Protein AF-A0AAI9Y2L9-F1 (afdb_monomer_lite)

Structure (mmCIF, N/CA/C/O backbone):
data_AF-A0AAI9Y2L9-F1
#
_entry.id   AF-A0AAI9Y2L9-F1
#
loop_
_atom_site.group_PDB
_atom_site.id
_atom_site.type_symbol
_atom_site.label_atom_id
_atom_site.label_alt_id
_atom_site.label_comp_id
_atom_site.label_asym_id
_atom_site.label_entity_id
_atom_site.label_seq_id
_atom_site.pdbx_PDB_ins_code
_atom_site.Cartn_x
_atom_site.Cartn_y
_atom_site.Cartn_z
_atom_site.occupancy
_atom_site.B_iso_or_equiv
_atom_site.auth_seq_id
_atom_site.auth_comp_id
_atom_site.auth_asym_id
_atom_site.auth_atom_id
_atom_site.pdbx_PDB_model_num
ATOM 1 N N . MET A 1 1 ? -13.895 37.282 -14.665 1.00 36.34 1 MET A N 1
ATOM 2 C CA . MET A 1 1 ? -14.659 37.184 -13.403 1.00 36.34 1 MET A CA 1
ATOM 3 C C . MET A 1 1 ? -15.962 36.456 -13.692 1.00 36.34 1 MET A C 1
ATOM 5 O O . MET A 1 1 ? -16.817 37.017 -14.358 1.00 36.34 1 MET A O 1
ATOM 9 N N . ALA A 1 2 ? -16.074 35.206 -13.248 1.00 26.47 2 ALA A N 1
ATOM 10 C CA . ALA A 1 2 ? -17.313 34.430 -13.206 1.00 26.47 2 ALA A CA 1
ATOM 11 C C . ALA A 1 2 ? -17.537 34.008 -11.738 1.00 26.47 2 ALA A C 1
ATOM 13 O O . ALA A 1 2 ? -16.546 33.818 -11.023 1.00 26.47 2 ALA A O 1
ATOM 14 N N . PRO A 1 3 ? -18.784 33.963 -11.238 1.00 30.03 3 PRO A N 1
ATOM 15 C CA . PRO A 1 3 ? -19.047 34.078 -9.811 1.00 30.03 3 PRO A CA 1
ATOM 16 C C . PRO A 1 3 ? -18.847 32.759 -9.054 1.00 30.03 3 PRO A C 1
ATOM 18 O O . PRO A 1 3 ? -19.192 31.675 -9.517 1.00 30.03 3 PRO A O 1
ATOM 21 N N . ARG A 1 4 ? -18.306 32.901 -7.838 1.00 31.73 4 ARG A N 1
ATOM 22 C CA . ARG A 1 4 ? -17.963 31.890 -6.817 1.00 31.73 4 ARG A CA 1
ATOM 23 C C . ARG A 1 4 ? -19.154 31.082 -6.252 1.00 31.73 4 ARG A C 1
ATOM 25 O O . ARG A 1 4 ? -19.100 30.626 -5.115 1.00 31.73 4 ARG A O 1
ATOM 32 N N . THR A 1 5 ? -20.245 30.902 -6.991 1.00 34.44 5 THR A N 1
ATOM 33 C CA . THR A 1 5 ? -21.514 30.390 -6.438 1.00 34.44 5 THR A CA 1
ATOM 34 C C . THR A 1 5 ? -21.896 28.968 -6.852 1.00 34.44 5 THR A C 1
ATOM 36 O O . THR A 1 5 ? -22.882 28.453 -6.329 1.00 34.44 5 THR A O 1
ATOM 39 N N . LEU A 1 6 ? -21.101 28.273 -7.679 1.00 31.50 6 LEU A N 1
ATOM 40 C CA . LEU A 1 6 ? -21.312 26.838 -7.946 1.00 31.50 6 LEU A CA 1
ATOM 41 C C . LEU A 1 6 ? -20.538 25.908 -6.993 1.00 31.50 6 LEU A C 1
ATOM 43 O O . LEU A 1 6 ? -21.013 24.823 -6.668 1.00 31.50 6 LEU A O 1
ATOM 47 N N . THR A 1 7 ? -19.388 26.340 -6.472 1.00 35.91 7 THR A N 1
ATOM 48 C CA . THR A 1 7 ? -18.540 25.527 -5.582 1.00 35.91 7 THR A CA 1
ATOM 49 C C . THR A 1 7 ? -19.059 25.443 -4.144 1.00 35.91 7 THR A C 1
ATOM 51 O O . THR A 1 7 ? -18.780 24.469 -3.458 1.00 35.91 7 THR A O 1
ATOM 54 N N . ALA A 1 8 ? -19.872 26.400 -3.684 1.00 31.55 8 ALA A N 1
ATOM 55 C CA . ALA A 1 8 ? -20.392 26.403 -2.311 1.00 31.55 8 ALA A CA 1
ATOM 56 C C . ALA A 1 8 ? -21.637 25.513 -2.103 1.00 31.55 8 ALA A C 1
ATOM 58 O O . ALA A 1 8 ? -21.888 25.069 -0.984 1.00 31.55 8 ALA A O 1
ATOM 59 N N . LYS A 1 9 ? -22.415 25.222 -3.160 1.00 28.61 9 LYS A N 1
ATOM 60 C CA . LYS A 1 9 ? -23.608 24.355 -3.063 1.00 28.61 9 LYS A CA 1
ATOM 61 C C . LYS A 1 9 ? -23.270 22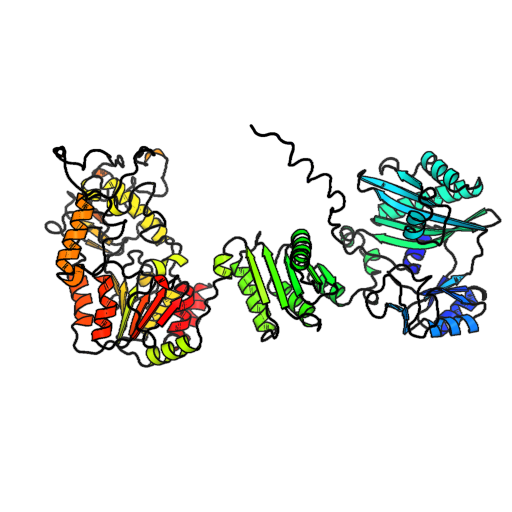.861 -3.082 1.00 28.61 9 LYS A C 1
ATOM 63 O O . LYS A 1 9 ? -23.932 22.097 -2.390 1.00 28.61 9 LYS A O 1
ATOM 68 N N . LEU A 1 10 ? -22.206 22.459 -3.781 1.00 31.84 10 LEU A N 1
ATOM 69 C CA . LEU A 1 10 ? -21.728 21.068 -3.795 1.00 31.84 10 LEU A CA 1
ATOM 70 C C . LEU A 1 10 ? -21.108 20.626 -2.457 1.00 31.84 10 LEU A C 1
ATOM 72 O O . LEU A 1 10 ? -21.164 19.451 -2.120 1.00 31.84 10 LEU A O 1
ATOM 76 N N . TRP A 1 11 ? -20.603 21.564 -1.652 1.00 31.95 11 TRP A N 1
ATOM 77 C CA . TRP A 1 11 ? -20.010 21.265 -0.342 1.00 31.95 11 TRP A CA 1
ATOM 78 C C . TRP A 1 11 ? -21.011 21.220 0.823 1.00 31.95 11 TRP A C 1
ATOM 80 O O . TRP A 1 11 ? -20.655 20.763 1.904 1.00 31.95 11 TRP A O 1
ATOM 90 N N . ARG A 1 12 ? -22.267 21.654 0.632 1.00 29.55 12 ARG A N 1
ATOM 91 C CA . ARG A 1 12 ? -23.300 21.621 1.691 1.00 29.55 12 ARG A CA 1
ATOM 92 C C . ARG A 1 12 ? -24.257 20.430 1.618 1.00 29.55 12 ARG A C 1
ATOM 94 O O . ARG A 1 12 ? -25.006 20.226 2.564 1.00 29.55 12 ARG A O 1
ATOM 101 N N . LEU A 1 13 ? -24.215 19.631 0.550 1.00 30.22 13 LEU A N 1
ATOM 102 C CA . LEU A 1 13 ? -25.032 18.414 0.418 1.00 30.22 13 LEU A CA 1
ATOM 103 C C . LEU A 1 13 ? -24.316 17.126 0.863 1.00 30.22 13 LEU A C 1
ATOM 105 O O . LEU A 1 13 ? -24.954 16.086 0.927 1.00 30.22 13 LEU A O 1
ATOM 109 N N . ASN A 1 14 ? -23.036 17.197 1.249 1.00 33.25 14 ASN A N 1
ATOM 110 C CA . ASN A 1 14 ? -22.231 16.038 1.661 1.00 33.25 14 ASN A CA 1
ATOM 111 C C . ASN A 1 14 ? -21.653 16.179 3.081 1.00 33.25 14 ASN A C 1
ATOM 113 O O . ASN A 1 14 ? -20.512 15.809 3.341 1.00 33.25 14 ASN A O 1
ATOM 117 N N . ALA A 1 15 ? -22.452 16.674 4.031 1.00 30.73 15 ALA A N 1
ATOM 118 C CA . ALA A 1 15 ? -22.074 16.679 5.451 1.00 30.73 15 ALA A CA 1
ATOM 119 C C . ALA A 1 15 ? -22.018 15.266 6.084 1.00 30.73 15 ALA A C 1
ATOM 121 O O . ALA A 1 15 ? -21.580 15.128 7.220 1.00 30.73 15 ALA A O 1
ATOM 122 N N . ASN A 1 16 ? -22.387 14.212 5.342 1.00 36.72 16 ASN A N 1
ATOM 123 C CA . ASN A 1 16 ? -22.319 12.813 5.785 1.00 36.72 16 ASN A CA 1
ATOM 124 C C . ASN A 1 16 ? -21.086 12.038 5.283 1.00 36.72 16 ASN A C 1
ATOM 126 O O . ASN A 1 16 ? -21.003 10.832 5.493 1.00 36.72 16 ASN A O 1
ATOM 130 N N . LEU A 1 17 ? -20.110 12.698 4.652 1.00 33.25 17 LEU A N 1
ATOM 131 C CA . LEU A 1 17 ? -18.897 12.049 4.133 1.00 33.25 17 LEU A CA 1
ATOM 132 C C . LEU A 1 17 ? -17.634 12.543 4.848 1.00 33.25 17 LEU A C 1
ATOM 134 O O . LEU A 1 17 ? -16.641 12.907 4.227 1.00 33.25 17 LEU A O 1
ATOM 138 N N . VAL A 1 18 ? -17.649 12.535 6.182 1.00 31.05 18 VAL A N 1
ATOM 139 C CA . VAL A 1 18 ? -16.396 12.409 6.936 1.00 31.05 18 VAL A CA 1
ATOM 140 C C . VAL A 1 18 ? -16.154 10.919 7.087 1.00 31.05 18 VAL A C 1
ATOM 142 O O . VAL A 1 18 ? -16.756 10.266 7.939 1.00 31.05 18 VAL A O 1
ATOM 145 N N . SER A 1 19 ? -15.294 10.372 6.228 1.00 37.28 19 SER A N 1
ATOM 146 C CA . SER A 1 19 ? -14.872 8.984 6.330 1.00 37.28 19 SER A CA 1
ATOM 147 C C . SER A 1 19 ? -14.194 8.790 7.690 1.00 37.28 19 SER A C 1
ATOM 149 O O . SER A 1 19 ? -13.077 9.262 7.929 1.00 37.28 19 SER A O 1
ATOM 151 N N . LYS A 1 20 ? -14.908 8.169 8.631 1.00 34.66 20 LYS A N 1
ATOM 152 C CA . LYS A 1 20 ? -14.358 7.792 9.929 1.00 34.66 20 LYS A CA 1
ATOM 153 C C . LYS A 1 20 ? -13.272 6.761 9.649 1.00 34.66 20 LYS A C 1
ATOM 155 O O . LYS A 1 20 ? -13.582 5.628 9.313 1.00 34.66 20 LYS A O 1
ATOM 160 N N . GLN A 1 21 ? -12.011 7.164 9.783 1.00 32.03 21 GLN A N 1
ATOM 161 C CA . GLN A 1 21 ? -10.894 6.233 9.872 1.00 32.03 21 GLN A CA 1
ATOM 162 C C . GLN A 1 21 ? -11.242 5.236 10.986 1.00 32.03 21 GLN A C 1
ATOM 164 O O . GLN A 1 21 ? -11.356 5.621 12.155 1.00 32.03 21 GLN A O 1
ATOM 169 N N . GLN A 1 22 ? -11.541 3.992 10.614 1.00 35.19 22 GLN A N 1
ATOM 170 C CA . GLN A 1 22 ? -11.865 2.945 11.570 1.00 35.19 22 GLN A CA 1
ATOM 171 C C . GLN A 1 22 ? -10.544 2.490 12.191 1.00 35.19 22 GLN A C 1
ATOM 173 O O . GLN A 1 22 ? -9.855 1.621 11.673 1.00 35.19 22 GLN A O 1
ATOM 178 N N . LEU A 1 23 ? -10.144 3.182 13.258 1.00 43.84 23 LEU A N 1
ATOM 179 C CA . LEU A 1 23 ? -9.033 2.782 14.118 1.00 43.84 23 LEU A CA 1
ATOM 180 C C . LEU A 1 23 ? -9.499 1.619 14.998 1.00 43.84 23 LEU A C 1
ATOM 182 O O . LEU A 1 23 ? -10.633 1.629 15.492 1.00 43.84 23 LEU A O 1
ATOM 186 N N . ARG A 1 24 ? -8.642 0.612 15.158 1.00 54.25 24 ARG A N 1
ATOM 187 C CA . ARG A 1 24 ? -8.940 -0.626 15.881 1.00 54.25 24 ARG A CA 1
ATOM 188 C C . ARG A 1 24 ? -8.689 -0.485 17.375 1.00 54.25 24 ARG A C 1
ATOM 190 O O . ARG A 1 24 ? -7.714 -1.001 17.893 1.00 54.25 24 ARG A O 1
ATOM 197 N N . ARG A 1 25 ? -9.632 0.169 18.042 1.00 71.44 25 ARG A N 1
ATOM 198 C CA . ARG A 1 25 ? -9.548 0.543 19.455 1.00 71.44 25 ARG A CA 1
ATOM 199 C C . ARG A 1 25 ? -9.573 -0.686 20.353 1.00 71.44 25 ARG A C 1
ATOM 201 O O . ARG A 1 25 ? -10.516 -1.479 20.251 1.00 71.44 25 ARG A O 1
ATOM 208 N N . LEU A 1 26 ? -8.627 -0.797 21.286 1.00 86.81 26 LEU A N 1
ATOM 209 C CA . LEU A 1 26 ? -8.723 -1.782 22.364 1.00 86.81 26 LEU A CA 1
ATOM 210 C C . LEU A 1 26 ? -10.080 -1.640 23.062 1.00 86.81 26 LEU A C 1
ATOM 212 O O . LEU A 1 26 ? -10.408 -0.593 23.623 1.00 86.81 26 LEU A O 1
ATOM 216 N N . THR A 1 27 ? -10.861 -2.713 23.028 1.00 89.94 27 THR A N 1
ATOM 217 C CA . THR A 1 27 ? -12.131 -2.825 23.740 1.00 89.94 27 THR A CA 1
ATOM 218 C C . THR A 1 27 ? -12.000 -3.952 24.742 1.00 89.94 27 THR A C 1
ATOM 220 O O . THR A 1 27 ? -11.570 -5.045 24.386 1.00 89.94 27 THR A O 1
ATOM 223 N N . LEU A 1 28 ? -12.354 -3.669 25.988 1.00 92.12 28 LEU A N 1
ATOM 224 C CA . LEU A 1 28 ? -12.366 -4.666 27.045 1.00 92.12 28 LEU A CA 1
ATOM 225 C C . LEU A 1 28 ? -13.706 -5.400 27.076 1.00 92.12 28 LEU A C 1
ATOM 227 O O . LEU A 1 28 ? -14.755 -4.819 26.780 1.00 92.12 28 LEU A O 1
ATOM 231 N N . HIS A 1 29 ? -13.670 -6.661 27.500 1.00 92.50 29 HIS A N 1
ATOM 232 C CA . HIS A 1 29 ? -14.871 -7.382 27.913 1.00 92.50 29 HIS A CA 1
ATOM 233 C C . HIS A 1 29 ? -15.530 -6.700 29.119 1.00 92.50 29 HIS A C 1
ATOM 235 O O . HIS A 1 29 ? -14.926 -5.870 29.812 1.00 92.50 29 HIS A O 1
ATOM 241 N N . GLU A 1 30 ? -16.778 -7.068 29.403 1.00 92.25 30 GLU A N 1
ATOM 242 C CA . GLU A 1 30 ? -17.517 -6.512 30.538 1.00 92.25 30 GLU A CA 1
ATOM 243 C C . GLU A 1 30 ? -16.807 -6.815 31.864 1.00 92.25 30 GLU A C 1
ATOM 245 O O . GLU A 1 30 ? -16.591 -5.904 32.662 1.00 92.25 30 GLU A O 1
ATOM 250 N N . TYR A 1 31 ? -16.361 -8.061 32.074 1.00 93.50 31 TYR A N 1
ATOM 251 C CA . TYR A 1 31 ? -15.666 -8.448 33.310 1.00 93.50 31 TYR A CA 1
ATOM 252 C C . TYR A 1 31 ? -14.364 -7.657 33.528 1.00 93.50 31 TYR A C 1
ATOM 254 O O . TYR A 1 31 ? -14.043 -7.269 34.649 1.00 93.50 31 TYR A O 1
ATOM 262 N N . GLN A 1 32 ? -13.625 -7.363 32.454 1.00 95.06 32 GLN A N 1
ATOM 263 C CA . GLN A 1 32 ? -12.390 -6.572 32.503 1.00 95.06 32 GLN A CA 1
ATOM 264 C C . GLN A 1 32 ? -12.692 -5.106 32.814 1.00 95.06 32 GLN A C 1
ATOM 266 O O . GLN A 1 32 ? -12.033 -4.488 33.649 1.00 95.06 32 GLN A O 1
ATOM 271 N N . SER A 1 33 ? -13.745 -4.565 32.195 1.00 95.38 33 SER A N 1
ATOM 272 C CA . SER A 1 33 ? -14.231 -3.216 32.485 1.00 95.38 33 SER A CA 1
ATOM 273 C C . SER A 1 33 ? -14.662 -3.092 33.955 1.00 95.38 33 SER A C 1
ATOM 275 O O . SER A 1 33 ? -14.314 -2.113 34.614 1.00 95.38 33 SER A O 1
ATOM 277 N N . GLN A 1 34 ? -15.340 -4.105 34.509 1.00 94.62 34 GLN A N 1
ATOM 278 C CA . GLN A 1 34 ? -15.701 -4.152 35.930 1.00 94.62 34 GLN A CA 1
ATOM 279 C C . GLN A 1 34 ? -14.490 -4.298 36.861 1.00 94.62 34 GLN A C 1
ATOM 281 O O . GLN A 1 34 ? -14.438 -3.636 37.897 1.00 94.62 34 GLN A O 1
ATOM 286 N N . ASN A 1 35 ? -13.489 -5.101 36.495 1.00 94.50 35 ASN A N 1
ATOM 287 C CA . ASN A 1 35 ? -12.240 -5.185 37.254 1.00 94.50 35 ASN A CA 1
ATOM 288 C C . ASN A 1 35 ? -11.542 -3.821 37.331 1.00 94.50 35 ASN A C 1
ATOM 290 O O . ASN A 1 35 ? -11.097 -3.421 38.408 1.00 94.50 35 ASN A O 1
ATOM 294 N N . LEU A 1 36 ? -11.517 -3.072 36.224 1.00 96.00 36 LEU A N 1
ATOM 295 C CA . LEU A 1 36 ? -10.951 -1.725 36.197 1.00 96.00 36 LEU A CA 1
ATOM 296 C C . LEU A 1 36 ? -11.776 -0.737 37.035 1.00 96.00 36 LEU A C 1
ATOM 298 O O . LEU A 1 36 ? -11.212 0.077 37.761 1.00 96.00 36 LEU A O 1
ATOM 302 N N . LEU A 1 37 ? -13.108 -0.819 36.995 1.00 97.12 37 LEU A N 1
ATOM 303 C CA . LEU A 1 37 ? -13.975 -0.044 37.892 1.00 97.12 37 LEU A CA 1
ATOM 304 C C . LEU A 1 37 ? -13.647 -0.325 39.366 1.00 97.12 37 LEU A C 1
ATOM 306 O O . LEU A 1 37 ? -13.468 0.612 40.149 1.00 97.12 37 LEU A O 1
ATOM 310 N N . LYS A 1 38 ? -13.493 -1.604 39.725 1.00 95.88 38 LYS A N 1
ATOM 311 C CA . LYS A 1 38 ? -13.155 -2.057 41.077 1.00 95.88 38 LYS A CA 1
ATOM 312 C C . LYS A 1 38 ? -11.766 -1.592 41.526 1.00 95.88 38 LYS A C 1
ATOM 314 O O . LYS A 1 38 ? -11.629 -1.172 42.671 1.00 95.88 38 LYS A O 1
ATOM 319 N N . GLU A 1 39 ? -10.762 -1.587 40.641 1.00 96.19 39 GLU A N 1
ATOM 320 C CA . GLU A 1 39 ? -9.416 -1.027 40.901 1.00 96.19 39 GLU A CA 1
ATOM 321 C C . GLU A 1 39 ? -9.493 0.453 41.316 1.00 96.19 39 GLU A C 1
ATOM 323 O O . GLU A 1 39 ? -8.766 0.900 42.201 1.00 96.19 39 GLU A O 1
ATOM 328 N N . PHE A 1 40 ? -10.421 1.210 40.726 1.00 97.31 40 PHE A N 1
ATOM 329 C CA . PHE A 1 40 ? -10.666 2.619 41.054 1.00 97.31 40 PHE A CA 1
ATOM 330 C C . PHE A 1 40 ? -11.715 2.798 42.167 1.00 97.31 40 PHE A C 1
ATOM 332 O O . PHE A 1 40 ? -12.099 3.923 42.499 1.00 97.31 40 PHE A O 1
ATOM 339 N N . GLY A 1 41 ? -12.165 1.696 42.772 1.00 96.31 41 GLY A N 1
ATOM 340 C CA . GLY A 1 41 ? -13.122 1.641 43.873 1.00 96.31 41 GLY A CA 1
ATOM 341 C C . GLY A 1 41 ? -14.546 2.064 43.504 1.00 96.31 41 GLY A C 1
ATOM 342 O O . GLY A 1 41 ? -15.289 2.478 44.392 1.00 96.31 41 GLY A O 1
ATOM 343 N N . ILE A 1 42 ? -14.911 2.024 42.222 1.00 96.69 42 ILE A N 1
ATOM 344 C CA . ILE A 1 42 ? -16.294 2.233 41.785 1.00 96.69 42 ILE A CA 1
ATOM 345 C C . ILE A 1 42 ? -17.087 0.946 42.084 1.00 96.69 42 ILE A C 1
ATOM 347 O O . ILE A 1 42 ? -16.614 -0.136 41.725 1.00 96.69 42 ILE A O 1
ATOM 351 N N . PRO A 1 43 ? -18.266 1.026 42.733 1.00 94.31 43 PRO A N 1
ATOM 352 C CA . PRO A 1 43 ? -19.048 -0.160 43.076 1.00 94.31 43 PRO A CA 1
ATOM 353 C C . PRO A 1 43 ? -19.513 -0.939 41.839 1.00 94.31 43 PRO A C 1
ATOM 355 O O . PRO A 1 43 ? -20.108 -0.370 40.921 1.00 94.31 43 PRO A O 1
ATOM 358 N N . VAL A 1 44 ? -19.283 -2.252 41.848 1.00 94.81 44 VAL A N 1
ATOM 359 C CA . VAL A 1 44 ? -19.734 -3.224 40.838 1.00 94.81 44 VAL A CA 1
ATOM 360 C C . VAL A 1 44 ? -20.323 -4.453 41.547 1.00 94.81 44 VAL A C 1
ATOM 362 O O . VAL A 1 44 ? -19.943 -4.706 42.696 1.00 94.81 44 VAL A O 1
ATOM 365 N N . PRO A 1 45 ? -21.227 -5.221 40.910 1.00 92.81 45 PRO A N 1
ATOM 366 C CA . PRO A 1 45 ? -21.736 -6.468 41.476 1.00 92.81 45 PRO A CA 1
ATOM 367 C C . PRO A 1 45 ? -20.609 -7.470 41.742 1.00 92.81 45 PRO A C 1
ATOM 369 O O . PRO A 1 45 ? -19.602 -7.504 41.030 1.00 92.81 45 PRO A O 1
ATOM 372 N N . ARG A 1 46 ? -20.782 -8.333 42.745 1.00 92.88 46 ARG A N 1
ATOM 373 C CA . ARG A 1 46 ? -19.900 -9.491 42.929 1.00 92.88 46 ARG A CA 1
ATOM 374 C C . ARG A 1 46 ? -20.050 -10.429 41.736 1.00 92.88 46 ARG A C 1
ATOM 376 O O . ARG A 1 46 ? -21.166 -10.732 41.316 1.00 92.88 46 ARG A O 1
ATOM 383 N N . GLY A 1 47 ? -18.931 -10.910 41.213 1.00 93.94 47 GLY A N 1
ATOM 384 C CA . GLY A 1 47 ? -18.930 -11.832 40.092 1.00 93.94 47 GLY A CA 1
ATOM 385 C C . GLY A 1 47 ? -17.541 -12.337 39.746 1.00 93.94 47 GLY A C 1
ATOM 386 O O . GLY A 1 47 ? -16.531 -11.739 40.129 1.00 93.94 47 GLY A O 1
ATOM 387 N N . HIS A 1 48 ? -17.515 -13.462 39.040 1.00 94.81 48 HIS A N 1
ATOM 388 C CA . HIS A 1 48 ? -16.300 -14.139 38.609 1.00 94.81 48 HIS A CA 1
ATOM 389 C C . HIS A 1 48 ? -16.467 -14.698 37.192 1.00 94.81 48 HIS A C 1
ATOM 391 O O . HIS A 1 48 ? -17.579 -14.903 36.698 1.00 94.81 48 HIS A O 1
ATOM 397 N N . LEU A 1 49 ? -15.338 -14.909 36.518 1.00 96.00 49 LEU A N 1
ATOM 398 C CA . LEU A 1 49 ? -15.299 -15.494 35.183 1.00 96.00 49 LEU A CA 1
ATOM 399 C C . LEU A 1 49 ? -15.407 -17.021 35.284 1.00 96.00 49 LEU A C 1
ATOM 401 O O . LEU A 1 49 ? -14.655 -17.628 36.039 1.00 96.00 49 LEU A O 1
ATOM 405 N N . ALA A 1 50 ? -16.282 -17.621 34.484 1.00 97.25 50 ALA A N 1
ATOM 406 C CA . ALA A 1 50 ? -16.385 -19.061 34.284 1.00 97.25 50 ALA A CA 1
ATOM 407 C C . ALA A 1 50 ? -16.006 -19.423 32.842 1.00 97.25 50 ALA A C 1
ATOM 409 O O . ALA A 1 50 ? -16.458 -18.785 31.888 1.00 97.25 50 ALA A O 1
ATOM 410 N N . ARG A 1 51 ? -15.195 -20.464 32.681 1.00 96.44 51 ARG A N 1
ATOM 411 C CA . ARG A 1 51 ? -14.804 -21.070 31.397 1.00 96.44 51 ARG A CA 1
ATOM 412 C C . ARG A 1 51 ? -15.360 -22.473 31.221 1.00 96.44 51 ARG A C 1
ATOM 414 O O . ARG A 1 51 ? -15.309 -23.016 30.126 1.00 96.44 51 ARG A O 1
ATOM 421 N N . THR A 1 52 ? -15.890 -23.056 32.290 1.00 97.69 52 THR A N 1
ATOM 422 C CA . THR A 1 52 ? -16.562 -24.353 32.258 1.00 97.69 52 THR A CA 1
ATOM 423 C C . THR A 1 52 ? -17.918 -24.266 32.960 1.00 97.69 52 THR A C 1
ATOM 425 O O . THR A 1 52 ? -18.099 -23.425 33.848 1.00 97.69 52 THR A O 1
ATOM 428 N N . PRO A 1 53 ? -18.878 -25.143 32.616 1.00 97.62 53 PRO A N 1
ATOM 429 C CA . PRO A 1 53 ? -20.144 -25.219 33.340 1.00 97.62 53 PRO A CA 1
ATOM 430 C C . PRO A 1 53 ? -19.969 -25.469 34.847 1.00 97.62 53 PRO A C 1
ATOM 432 O O . PRO A 1 53 ? -20.670 -24.863 35.656 1.00 97.62 53 PRO A O 1
ATOM 435 N N . ALA A 1 54 ? -18.983 -26.287 35.230 1.00 97.25 54 ALA A N 1
ATOM 436 C CA . ALA A 1 54 ? -18.671 -26.574 36.629 1.00 97.25 54 ALA A CA 1
ATOM 437 C C . ALA A 1 54 ? -18.171 -25.331 37.387 1.00 97.25 54 ALA A C 1
ATOM 439 O O . ALA A 1 54 ? -18.600 -25.082 38.512 1.00 97.25 54 ALA A O 1
ATOM 440 N N . GLU A 1 55 ? -17.312 -24.511 36.770 1.00 97.75 55 GLU A N 1
ATOM 441 C CA . GLU A 1 55 ? -16.890 -23.230 37.356 1.00 97.75 55 GLU A CA 1
ATOM 442 C C . GLU A 1 55 ? -18.085 -22.294 37.577 1.00 97.75 55 GLU A C 1
ATOM 444 O O . GLU A 1 55 ? -18.190 -21.676 38.635 1.00 97.75 55 GLU A O 1
ATOM 449 N N . ALA A 1 56 ? -19.024 -22.229 36.625 1.00 97.38 56 ALA A N 1
ATOM 450 C CA . ALA A 1 56 ? -20.230 -21.416 36.774 1.00 97.38 56 ALA A CA 1
ATOM 451 C C . ALA A 1 56 ? -21.097 -21.875 37.961 1.00 97.38 56 ALA A C 1
ATOM 453 O O . ALA A 1 56 ? -21.632 -21.036 38.687 1.00 97.38 56 ALA A O 1
ATOM 454 N N . ALA A 1 57 ? -21.193 -23.188 38.191 1.00 97.06 57 ALA A N 1
ATOM 455 C CA . ALA A 1 57 ? -21.903 -23.763 39.333 1.00 97.06 57 ALA A CA 1
ATOM 456 C C . ALA A 1 57 ? -21.261 -23.361 40.672 1.00 97.06 57 ALA A C 1
ATOM 458 O O . ALA A 1 57 ? -21.964 -22.928 41.587 1.00 97.06 57 ALA A O 1
ATOM 459 N N . VAL A 1 58 ? -19.928 -23.452 40.766 1.00 97.50 58 VAL A N 1
ATOM 460 C CA . VAL A 1 58 ? -19.162 -23.060 41.962 1.00 97.50 58 VAL A CA 1
ATOM 461 C C . VAL A 1 58 ? -19.356 -21.576 42.264 1.00 97.50 58 VAL A C 1
ATOM 463 O O . VAL A 1 58 ? -19.714 -21.220 43.387 1.00 97.50 58 VAL A O 1
ATOM 466 N N . ILE A 1 59 ? -19.211 -20.713 41.254 1.00 97.19 59 ILE A N 1
ATOM 467 C CA . ILE A 1 59 ? -19.387 -19.265 41.415 1.00 97.19 59 ILE A CA 1
ATOM 468 C C . ILE A 1 59 ? -20.825 -18.939 41.841 1.00 97.19 59 ILE A C 1
ATOM 470 O O . ILE A 1 59 ? -21.037 -18.120 42.733 1.00 97.19 59 ILE A O 1
ATOM 474 N N . ALA A 1 60 ? -21.831 -19.606 41.268 1.00 96.62 60 ALA A N 1
ATOM 475 C CA . ALA A 1 60 ? -23.222 -19.419 41.676 1.00 96.62 60 ALA A CA 1
ATOM 476 C C . ALA A 1 60 ? -23.442 -19.760 43.160 1.00 96.62 60 ALA A C 1
ATOM 478 O O . ALA A 1 60 ? -24.162 -19.038 43.852 1.00 96.62 60 ALA A O 1
ATOM 479 N N . THR A 1 61 ? -22.801 -20.813 43.681 1.00 95.19 61 THR A N 1
ATOM 480 C CA . THR A 1 61 ? -22.831 -21.134 45.117 1.00 95.19 61 THR A CA 1
ATOM 481 C C . THR A 1 61 ? -22.189 -20.032 45.960 1.00 95.19 61 THR A C 1
ATOM 483 O O . THR A 1 61 ? -22.790 -19.607 46.946 1.00 95.19 61 THR A O 1
ATOM 486 N N . GLU A 1 62 ? -21.017 -19.528 45.567 1.00 95.25 62 GLU A N 1
ATOM 487 C CA . GLU A 1 62 ? -20.310 -18.447 46.277 1.00 95.25 62 GLU A CA 1
ATOM 488 C C . GLU A 1 62 ? -21.116 -17.139 46.326 1.00 95.25 62 GLU A C 1
ATOM 490 O O . GLU A 1 62 ? -21.073 -16.402 47.315 1.00 95.25 62 GLU A O 1
ATOM 495 N N . LEU A 1 63 ? -21.900 -16.863 45.281 1.00 93.62 63 LEU A N 1
ATOM 496 C CA . LEU A 1 63 ? -22.761 -15.683 45.191 1.00 93.62 63 LEU A CA 1
ATOM 497 C C . LEU A 1 63 ? -24.084 -15.822 45.967 1.00 93.62 63 LEU A C 1
ATOM 499 O O . LEU A 1 63 ? -24.795 -14.830 46.125 1.00 93.62 63 LEU A O 1
ATOM 503 N N . GLY A 1 64 ? -24.403 -17.011 46.494 1.00 90.69 64 GLY A N 1
ATOM 504 C CA . GLY A 1 64 ? -25.635 -17.276 47.248 1.00 90.69 64 GLY A CA 1
ATOM 505 C C . GLY A 1 64 ? -26.803 -17.810 46.407 1.00 90.69 64 GLY A C 1
ATOM 506 O O . GLY A 1 64 ? -27.954 -17.726 46.831 1.00 90.69 64 GLY A O 1
ATOM 507 N N . GLY A 1 65 ? -26.528 -18.359 45.220 1.00 89.25 65 GLY A N 1
ATOM 508 C CA . GLY A 1 65 ? -27.484 -19.051 44.349 1.00 89.25 65 GLY A CA 1
ATOM 509 C C . GLY A 1 65 ? -28.009 -18.197 43.194 1.00 89.25 65 GLY A C 1
ATOM 510 O O . GLY A 1 65 ? -27.816 -18.556 42.033 1.00 89.25 65 GLY A O 1
ATOM 511 N N . ASN A 1 66 ? -28.655 -17.067 43.496 1.00 92.44 66 ASN A N 1
ATOM 512 C CA . ASN A 1 66 ? -29.248 -16.191 42.479 1.00 92.44 66 ASN A CA 1
ATOM 513 C C . ASN A 1 66 ? -28.175 -15.390 41.728 1.00 92.44 66 ASN A C 1
ATOM 515 O O . ASN A 1 66 ? -27.576 -14.460 42.273 1.00 92.44 66 ASN A O 1
ATOM 519 N N . CYS A 1 67 ? -27.973 -15.708 40.453 1.00 94.69 67 CYS A N 1
ATOM 520 C CA . CYS A 1 67 ? -26.955 -15.088 39.616 1.00 94.69 67 CYS A CA 1
ATOM 521 C C . CYS A 1 67 ? -27.418 -14.900 38.164 1.00 94.69 67 CYS A C 1
ATOM 523 O O . CYS A 1 67 ? -28.422 -15.451 37.710 1.00 94.69 67 CYS A O 1
ATOM 525 N N . SER A 1 68 ? -26.667 -14.079 37.440 1.00 94.50 68 SER A N 1
ATOM 526 C CA . SER A 1 68 ? -26.789 -13.847 36.008 1.00 94.50 68 SER A CA 1
ATOM 527 C C . SER A 1 68 ? -25.517 -14.332 35.325 1.00 94.50 68 SER A C 1
ATOM 529 O O . SER A 1 68 ? -24.417 -14.003 35.764 1.00 94.50 68 SER A O 1
ATOM 531 N N . LEU A 1 69 ? -25.669 -15.121 34.265 1.00 95.50 69 LEU A N 1
ATOM 532 C CA . LEU A 1 69 ? -24.590 -15.584 33.407 1.00 95.50 69 LEU A CA 1
ATOM 533 C C . LEU A 1 69 ? -24.608 -14.746 32.133 1.00 95.50 69 LEU A C 1
ATOM 535 O O . LEU A 1 69 ? -25.586 -14.776 31.385 1.00 95.50 69 LEU A O 1
ATOM 539 N N . LYS A 1 70 ? -23.527 -14.008 31.880 1.00 93.94 70 LYS A N 1
ATOM 540 C CA . LYS A 1 70 ? -23.409 -13.106 30.729 1.00 93.94 70 LYS A CA 1
ATOM 541 C C . LYS A 1 70 ? -22.297 -13.552 29.790 1.00 93.94 70 LYS A C 1
ATOM 543 O O . LYS A 1 70 ? -21.136 -13.647 30.202 1.00 93.94 70 LYS A O 1
ATOM 548 N N . ALA A 1 71 ? -22.629 -13.776 28.523 1.00 94.31 71 ALA A N 1
ATOM 549 C CA . ALA A 1 71 ? -21.658 -14.087 27.480 1.00 94.31 71 ALA A CA 1
ATOM 550 C C . ALA A 1 71 ? -20.621 -12.963 27.336 1.00 94.31 71 ALA A C 1
ATOM 552 O O . ALA A 1 71 ? -20.982 -11.796 27.181 1.00 94.31 71 ALA A O 1
ATOM 553 N N . GLN A 1 72 ? -19.332 -13.305 27.388 1.00 92.88 72 GLN A N 1
ATOM 554 C CA . GLN A 1 72 ? -18.257 -12.327 27.221 1.00 92.88 72 GLN A CA 1
ATOM 555 C C . GLN A 1 72 ? -17.862 -12.222 25.751 1.00 92.88 72 GLN A C 1
ATOM 557 O O . GLN A 1 72 ? -17.111 -13.041 25.233 1.00 92.88 72 GLN A O 1
ATOM 562 N N . VAL A 1 73 ? -18.390 -11.197 25.082 1.00 88.44 73 VAL A N 1
ATOM 563 C CA . VAL A 1 73 ? -18.065 -10.856 23.694 1.00 88.44 73 VAL A CA 1
ATOM 564 C C . VAL A 1 73 ? -17.785 -9.357 23.571 1.00 88.44 73 VAL A C 1
ATOM 566 O O . VAL A 1 73 ? -18.348 -8.533 24.290 1.00 88.44 73 VAL A O 1
ATOM 569 N N . LEU A 1 74 ? -16.935 -8.981 22.614 1.00 84.25 74 LEU A N 1
ATOM 570 C CA . LEU A 1 74 ? -16.514 -7.585 22.424 1.00 84.25 74 LEU A CA 1
ATOM 571 C C . LEU A 1 74 ? -17.551 -6.728 21.670 1.00 84.25 74 LEU A C 1
ATOM 573 O O . LEU A 1 74 ? -17.538 -5.492 21.744 1.00 84.25 74 LEU A O 1
ATOM 577 N N . ARG A 1 75 ? -18.464 -7.360 20.924 1.00 77.06 75 ARG A N 1
ATOM 578 C CA . ARG A 1 75 ? -19.531 -6.681 20.164 1.00 77.06 75 ARG A CA 1
ATOM 579 C C . ARG A 1 75 ? -20.789 -6.478 21.015 1.00 77.06 75 ARG A C 1
ATOM 581 O O . ARG A 1 75 ? -20.976 -7.132 22.031 1.00 77.06 75 ARG A O 1
ATOM 588 N N . GLY A 1 76 ? -21.612 -5.494 20.651 1.00 75.00 76 GLY A N 1
ATOM 589 C CA . GLY A 1 76 ? -22.862 -5.210 21.363 1.00 75.00 76 GLY A CA 1
ATOM 590 C C . GLY A 1 76 ? -23.999 -6.165 20.980 1.00 75.00 76 GLY A C 1
ATOM 591 O O . GLY A 1 76 ? -23.848 -7.007 20.095 1.00 75.00 76 GLY A O 1
ATOM 592 N N . GLY A 1 77 ? -25.153 -5.990 21.632 1.00 76.50 77 GLY A N 1
ATOM 593 C CA . GLY A 1 77 ? -26.406 -6.654 21.250 1.00 76.50 77 GLY A CA 1
ATOM 594 C C . GLY A 1 77 ? -26.565 -8.096 21.730 1.00 76.50 77 GLY A C 1
ATOM 595 O O . GLY A 1 77 ? -27.312 -8.846 21.114 1.00 76.50 77 GLY A O 1
ATOM 596 N N . ILE A 1 78 ? -25.871 -8.502 22.799 1.00 83.69 78 ILE A N 1
ATOM 597 C CA . ILE A 1 78 ? -26.015 -9.859 23.352 1.00 83.69 78 ILE A CA 1
ATOM 598 C C . ILE A 1 78 ? -27.399 -10.121 23.950 1.00 83.69 78 ILE A C 1
ATOM 600 O O . ILE A 1 78 ? -27.839 -11.267 23.967 1.00 83.69 78 ILE A O 1
ATOM 604 N N . ASP A 1 79 ? -28.084 -9.069 24.399 1.00 81.44 79 ASP A N 1
ATOM 605 C CA . ASP A 1 79 ? -29.391 -9.154 25.059 1.00 81.44 79 ASP A CA 1
ATOM 606 C C . ASP A 1 79 ? -30.480 -9.675 24.113 1.00 81.44 79 ASP A C 1
ATOM 608 O O . ASP A 1 79 ? -31.345 -10.442 24.524 1.00 81.44 79 ASP A O 1
ATOM 612 N N . ASP A 1 80 ? -30.384 -9.311 22.832 1.00 81.50 80 ASP A N 1
ATOM 613 C CA . ASP A 1 80 ? -31.304 -9.730 21.769 1.00 81.50 80 ASP A CA 1
ATOM 614 C C . ASP A 1 80 ? -30.711 -10.865 20.903 1.00 81.50 80 ASP A C 1
ATOM 616 O O . ASP A 1 80 ? -31.258 -11.219 19.859 1.00 81.50 80 ASP A O 1
ATOM 620 N N . GLY A 1 81 ? -29.555 -11.413 21.296 1.00 85.94 81 GLY A N 1
ATOM 621 C CA . GLY A 1 81 ? -28.847 -12.436 20.532 1.00 85.94 81 GLY A CA 1
ATOM 622 C C . GLY A 1 81 ? -29.528 -13.806 20.571 1.00 85.94 81 GLY A C 1
ATOM 623 O O . GLY A 1 81 ? -30.404 -14.077 21.389 1.00 85.94 81 GLY A O 1
ATOM 624 N N . THR A 1 82 ? -29.119 -14.701 19.675 1.00 91.00 82 THR A N 1
ATOM 625 C CA . THR A 1 82 ? -29.554 -16.104 19.681 1.00 91.00 82 THR A CA 1
ATOM 626 C C . THR A 1 82 ? -28.365 -17.020 19.439 1.00 91.00 82 THR A C 1
ATOM 628 O O . THR A 1 82 ? -27.605 -16.822 18.489 1.00 91.00 82 THR A O 1
ATOM 631 N N . PHE A 1 83 ? -28.197 -18.019 20.303 1.00 92.50 83 PHE A N 1
ATOM 632 C CA . PHE A 1 83 ? -27.196 -19.067 20.112 1.00 92.50 83 PHE A CA 1
ATOM 633 C C . PHE A 1 83 ? -27.570 -20.025 18.972 1.00 92.50 83 PHE A C 1
ATOM 635 O O . PHE A 1 83 ? -28.748 -20.255 18.699 1.00 92.50 83 PHE A O 1
ATOM 642 N N . ASP A 1 84 ? -26.568 -20.629 18.336 1.00 90.69 84 ASP A N 1
ATOM 643 C CA . ASP A 1 84 ? -26.728 -21.630 17.269 1.00 90.69 84 ASP A CA 1
ATOM 644 C C . ASP A 1 84 ? -27.554 -22.868 17.673 1.00 90.69 84 ASP A C 1
ATOM 646 O O . ASP A 1 84 ? -28.247 -23.458 16.846 1.00 90.69 84 ASP A O 1
ATOM 650 N N . ASN A 1 85 ? -27.542 -23.221 18.955 1.00 90.88 85 ASN A N 1
ATOM 651 C CA . ASN A 1 85 ? -28.351 -24.280 19.555 1.00 90.88 85 ASN A CA 1
ATOM 652 C C . ASN A 1 85 ? -29.782 -23.832 19.926 1.00 90.88 85 ASN A C 1
ATOM 654 O O . ASN A 1 85 ? -30.534 -24.598 20.528 1.00 90.88 85 ASN A O 1
ATOM 658 N N . GLY A 1 86 ? -30.156 -22.590 19.605 1.00 87.31 86 GLY A N 1
ATOM 659 C CA . GLY A 1 86 ? -31.465 -22.004 19.889 1.00 87.31 86 GLY A CA 1
ATOM 660 C C . GLY A 1 86 ? -31.660 -21.517 21.328 1.00 87.31 86 GLY A C 1
ATOM 661 O O . GLY A 1 86 ? -32.773 -21.130 21.679 1.00 87.31 86 GLY A O 1
ATOM 662 N N . SER A 1 87 ? -30.622 -21.505 22.173 1.00 78.12 87 SER A N 1
ATOM 663 C CA . SER A 1 87 ? -30.738 -21.226 23.617 1.00 78.12 87 SER A CA 1
ATOM 664 C C . SER A 1 87 ? -30.994 -19.759 24.020 1.00 78.12 87 SER A C 1
ATOM 666 O O . SER A 1 87 ? -30.784 -19.386 25.172 1.00 78.12 87 SER A O 1
ATOM 668 N N . GLY A 1 88 ? -31.562 -18.942 23.130 1.00 83.06 88 GLY A N 1
ATOM 669 C CA . GLY A 1 88 ? -32.017 -17.582 23.439 1.00 83.06 88 GLY A CA 1
ATOM 670 C C . GLY A 1 88 ? -30.877 -16.581 23.657 1.00 83.06 88 GLY A C 1
ATOM 671 O O . GLY A 1 88 ? -29.828 -16.689 23.024 1.00 83.06 88 GLY A O 1
ATOM 672 N N . ALA A 1 89 ? -31.117 -15.598 24.529 1.00 85.44 89 ALA A N 1
ATOM 673 C CA . ALA A 1 89 ? -30.258 -14.435 24.746 1.00 85.44 89 ALA A CA 1
ATOM 674 C C . ALA A 1 89 ? -28.890 -14.763 25.370 1.00 85.44 89 ALA A C 1
ATOM 676 O O . ALA A 1 89 ? -28.726 -15.735 26.111 1.00 85.44 89 ALA A O 1
ATOM 677 N N . GLY A 1 90 ? -27.919 -13.873 25.138 1.00 88.88 90 GLY A N 1
ATOM 678 C CA . GLY A 1 90 ? -26.569 -13.926 25.708 1.00 88.88 90 GLY A CA 1
ATOM 679 C C . GLY A 1 90 ? -26.487 -13.621 27.208 1.00 88.88 90 GLY A C 1
ATOM 680 O O . GLY A 1 90 ? -25.395 -13.667 27.772 1.00 88.88 90 GLY A O 1
ATOM 681 N N . ILE A 1 91 ? -27.619 -13.332 27.856 1.00 91.50 91 ILE A N 1
ATOM 682 C CA . ILE A 1 91 ? -27.752 -13.212 29.309 1.00 91.50 91 ILE A CA 1
ATOM 683 C C . ILE A 1 91 ? -28.798 -14.222 29.782 1.00 91.50 91 ILE A C 1
ATOM 685 O O . ILE A 1 91 ? -29.943 -14.191 29.331 1.00 91.50 91 ILE A O 1
ATOM 689 N N . GLN A 1 92 ? -28.420 -15.101 30.711 1.00 92.31 92 GLN A N 1
ATOM 690 C CA . GLN A 1 92 ? -29.319 -16.097 31.302 1.00 92.31 92 GLN A CA 1
ATOM 691 C C . GLN A 1 92 ? -29.300 -16.009 32.828 1.00 92.31 92 GLN A C 1
ATOM 693 O O . GLN A 1 92 ? -28.243 -15.906 33.444 1.00 92.31 92 GLN A O 1
ATOM 698 N N . LEU A 1 93 ? -30.480 -16.063 33.446 1.00 93.56 93 LEU A N 1
ATOM 699 C CA . LEU A 1 93 ? -30.622 -16.062 34.902 1.00 93.56 93 LEU A CA 1
ATOM 700 C C . LEU A 1 93 ? -30.581 -17.489 35.453 1.00 93.56 93 LEU A C 1
ATOM 702 O O . LEU A 1 93 ? -31.156 -18.409 34.866 1.00 93.56 93 LEU A O 1
ATOM 706 N N . ALA A 1 94 ? -29.955 -17.645 36.613 1.00 94.56 94 ALA A N 1
ATOM 707 C CA . ALA A 1 94 ? -29.880 -18.885 37.368 1.00 94.56 94 ALA A CA 1
ATOM 708 C C . ALA A 1 94 ? -30.217 -18.622 38.841 1.00 94.56 94 ALA A C 1
ATOM 710 O O . ALA A 1 94 ? -29.871 -17.582 39.397 1.00 94.56 94 ALA A O 1
ATOM 711 N N . ASN A 1 95 ? -30.918 -19.560 39.473 1.00 94.75 95 ASN A N 1
ATOM 712 C CA . ASN A 1 95 ? -31.376 -19.444 40.862 1.00 94.75 95 ASN A CA 1
ATOM 713 C C . ASN A 1 95 ? -30.613 -20.355 41.838 1.00 94.75 95 ASN A C 1
ATOM 715 O O . ASN A 1 95 ? -30.804 -20.275 43.050 1.00 94.75 95 ASN A O 1
ATOM 719 N N . ASN A 1 96 ? -29.766 -21.240 41.319 1.00 95.19 96 ASN A N 1
ATOM 720 C CA . ASN A 1 96 ? -28.897 -22.136 42.075 1.00 95.19 96 ASN A CA 1
ATOM 721 C C . ASN A 1 96 ? -27.767 -22.681 41.182 1.00 95.19 96 ASN A C 1
ATOM 723 O O . ASN A 1 96 ? -27.794 -22.508 39.960 1.00 95.19 96 ASN A O 1
ATOM 727 N N . ALA A 1 97 ? -26.812 -23.389 41.791 1.00 96.38 97 ALA A N 1
ATOM 728 C CA . ALA A 1 97 ? -25.657 -23.975 41.109 1.00 96.38 97 ALA A CA 1
ATOM 729 C C . ALA A 1 97 ? -26.029 -24.897 39.932 1.00 96.38 97 ALA A C 1
ATOM 731 O O . ALA A 1 97 ? -25.447 -24.773 38.860 1.00 96.38 97 ALA A O 1
ATOM 732 N N . GLU A 1 98 ? -27.041 -25.759 40.087 1.00 96.62 98 GLU A N 1
ATOM 733 C CA . GLU A 1 98 ? -27.476 -26.685 39.029 1.00 96.62 98 GLU A CA 1
ATOM 734 C C . GLU A 1 98 ? -28.050 -25.934 37.814 1.00 96.62 98 GLU A C 1
ATOM 736 O O . GLU A 1 98 ? -27.761 -26.257 36.661 1.00 96.62 98 GLU A O 1
ATOM 741 N N . SER A 1 99 ? -28.862 -24.901 38.054 1.00 96.44 99 SER A N 1
ATOM 742 C CA . SER A 1 99 ? -29.408 -24.057 36.986 1.00 96.44 99 SER A CA 1
ATOM 743 C C . SER A 1 99 ? -28.325 -23.223 36.293 1.00 96.44 99 SER A C 1
ATOM 745 O O . SER A 1 99 ? -28.403 -23.037 35.079 1.00 96.44 99 SER A O 1
ATOM 747 N N . ALA A 1 100 ? -27.299 -22.784 37.033 1.00 96.88 100 ALA A N 1
ATOM 748 C CA . ALA A 1 100 ? -26.152 -22.065 36.487 1.00 96.88 100 ALA A CA 1
ATOM 749 C C . ALA A 1 100 ? -25.299 -22.975 35.597 1.00 96.88 100 ALA A C 1
ATOM 751 O O . ALA A 1 100 ? -24.957 -22.584 34.485 1.00 96.88 100 ALA A O 1
ATOM 752 N N . GLU A 1 101 ? -25.038 -24.212 36.025 1.00 97.56 101 GLU A N 1
ATOM 753 C CA . GLU A 1 101 ? -24.336 -25.214 35.218 1.00 97.56 101 GLU A CA 1
ATOM 754 C C . GLU A 1 101 ? -25.083 -25.505 33.910 1.00 97.56 101 GLU A C 1
ATOM 756 O O . GLU A 1 101 ? -24.500 -25.466 32.827 1.00 97.56 101 GLU A O 1
ATOM 761 N N . LYS A 1 102 ? -26.404 -25.720 33.984 1.00 96.31 102 LYS A N 1
ATOM 762 C CA . LYS A 1 102 ? -27.245 -25.948 32.797 1.00 96.31 102 LYS A CA 1
ATOM 763 C C . LYS A 1 102 ? -27.260 -24.747 31.856 1.00 96.31 102 LYS A C 1
ATOM 765 O O . LYS A 1 102 ? -27.210 -24.939 30.644 1.00 96.31 102 LYS A O 1
ATOM 770 N N . ALA A 1 103 ? -27.351 -23.528 32.388 1.00 95.62 103 ALA A N 1
ATOM 771 C CA . ALA A 1 103 ? -27.283 -22.312 31.584 1.00 95.62 103 ALA A CA 1
ATOM 772 C C . ALA A 1 103 ? -25.914 -22.190 30.902 1.00 95.62 103 ALA A C 1
ATOM 774 O O . ALA A 1 103 ? -25.854 -22.026 29.686 1.00 95.62 103 ALA A O 1
ATOM 775 N N . ALA A 1 104 ? -24.827 -22.385 31.651 1.00 96.94 104 ALA A N 1
ATOM 776 C CA . ALA A 1 104 ? -23.472 -22.336 31.125 1.00 96.94 104 ALA A CA 1
ATOM 777 C C . ALA A 1 104 ? -23.230 -23.378 30.026 1.00 96.94 104 ALA A C 1
ATOM 779 O O . ALA A 1 104 ? -22.659 -23.038 28.997 1.00 96.94 104 ALA A O 1
ATOM 780 N N . ASN A 1 105 ? -23.737 -24.604 30.185 1.00 96.38 105 ASN A N 1
ATOM 781 C CA . ASN A 1 105 ? -23.627 -25.666 29.181 1.00 96.38 105 ASN A CA 1
ATOM 782 C C . ASN A 1 105 ? -24.374 -25.356 27.871 1.00 96.38 105 ASN A C 1
ATOM 784 O O . ASN A 1 105 ? -24.072 -25.932 26.835 1.00 96.38 105 ASN A O 1
ATOM 788 N N . ARG A 1 106 ? -25.369 -24.460 27.903 1.00 95.06 106 ARG A N 1
ATOM 789 C CA . ARG A 1 106 ? -26.063 -23.991 26.693 1.00 95.06 106 ARG A CA 1
ATOM 790 C C . ARG A 1 106 ? -25.367 -22.805 26.027 1.00 95.06 106 ARG A C 1
ATOM 792 O O . ARG A 1 106 ? -25.679 -22.513 24.879 1.00 95.06 106 ARG A O 1
ATOM 799 N N . MET A 1 107 ? -24.485 -22.109 26.739 1.00 95.81 107 MET A N 1
ATOM 800 C CA . MET A 1 107 ? -23.851 -20.878 26.263 1.00 95.81 107 MET A CA 1
ATOM 801 C C . MET A 1 107 ? -22.389 -21.087 25.863 1.00 95.81 107 MET A C 1
ATOM 803 O O . MET A 1 107 ? -21.965 -20.566 24.838 1.00 95.81 107 MET A O 1
ATOM 807 N N . LEU A 1 108 ? -21.612 -21.811 26.675 1.00 95.88 108 LEU A N 1
ATOM 808 C CA . LEU A 1 108 ? -20.203 -22.098 26.405 1.00 95.88 108 LEU A CA 1
ATOM 809 C C . LEU A 1 108 ? -20.065 -23.026 25.197 1.00 95.88 108 LEU A C 1
ATOM 811 O O . LEU A 1 108 ? -20.880 -23.922 25.007 1.00 95.88 108 LEU A O 1
ATOM 815 N N . ASP A 1 109 ? -19.028 -22.791 24.397 1.00 93.62 109 ASP A N 1
ATOM 816 C CA . ASP A 1 109 ? -18.709 -23.530 23.168 1.00 93.62 109 ASP A CA 1
ATOM 817 C C . ASP A 1 109 ? -19.796 -23.463 22.077 1.00 93.62 109 ASP A C 1
ATOM 819 O O . ASP A 1 109 ? -19.776 -24.223 21.108 1.00 93.62 109 ASP A O 1
ATOM 823 N N . HIS A 1 110 ? -20.705 -22.491 22.191 1.00 93.56 110 HIS A N 1
ATOM 824 C CA . HIS A 1 110 ? -21.747 -22.188 21.215 1.00 93.56 110 HIS A CA 1
ATOM 825 C C . HIS A 1 110 ? -21.539 -20.810 20.578 1.00 93.56 110 HIS A C 1
ATOM 827 O O . HIS A 1 110 ? -20.996 -19.887 21.196 1.00 93.56 110 HIS A O 1
ATOM 833 N N . TYR A 1 111 ? -21.981 -20.648 19.328 1.00 91.44 111 TYR A N 1
ATOM 834 C CA . TYR A 1 111 ? -21.904 -19.364 18.629 1.00 91.44 111 TYR A CA 1
ATOM 835 C C . TYR A 1 111 ? -23.113 -18.487 18.954 1.00 91.44 111 TYR A C 1
ATOM 837 O O . TYR A 1 111 ? -24.252 -18.864 18.683 1.00 91.44 111 TYR A O 1
ATOM 845 N N . LEU A 1 112 ? -22.866 -17.288 19.485 1.00 91.19 112 LEU A N 1
ATOM 846 C CA . LEU A 1 112 ? -23.881 -16.263 19.717 1.00 91.19 112 LEU A CA 1
ATOM 847 C C . LEU A 1 112 ? -23.998 -15.350 18.495 1.00 91.19 112 LEU A C 1
ATOM 849 O O . LEU A 1 112 ? -23.057 -14.625 18.154 1.00 91.19 112 LEU A O 1
ATOM 853 N N . LYS A 1 113 ? -25.168 -15.345 17.854 1.00 89.75 113 LYS A N 1
ATOM 854 C CA . LYS A 1 113 ? -25.478 -14.455 16.734 1.00 89.75 113 LYS A CA 1
ATOM 855 C C . LYS A 1 113 ? -26.263 -13.237 17.217 1.00 89.75 113 LYS A C 1
ATOM 857 O O . LYS A 1 113 ? -27.246 -13.369 17.937 1.00 89.75 113 LYS A O 1
ATOM 862 N N . THR A 1 114 ? -25.838 -12.056 16.786 1.00 84.50 114 THR A N 1
ATOM 863 C CA . THR A 1 114 ? -26.495 -10.762 17.042 1.00 84.50 114 THR A CA 1
ATOM 864 C C . THR A 1 114 ? -26.732 -10.024 15.724 1.00 84.50 114 THR A C 1
ATOM 866 O O . THR A 1 114 ? -26.109 -10.358 14.714 1.00 84.50 114 THR A O 1
ATOM 869 N N . ASP A 1 115 ? -27.540 -8.963 15.732 1.00 77.62 115 ASP A N 1
ATOM 870 C CA . ASP A 1 115 ? -27.735 -8.086 14.560 1.00 77.62 115 ASP A CA 1
ATOM 871 C C . ASP A 1 115 ? -26.427 -7.446 14.053 1.00 77.62 115 ASP A C 1
ATOM 873 O O . ASP A 1 115 ? -26.330 -7.007 12.911 1.00 77.62 115 ASP A O 1
ATOM 877 N N . GLN A 1 116 ? -25.398 -7.402 14.905 1.00 71.12 116 GLN A N 1
ATOM 878 C CA . GLN A 1 116 ? -24.074 -6.850 14.599 1.00 71.12 116 GLN A CA 1
ATOM 879 C C . GLN A 1 116 ? -23.043 -7.925 14.204 1.00 71.12 116 GLN A C 1
ATOM 881 O O . GLN A 1 116 ? -21.855 -7.618 14.022 1.00 71.12 116 GLN A O 1
ATOM 886 N N . SER A 1 117 ? -23.459 -9.190 14.131 1.00 70.38 117 SER A N 1
ATOM 887 C CA . SER A 1 117 ? -22.585 -10.324 13.835 1.00 70.38 117 SER A CA 1
ATOM 888 C C . SER A 1 117 ? -22.403 -10.523 12.333 1.00 70.38 117 SER A C 1
ATOM 890 O O . SER A 1 117 ? -23.353 -10.455 11.559 1.00 70.38 117 SER A O 1
ATOM 892 N N . VAL A 1 118 ? -21.172 -10.832 11.923 1.00 65.50 118 VAL A N 1
ATOM 893 C CA . VAL A 1 118 ? -20.857 -11.262 10.554 1.00 65.50 118 VAL A CA 1
ATOM 894 C C . VAL A 1 118 ? -20.810 -12.790 10.537 1.00 65.50 118 VAL A C 1
ATOM 896 O O . VAL A 1 118 ? -20.175 -13.397 11.397 1.00 65.50 118 VAL A O 1
ATOM 899 N N . GLY A 1 119 ? -21.481 -13.426 9.575 1.00 72.25 119 GLY A N 1
ATOM 900 C CA . GLY A 1 119 ? -21.497 -14.887 9.447 1.00 72.25 119 GLY A CA 1
ATOM 901 C C . GLY A 1 119 ? -22.263 -15.597 10.573 1.00 72.25 119 GLY A C 1
ATOM 902 O O . GLY A 1 119 ? -23.421 -15.270 10.846 1.00 72.25 119 GLY A O 1
ATOM 903 N N . ASN A 1 120 ? -21.626 -16.592 11.198 1.00 73.06 120 ASN A N 1
ATOM 904 C CA . ASN A 1 120 ? -22.258 -17.504 12.162 1.00 73.06 120 ASN A CA 1
ATOM 905 C C . ASN A 1 120 ? -22.369 -16.947 13.593 1.00 73.06 120 ASN A C 1
ATOM 907 O O . ASN A 1 120 ? -22.927 -17.622 14.448 1.00 73.06 120 ASN A O 1
ATOM 911 N N . GLY A 1 121 ? -21.883 -15.732 13.861 1.00 82.94 121 GLY A N 1
ATOM 912 C CA . GLY A 1 121 ? -21.818 -15.186 15.219 1.00 82.94 121 GLY A CA 1
ATOM 913 C C . GLY A 1 121 ? -20.430 -15.315 15.838 1.00 82.94 121 GLY A C 1
ATOM 914 O O . GLY A 1 121 ? -19.443 -15.553 15.141 1.00 82.94 121 GLY A O 1
ATOM 915 N N . VAL A 1 122 ? -20.357 -15.126 17.151 1.00 85.56 122 VAL A N 1
ATOM 916 C CA . VAL A 1 122 ? -19.113 -15.168 17.928 1.00 85.56 122 VAL A CA 1
ATOM 917 C C . VAL A 1 122 ? -19.153 -16.372 18.862 1.00 85.56 122 VAL A C 1
ATOM 919 O O . VAL A 1 122 ? -20.136 -16.551 19.577 1.00 85.56 122 VAL A O 1
ATOM 922 N N . LEU A 1 123 ? -18.099 -17.192 18.855 1.00 89.31 123 LEU A N 1
ATOM 923 C CA . LEU A 1 123 ? -17.964 -18.307 19.791 1.00 89.31 123 LEU A CA 1
ATOM 924 C C . LEU A 1 123 ? -17.861 -17.764 21.218 1.00 89.31 123 LEU A C 1
ATOM 926 O O . LEU A 1 123 ? -17.021 -16.908 21.486 1.00 89.31 123 LEU A O 1
ATOM 930 N N . VAL A 1 124 ? -18.688 -18.268 22.129 1.00 92.81 124 VAL A N 1
ATOM 931 C CA . VAL A 1 124 ? -18.645 -17.881 23.541 1.00 92.81 124 VAL A CA 1
ATOM 932 C C . VAL A 1 124 ? -17.820 -18.905 24.314 1.00 92.81 124 VAL A C 1
ATOM 934 O O . VAL A 1 124 ? -18.258 -20.028 24.530 1.00 92.81 124 VAL A O 1
ATOM 937 N N . ASN A 1 125 ? -16.625 -18.516 24.762 1.00 93.50 125 ASN A N 1
ATOM 938 C CA . ASN A 1 125 ? -15.723 -19.390 25.534 1.00 93.50 125 ASN A CA 1
ATOM 939 C C . ASN A 1 125 ? -15.538 -18.953 27.004 1.00 93.50 125 ASN A C 1
ATOM 941 O O . ASN A 1 125 ? -14.765 -19.550 27.758 1.00 93.50 125 ASN A O 1
ATOM 945 N N . LYS A 1 126 ? -16.222 -17.874 27.401 1.00 94.81 126 LYS A N 1
ATOM 946 C CA . LYS A 1 126 ? -16.148 -17.238 28.719 1.00 94.81 126 LYS A CA 1
ATOM 947 C C . LYS A 1 126 ? -17.520 -16.680 29.092 1.00 94.81 126 LYS A C 1
ATOM 949 O O . LYS A 1 126 ? -18.156 -15.988 28.294 1.00 94.81 126 LYS A O 1
ATOM 954 N N . LEU A 1 127 ? -17.935 -16.911 30.332 1.00 96.12 127 LEU A N 1
ATOM 955 C CA . LEU A 1 127 ? -19.121 -16.311 30.935 1.00 96.12 127 LEU A CA 1
ATOM 956 C C . LEU A 1 127 ? -18.716 -15.483 32.146 1.00 96.12 127 LEU A C 1
ATOM 958 O O . LEU A 1 127 ? -17.883 -15.906 32.943 1.00 96.12 127 LEU A O 1
ATOM 962 N N . HIS A 1 128 ? -19.327 -14.318 32.309 1.00 95.94 128 HIS A N 1
ATOM 963 C CA . HIS A 1 128 ? -19.244 -13.568 33.551 1.00 95.94 128 HIS A CA 1
ATOM 964 C C . HIS A 1 128 ? -20.464 -13.910 34.399 1.00 95.94 128 HIS A C 1
ATOM 966 O O . HIS A 1 128 ? -21.594 -13.623 34.001 1.00 95.94 128 HIS A O 1
ATOM 972 N N . VAL A 1 129 ? -20.232 -14.575 35.529 1.00 96.69 129 VAL A N 1
ATOM 973 C CA . VAL A 1 129 ? -21.280 -14.980 36.466 1.00 96.69 129 VAL A CA 1
ATOM 974 C C . VAL A 1 129 ? -21.318 -13.951 37.586 1.00 96.69 129 VAL A C 1
ATOM 976 O O . VAL A 1 129 ? -20.372 -13.851 38.366 1.00 96.69 129 VAL A O 1
ATOM 979 N N . THR A 1 130 ? -22.386 -13.161 37.642 1.00 94.62 130 THR A N 1
ATOM 980 C CA . THR A 1 130 ? -22.541 -12.045 38.586 1.00 94.62 130 THR A CA 1
ATOM 981 C C . THR A 1 130 ? -23.760 -12.243 39.471 1.00 94.62 130 THR A C 1
ATOM 983 O O . THR A 1 130 ? -24.741 -12.852 39.047 1.00 94.62 130 THR A O 1
ATOM 986 N N . GLU A 1 131 ? -23.759 -11.690 40.681 1.00 92.12 131 GLU A N 1
ATOM 987 C CA . GLU A 1 131 ? -24.959 -11.688 41.519 1.00 92.12 131 GLU A CA 1
ATOM 988 C C . GLU A 1 131 ? -26.115 -10.955 40.823 1.00 92.12 131 GLU A C 1
ATOM 990 O O . GLU A 1 131 ? -25.917 -9.992 40.074 1.00 92.12 131 GLU A O 1
ATOM 995 N N . SER A 1 132 ? -27.339 -11.431 41.046 1.00 86.69 132 SER A N 1
ATOM 996 C CA . SER A 1 132 ? -28.525 -10.795 40.478 1.00 86.69 132 SER A CA 1
ATOM 997 C C . SER A 1 132 ? -28.986 -9.651 41.379 1.00 86.69 132 SER A C 1
ATOM 999 O O . SER A 1 132 ? -29.443 -9.882 42.497 1.00 86.69 132 SER A O 1
ATOM 1001 N N . LEU A 1 133 ? -28.912 -8.418 40.878 1.00 84.94 133 LEU A N 1
ATOM 1002 C CA . LEU A 1 133 ? -29.449 -7.233 41.550 1.00 84.94 133 LEU A CA 1
ATOM 1003 C C . LEU A 1 133 ? -30.791 -6.833 40.925 1.00 84.94 133 LEU A C 1
ATOM 1005 O O . LEU A 1 133 ? -30.941 -6.855 39.704 1.00 84.94 133 LEU A O 1
ATOM 1009 N N . ASN A 1 134 ? -31.741 -6.409 41.763 1.00 82.44 134 ASN A N 1
ATOM 1010 C CA . ASN A 1 134 ? -33.043 -5.881 41.346 1.00 82.44 134 ASN A CA 1
ATOM 1011 C C . ASN A 1 134 ? -33.110 -4.375 41.639 1.00 82.44 134 ASN A C 1
ATOM 1013 O O . ASN A 1 134 ? -33.615 -3.984 42.692 1.00 82.44 134 ASN A O 1
ATOM 1017 N N . PRO A 1 135 ? -32.557 -3.520 40.764 1.00 85.12 135 PRO A N 1
ATOM 1018 C CA . PRO A 1 135 ? -32.533 -2.084 41.009 1.00 85.12 135 PRO A CA 1
ATOM 1019 C C . PRO A 1 135 ? -33.898 -1.433 40.778 1.00 85.12 135 PRO A C 1
ATOM 1021 O O . PRO A 1 135 ? -34.615 -1.806 39.849 1.00 85.12 135 PRO A O 1
ATOM 1024 N N . GLU A 1 136 ? -34.217 -0.406 41.569 1.00 83.00 136 GLU A N 1
ATOM 1025 C CA . GLU A 1 136 ? -35.438 0.396 41.385 1.00 83.00 136 GLU A CA 1
ATOM 1026 C C . GLU A 1 136 ? -35.359 1.263 40.127 1.00 83.00 136 GLU A C 1
ATOM 1028 O O . GLU A 1 136 ? -36.344 1.449 39.411 1.00 83.00 136 GLU A O 1
ATOM 1033 N N . ARG A 1 137 ? -34.167 1.808 39.855 1.00 89.69 137 ARG A N 1
ATOM 1034 C CA . ARG A 1 137 ? -33.883 2.656 38.695 1.00 89.69 137 ARG A CA 1
ATOM 1035 C C . ARG A 1 137 ? -32.583 2.231 38.031 1.00 89.69 137 ARG A C 1
ATOM 1037 O O . ARG A 1 137 ? -31.619 1.866 38.702 1.00 89.69 137 ARG A O 1
ATOM 1044 N N . LYS A 1 138 ? -32.569 2.300 36.702 1.00 93.44 138 LYS A N 1
ATOM 1045 C CA . LYS A 1 138 ? -31.415 1.990 35.855 1.00 93.44 138 LYS A CA 1
ATOM 1046 C C . LYS A 1 138 ? -31.123 3.200 34.988 1.00 93.44 138 LYS A C 1
ATOM 1048 O O . LYS A 1 138 ? -31.990 3.615 34.229 1.00 93.44 138 LYS A O 1
ATOM 1053 N N . TRP A 1 139 ? -29.920 3.746 35.074 1.00 95.19 139 TRP A N 1
ATOM 1054 C CA . TRP A 1 139 ? -29.488 4.866 34.243 1.00 95.19 139 TRP A CA 1
ATOM 1055 C C . TRP A 1 139 ? -28.402 4.439 33.267 1.00 95.19 139 TRP A C 1
ATOM 1057 O O . TRP A 1 139 ? -27.641 3.512 33.533 1.00 95.19 139 TRP A O 1
ATOM 1067 N N . TYR A 1 140 ? -28.329 5.141 32.146 1.00 95.75 140 TYR A N 1
ATOM 1068 C CA . TYR A 1 140 ? -27.219 5.059 31.210 1.00 95.75 140 TYR A CA 1
ATOM 1069 C C . TYR A 1 140 ? -26.274 6.234 31.461 1.00 95.75 140 TYR A C 1
ATOM 1071 O O . TYR A 1 140 ? -26.729 7.371 31.626 1.00 95.75 140 TYR A O 1
ATOM 1079 N N . LEU A 1 141 ? -24.967 5.975 31.458 1.00 96.94 141 LEU A N 1
ATOM 1080 C CA . LEU A 1 141 ? -23.942 6.999 31.634 1.00 96.94 141 LEU A CA 1
ATOM 1081 C C . LEU A 1 141 ? -22.720 6.690 30.768 1.00 96.94 141 LEU A C 1
ATOM 1083 O O . LEU A 1 141 ? -22.200 5.583 30.817 1.00 96.94 141 LEU A O 1
ATOM 1087 N N . ALA A 1 142 ? -22.200 7.666 30.028 1.00 97.00 142 ALA A N 1
ATOM 1088 C CA . ALA A 1 142 ? -20.953 7.503 29.286 1.00 97.00 142 ALA A CA 1
ATOM 1089 C C . ALA A 1 142 ? -20.073 8.755 29.327 1.00 97.00 142 ALA A C 1
ATOM 1091 O O . ALA A 1 142 ? -20.591 9.868 29.314 1.00 97.00 142 ALA A O 1
ATOM 1092 N N . ILE A 1 143 ? -18.748 8.576 29.323 1.00 97.62 143 ILE A N 1
ATOM 1093 C CA . ILE A 1 143 ? -17.765 9.643 29.073 1.00 97.62 143 ILE A CA 1
ATOM 1094 C C . ILE A 1 143 ? -17.088 9.369 27.731 1.00 97.62 143 ILE A C 1
ATOM 1096 O O . ILE A 1 143 ? -16.514 8.298 27.539 1.00 97.62 143 ILE A O 1
ATOM 1100 N N . THR A 1 144 ? -17.156 10.321 26.801 1.00 95.81 144 THR A N 1
ATOM 1101 C CA . THR A 1 144 ? -16.563 10.206 25.457 1.00 95.81 144 THR A CA 1
ATOM 1102 C C . THR A 1 144 ? -16.180 11.584 24.903 1.00 95.81 144 THR A C 1
ATOM 1104 O O . THR A 1 144 ? -16.210 12.571 25.634 1.00 95.81 144 THR A O 1
ATOM 1107 N N . PHE A 1 145 ? -15.804 11.682 23.628 1.00 93.81 145 PHE A N 1
ATOM 1108 C CA . PHE A 1 145 ? -15.416 12.937 22.978 1.00 93.81 145 PHE A CA 1
ATOM 1109 C C . PHE A 1 145 ? -16.489 13.480 22.029 1.00 93.81 145 PHE A C 1
ATOM 1111 O O . PHE A 1 145 ? -16.915 12.799 21.094 1.00 93.81 145 PHE A O 1
ATOM 1118 N N . ASP A 1 146 ? -16.833 14.758 22.194 1.00 92.75 146 ASP A N 1
ATOM 1119 C CA . ASP A 1 146 ? -17.517 15.558 21.180 1.00 92.75 146 ASP A CA 1
ATOM 1120 C C . ASP A 1 146 ? -16.470 16.045 20.174 1.00 92.75 146 ASP A C 1
ATOM 1122 O O . ASP A 1 146 ? -15.719 16.994 20.413 1.00 92.75 146 ASP A O 1
ATOM 1126 N N . ARG A 1 147 ? -16.388 15.340 19.044 1.00 90.81 147 ARG A N 1
ATOM 1127 C CA . ARG A 1 147 ? -15.400 15.621 17.995 1.00 90.81 147 ARG A CA 1
ATOM 1128 C C . ARG A 1 147 ? -15.658 16.932 17.256 1.00 90.81 147 ARG A C 1
ATOM 1130 O O . ARG A 1 147 ? -14.720 17.452 16.664 1.00 90.81 147 ARG A O 1
ATOM 1137 N N . GLU A 1 148 ? -16.885 17.449 17.268 1.00 91.19 148 GLU A N 1
ATOM 1138 C CA . GLU A 1 148 ? -17.210 18.727 16.624 1.00 91.19 148 GLU A CA 1
ATOM 1139 C C . GLU A 1 148 ? -16.724 19.907 17.465 1.00 91.19 148 GLU A C 1
ATOM 1141 O O . GLU A 1 148 ? -16.288 20.923 16.927 1.00 91.19 148 GLU A O 1
ATOM 1146 N N . ASN A 1 149 ? -16.770 19.753 18.789 1.00 90.88 149 ASN A N 1
ATOM 1147 C CA . ASN A 1 149 ? -16.425 20.802 19.747 1.00 90.88 149 ASN A CA 1
ATOM 1148 C C . ASN A 1 149 ? -15.066 20.576 20.426 1.00 90.88 149 ASN A C 1
ATOM 1150 O O . ASN A 1 149 ? -14.672 21.365 21.283 1.00 90.88 149 ASN A O 1
ATOM 1154 N N . TYR A 1 150 ? -14.346 19.521 20.030 1.00 92.62 150 TYR A N 1
ATOM 1155 C CA . TYR A 1 150 ? -13.007 19.161 20.505 1.00 92.62 150 TYR A CA 1
ATOM 1156 C C . TYR A 1 150 ? -12.897 19.065 22.036 1.00 92.62 150 TYR A C 1
ATOM 1158 O O . TYR A 1 150 ? -11.896 19.475 22.624 1.00 92.62 150 TYR A O 1
ATOM 1166 N N . CYS A 1 151 ? -13.926 18.534 22.697 1.00 93.25 151 CYS A N 1
ATOM 1167 C CA . CYS A 1 151 ? -13.980 18.444 24.156 1.00 93.25 151 CYS A CA 1
ATOM 1168 C C . CYS A 1 151 ? -14.582 17.116 24.636 1.00 93.25 151 CYS A C 1
ATOM 1170 O O . CYS A 1 151 ? -15.310 16.457 23.887 1.00 93.25 151 CYS A O 1
ATOM 1172 N N . PRO A 1 152 ? -14.279 16.683 25.872 1.00 95.94 152 PRO A N 1
ATOM 1173 C CA . PRO A 1 152 ? -14.953 15.542 26.462 1.00 95.94 152 PRO A CA 1
ATOM 1174 C C . PRO A 1 152 ? -16.396 15.891 26.857 1.00 95.94 152 PRO A C 1
ATOM 1176 O O . PRO A 1 152 ? -16.738 17.029 27.203 1.00 95.94 152 PRO A O 1
ATOM 1179 N N . ILE A 1 153 ? -17.251 14.876 26.805 1.00 97.00 153 ILE A N 1
ATOM 1180 C CA . ILE A 1 153 ? -18.668 14.948 27.142 1.00 97.00 153 ILE A CA 1
ATOM 1181 C C . ILE A 1 153 ? -19.077 13.810 28.064 1.00 97.00 153 ILE A C 1
ATOM 1183 O O . ILE A 1 153 ? -18.556 12.701 27.970 1.00 97.00 153 ILE A O 1
ATOM 1187 N N . ILE A 1 154 ? -20.061 14.096 28.913 1.00 97.94 154 ILE A N 1
ATOM 1188 C CA . ILE A 1 154 ? -20.875 13.097 29.598 1.00 97.94 154 ILE A CA 1
ATOM 1189 C C . ILE A 1 154 ? -22.186 12.954 28.830 1.00 97.94 154 ILE A C 1
ATOM 1191 O O . ILE A 1 154 ? -22.859 13.955 28.589 1.00 97.94 154 ILE A O 1
ATOM 1195 N N . ILE A 1 155 ? -22.560 11.728 28.488 1.00 97.12 155 ILE A N 1
ATOM 1196 C CA . ILE A 1 155 ? -23.888 11.383 27.976 1.00 97.12 155 ILE A CA 1
ATOM 1197 C C . ILE A 1 155 ? -24.638 10.671 29.098 1.00 97.12 155 ILE A C 1
ATOM 1199 O O . ILE A 1 155 ? -24.096 9.741 29.693 1.00 97.12 155 ILE A O 1
ATOM 1203 N N . ALA A 1 156 ? -25.862 11.094 29.397 1.00 97.00 156 ALA A N 1
ATOM 1204 C CA . ALA A 1 156 ? -26.686 10.494 30.439 1.00 97.00 156 ALA A CA 1
ATOM 1205 C C . ALA A 1 156 ? -28.130 10.296 29.965 1.00 97.00 156 ALA A C 1
ATOM 1207 O O . ALA A 1 156 ? -28.671 11.139 29.250 1.00 97.00 156 ALA A O 1
ATOM 1208 N N . SER A 1 157 ? -28.754 9.197 30.389 1.00 96.44 157 SER A N 1
ATOM 1209 C CA . SER A 1 157 ? -30.168 8.917 30.126 1.00 96.44 157 SER A CA 1
ATOM 1210 C C . SER A 1 157 ? -30.811 8.136 31.266 1.00 96.44 157 SER A C 1
ATOM 1212 O O . SER A 1 157 ? -30.149 7.358 31.957 1.00 96.44 157 SER A O 1
ATOM 1214 N N . LYS A 1 158 ? -32.125 8.304 31.438 1.00 94.62 158 LYS A N 1
ATOM 1215 C CA . LYS A 1 158 ? -32.923 7.504 32.377 1.00 94.62 158 LYS A CA 1
ATOM 1216 C C . LYS A 1 158 ? -33.190 6.078 31.890 1.00 94.62 158 LYS A C 1
ATOM 1218 O O . LYS A 1 158 ? -33.700 5.278 32.664 1.00 94.62 158 LYS A O 1
ATOM 1223 N N . PHE A 1 159 ? -32.858 5.756 30.641 1.00 91.56 159 PHE A N 1
ATOM 1224 C CA . PHE A 1 159 ? -33.019 4.419 30.069 1.00 91.56 159 PHE A CA 1
ATOM 1225 C C . PHE A 1 159 ? -31.727 3.600 30.198 1.00 91.56 159 PHE A C 1
ATOM 1227 O O . PHE A 1 159 ? -30.991 3.425 29.233 1.00 91.56 159 PHE A O 1
ATOM 1234 N N . GLY A 1 160 ? -31.426 3.105 31.401 1.00 89.88 160 GLY A N 1
ATOM 1235 C CA . GLY A 1 160 ? -30.329 2.151 31.604 1.00 89.88 160 GLY A CA 1
ATOM 1236 C C . GLY A 1 160 ? -30.678 0.735 31.134 1.00 89.88 160 GLY A C 1
ATOM 1237 O O . GLY A 1 160 ? -31.834 0.316 31.202 1.00 89.88 160 GLY A O 1
ATOM 1238 N N . GLY A 1 161 ? -29.673 -0.015 30.682 1.00 84.56 161 GLY A N 1
ATOM 1239 C CA . GLY A 1 161 ? -29.832 -1.377 30.153 1.00 84.56 161 GLY A CA 1
ATOM 1240 C C . GLY A 1 161 ? -30.450 -1.445 28.752 1.00 84.56 161 GLY A C 1
ATOM 1241 O O . GLY A 1 161 ? -30.825 -2.520 28.299 1.00 84.56 161 GLY A O 1
ATOM 1242 N N . VAL A 1 162 ? -30.568 -0.306 28.065 1.00 84.69 162 VAL A N 1
ATOM 1243 C CA . VAL A 1 162 ? -31.035 -0.206 26.678 1.00 84.69 162 VAL A CA 1
ATOM 1244 C C . VAL A 1 162 ? -29.870 0.269 25.813 1.00 84.69 162 VAL A C 1
ATOM 1246 O O . VAL A 1 162 ? -29.111 1.146 26.220 1.00 84.69 162 VAL A O 1
ATOM 1249 N N . ALA A 1 163 ? -29.715 -0.301 24.615 1.00 82.56 163 ALA A N 1
ATOM 1250 C CA . ALA A 1 163 ? -28.692 0.141 23.668 1.00 82.56 163 ALA A CA 1
ATOM 1251 C C . ALA A 1 163 ? -28.856 1.637 23.346 1.00 82.56 163 ALA A C 1
ATOM 1253 O O . ALA A 1 163 ? -29.958 2.080 23.006 1.00 82.56 163 ALA A O 1
ATOM 1254 N N . ILE A 1 164 ? -27.766 2.408 23.416 1.00 86.62 164 ILE A N 1
ATOM 1255 C CA . ILE A 1 164 ? -27.796 3.862 23.200 1.00 86.62 164 ILE A CA 1
ATOM 1256 C C . ILE A 1 164 ? -28.380 4.233 21.833 1.00 86.62 164 ILE A C 1
ATOM 1258 O O . ILE A 1 164 ? -29.086 5.230 21.720 1.00 86.62 164 ILE A O 1
ATOM 1262 N N . GLU A 1 165 ? -28.162 3.416 20.804 1.00 85.50 165 GLU A N 1
ATOM 1263 C CA . GLU A 1 165 ? -28.717 3.627 19.468 1.00 85.50 165 GLU A CA 1
ATOM 1264 C C . GLU A 1 165 ? -30.249 3.536 19.465 1.00 85.50 165 GLU A C 1
ATOM 1266 O O . GLU A 1 165 ? -30.908 4.314 18.774 1.00 85.50 165 GLU A O 1
ATOM 1271 N N . LYS A 1 166 ? -30.830 2.637 20.276 1.00 86.81 166 LYS A N 1
ATOM 1272 C CA . LYS A 1 166 ? -32.287 2.542 20.454 1.00 86.81 166 LYS A CA 1
ATOM 1273 C C . LYS A 1 166 ? -32.819 3.759 21.214 1.00 86.81 166 LYS A C 1
ATOM 1275 O O . LYS A 1 166 ? -33.837 4.309 20.804 1.00 86.81 166 LYS A O 1
ATOM 1280 N N . ILE A 1 167 ? -32.110 4.225 22.249 1.00 89.50 167 ILE A N 1
ATOM 1281 C CA . ILE A 1 167 ? -32.470 5.455 22.980 1.00 89.50 167 ILE A CA 1
ATOM 1282 C C . ILE A 1 167 ? -32.445 6.652 22.024 1.00 89.50 167 ILE A C 1
ATOM 1284 O O . ILE A 1 167 ? -33.417 7.391 21.946 1.00 89.50 167 ILE A O 1
ATOM 1288 N N . ALA A 1 168 ? -31.381 6.811 21.237 1.00 90.75 168 ALA A N 1
ATOM 1289 C CA . ALA A 1 168 ? -31.248 7.909 20.285 1.00 90.75 168 ALA A CA 1
ATOM 1290 C C . ALA A 1 168 ? -32.332 7.888 19.190 1.00 90.75 168 ALA A C 1
ATOM 1292 O O . ALA A 1 168 ? -32.759 8.947 18.738 1.00 90.75 168 ALA A O 1
ATOM 1293 N N . ALA A 1 169 ? -32.787 6.704 18.766 1.00 90.38 169 ALA A N 1
ATOM 1294 C CA . ALA A 1 169 ? -33.827 6.565 17.749 1.00 90.38 169 ALA A CA 1
ATOM 1295 C C . ALA A 1 169 ? -35.255 6.750 18.296 1.00 90.38 169 ALA A C 1
ATOM 1297 O O . ALA A 1 169 ? -36.097 7.329 17.614 1.00 90.38 169 ALA A O 1
ATOM 1298 N N . GLN A 1 170 ? -35.544 6.236 19.496 1.00 92.12 170 GLN A N 1
ATOM 1299 C CA . GLN A 1 170 ? -36.905 6.165 20.052 1.00 92.12 170 GLN A CA 1
ATOM 1300 C C . GLN A 1 170 ? -37.193 7.261 21.086 1.00 92.12 170 GLN A C 1
ATOM 1302 O O . GLN A 1 170 ? -38.326 7.725 21.195 1.00 92.12 170 GLN A O 1
ATOM 1307 N N . HIS A 1 171 ? -36.172 7.688 21.831 1.00 91.19 171 HIS A N 1
ATOM 1308 C CA . HIS A 1 171 ? -36.258 8.652 22.930 1.00 91.19 171 HIS A CA 1
ATOM 1309 C C . HIS A 1 171 ? -35.101 9.677 22.898 1.00 91.19 171 HIS A C 1
ATOM 1311 O O . HIS A 1 171 ? -34.396 9.832 23.899 1.00 91.19 171 HIS A O 1
ATOM 1317 N N . PRO A 1 172 ? -34.880 10.398 21.778 1.00 92.00 172 PRO A N 1
ATOM 1318 C CA . PRO A 1 172 ? -33.760 11.336 21.650 1.00 92.00 172 PRO A CA 1
ATOM 1319 C C . PRO A 1 172 ? -33.766 12.439 22.720 1.00 92.00 172 PRO A C 1
ATOM 1321 O O . PRO A 1 172 ? -32.701 12.874 23.152 1.00 92.00 172 PRO A O 1
ATOM 1324 N N . ASP A 1 173 ? -34.948 12.851 23.190 1.00 92.62 173 ASP A N 1
ATOM 1325 C CA . ASP A 1 173 ? -35.109 13.898 24.208 1.00 92.62 173 ASP A CA 1
ATOM 1326 C C . ASP A 1 173 ? -34.631 13.478 25.610 1.00 92.62 173 ASP A C 1
ATOM 1328 O O . ASP A 1 173 ? -34.385 14.336 26.456 1.00 92.62 173 ASP A O 1
ATOM 1332 N N . GLU A 1 174 ? -34.470 12.173 25.854 1.00 91.44 174 GLU A N 1
ATOM 1333 C CA . GLU A 1 174 ? -33.961 11.613 27.114 1.00 91.44 174 GLU A CA 1
ATOM 1334 C C . GLU A 1 174 ? -32.459 11.278 27.030 1.00 91.44 174 GLU A C 1
ATOM 1336 O O . GLU A 1 174 ? -31.906 10.668 27.948 1.00 91.44 174 GLU A O 1
ATOM 1341 N N . LEU A 1 175 ? -31.780 11.667 25.942 1.00 93.38 175 LEU A N 1
ATOM 1342 C CA . LEU A 1 175 ? -30.332 11.551 25.777 1.00 93.38 175 LEU A CA 1
ATOM 1343 C C . LEU A 1 175 ? -29.671 12.919 25.996 1.00 93.38 175 LEU A C 1
ATOM 1345 O O . LEU A 1 175 ? -29.606 13.767 25.106 1.00 93.38 175 LEU A O 1
ATOM 1349 N N . HIS A 1 176 ? -29.148 13.140 27.197 1.00 96.06 176 HIS A N 1
ATOM 1350 C CA . HIS A 1 176 ? -28.604 14.435 27.588 1.00 96.06 176 HIS A CA 1
ATOM 1351 C C . HIS A 1 176 ? -27.079 14.451 27.515 1.00 96.06 176 HIS A C 1
ATOM 1353 O O . HIS A 1 176 ? -26.413 13.574 28.062 1.00 96.06 176 HIS A O 1
ATOM 1359 N N . THR A 1 177 ? -26.526 15.492 26.889 1.00 96.50 177 THR A N 1
ATOM 1360 C CA . THR A 1 177 ? -25.079 15.657 26.698 1.00 96.50 177 THR A CA 1
ATOM 1361 C C . THR A 1 177 ? -24.556 16.859 27.480 1.00 96.50 177 THR A C 1
ATOM 1363 O O . THR A 1 177 ? -25.068 17.973 27.354 1.00 96.50 177 THR A O 1
ATOM 1366 N N . PHE A 1 178 ? -23.491 16.658 28.253 1.00 97.12 178 PHE A N 1
ATOM 1367 C CA . PHE A 1 178 ? -22.866 17.681 29.085 1.00 97.12 178 PHE A CA 1
ATOM 1368 C C . PHE A 1 178 ? -21.374 17.801 28.767 1.00 97.12 178 PHE A C 1
ATOM 1370 O O . PHE A 1 178 ? -20.601 16.879 29.011 1.00 97.12 178 PHE A O 1
ATOM 1377 N N . ARG A 1 179 ? -20.961 18.954 28.235 1.00 96.06 179 ARG A N 1
ATOM 1378 C CA . ARG A 1 179 ? -19.558 19.255 27.907 1.00 96.06 179 ARG A CA 1
ATOM 1379 C C . ARG A 1 179 ? -18.771 19.696 29.134 1.00 96.06 179 ARG A C 1
ATOM 1381 O O . ARG A 1 179 ? -19.308 20.402 29.991 1.00 96.06 179 ARG A O 1
ATOM 1388 N N . PHE A 1 180 ? -17.490 19.348 29.165 1.00 95.62 180 PHE A N 1
ATOM 1389 C CA . PHE A 1 180 ? -16.543 19.835 30.163 1.00 95.62 180 PHE A CA 1
ATOM 1390 C C . PHE A 1 180 ? -15.131 19.964 29.577 1.00 95.62 180 PHE A C 1
ATOM 1392 O O . PHE A 1 180 ? -14.861 19.480 28.481 1.00 95.62 180 PHE A O 1
ATOM 1399 N N . GLY A 1 181 ? -14.242 20.676 30.270 1.00 92.81 181 GLY A N 1
ATOM 1400 C CA . GLY A 1 181 ? -12.842 20.840 29.872 1.00 92.81 181 GLY A CA 1
ATOM 1401 C C . GLY A 1 181 ? -11.909 20.005 30.746 1.00 92.81 181 GLY A C 1
ATOM 1402 O O . GLY A 1 181 ? -12.199 19.786 31.918 1.00 92.81 181 GLY A O 1
ATOM 1403 N N . PHE A 1 182 ? -10.761 19.583 30.210 1.00 89.56 182 PHE A N 1
ATOM 1404 C CA . PHE A 1 182 ? -9.759 18.837 30.986 1.00 89.56 182 PHE A CA 1
ATOM 1405 C C . PHE A 1 182 ? -9.159 19.644 32.145 1.00 89.56 182 PHE A C 1
ATOM 1407 O O . PHE A 1 182 ? -8.808 19.069 33.171 1.00 89.56 182 PHE A O 1
ATOM 1414 N N . THR A 1 183 ? -9.064 20.968 31.993 1.00 88.69 183 THR A N 1
ATOM 1415 C CA . THR A 1 183 ? -8.546 21.866 33.034 1.00 88.69 183 THR A CA 1
ATOM 1416 C C . THR A 1 183 ? -9.439 21.868 34.271 1.00 88.69 183 THR A C 1
ATOM 1418 O O . THR A 1 183 ? -8.939 21.766 35.386 1.00 88.69 183 THR A O 1
ATOM 1421 N N . ASP A 1 184 ? -10.757 21.952 34.068 1.00 88.94 184 ASP A N 1
ATOM 1422 C CA . ASP A 1 184 ? -11.734 21.993 35.161 1.00 88.94 184 ASP A CA 1
ATOM 1423 C C . ASP A 1 184 ? -12.109 20.584 35.651 1.00 88.94 184 ASP A C 1
ATOM 1425 O O . ASP A 1 184 ? -12.510 20.406 36.801 1.00 88.94 184 ASP A O 1
ATOM 1429 N N . GLY A 1 185 ? -12.004 19.581 34.772 1.00 92.19 185 GLY A N 1
ATOM 1430 C CA . GLY A 1 185 ? -12.429 18.210 35.026 1.00 92.19 185 GLY A CA 1
ATOM 1431 C C . GLY A 1 185 ? -13.925 18.101 35.335 1.00 92.19 185 GLY A C 1
ATOM 1432 O O . GLY A 1 185 ? -14.760 18.848 34.812 1.00 92.19 185 GLY A O 1
ATOM 1433 N N . ILE A 1 186 ? -14.273 17.146 36.198 1.00 94.81 186 ILE A N 1
ATOM 1434 C CA . ILE A 1 186 ? -15.641 16.983 36.698 1.00 94.81 186 ILE A CA 1
ATOM 1435 C C . ILE A 1 186 ? -15.851 17.901 37.898 1.00 94.81 186 ILE A C 1
ATOM 1437 O O . ILE A 1 186 ? -15.352 17.651 38.993 1.00 94.81 186 ILE A O 1
ATOM 1441 N N . THR A 1 187 ? -16.625 18.965 37.690 1.00 94.12 187 THR A N 1
ATOM 1442 C CA . THR A 1 187 ? -16.987 19.916 38.749 1.00 94.12 187 THR A CA 1
ATOM 1443 C C . THR A 1 187 ? -18.318 19.547 39.398 1.00 94.12 187 THR A C 1
ATOM 1445 O O . THR A 1 187 ? -19.220 19.033 38.738 1.00 94.12 187 THR A O 1
ATOM 1448 N N . THR A 1 188 ? -18.526 19.927 40.660 1.00 92.75 188 THR A N 1
ATOM 1449 C CA . THR A 1 188 ? -19.814 19.729 41.357 1.00 92.75 188 THR A CA 1
ATOM 1450 C C . THR A 1 188 ? -20.989 20.364 40.605 1.00 92.75 188 THR A C 1
ATOM 1452 O O . THR A 1 188 ? -22.092 19.825 40.580 1.00 92.75 188 THR A O 1
ATOM 1455 N N . LYS A 1 189 ? -20.764 21.503 39.932 1.00 94.56 189 LYS A N 1
ATOM 1456 C CA . LYS A 1 189 ? -21.783 22.160 39.098 1.00 94.56 189 LYS A CA 1
ATOM 1457 C C . LYS A 1 189 ? -22.192 21.291 37.907 1.00 94.56 189 LYS A C 1
ATOM 1459 O O . LYS A 1 189 ? -23.370 21.277 37.555 1.00 94.56 189 LYS A O 1
ATOM 1464 N N . LEU A 1 190 ? -21.236 20.605 37.280 1.00 96.25 190 LEU A N 1
ATOM 1465 C CA . LEU A 1 190 ? -21.495 19.663 36.194 1.00 96.25 190 LEU A CA 1
ATOM 1466 C C . LEU A 1 190 ? -22.246 18.440 36.718 1.00 96.25 190 LEU A C 1
ATOM 1468 O O . LEU A 1 190 ? -23.310 18.134 36.187 1.00 96.25 190 LEU A O 1
ATOM 1472 N N . THR A 1 191 ? -21.758 17.823 37.797 1.00 95.38 191 THR A N 1
ATOM 1473 C CA . THR A 1 191 ? -22.424 16.690 38.449 1.00 95.38 191 THR A CA 1
ATOM 1474 C C . THR A 1 191 ? -23.876 17.023 38.771 1.00 95.38 191 THR A C 1
ATOM 1476 O O . THR A 1 191 ? -24.767 16.299 38.351 1.00 95.38 191 THR A O 1
ATOM 1479 N N . ASN A 1 192 ? -24.148 18.173 39.398 1.00 95.00 192 ASN A N 1
ATOM 1480 C CA . ASN A 1 192 ? -25.511 18.589 39.737 1.00 95.00 192 ASN A CA 1
ATOM 1481 C C . ASN A 1 192 ? -26.441 18.661 38.517 1.00 95.00 192 ASN A C 1
ATOM 1483 O O . ASN A 1 192 ? -27.621 18.330 38.629 1.00 95.00 192 ASN A O 1
ATOM 1487 N N . LYS A 1 193 ? -25.935 19.071 37.346 1.00 96.69 193 LYS A N 1
ATOM 1488 C CA . LYS A 1 193 ? -26.725 19.061 36.105 1.00 96.69 193 LYS A CA 1
ATOM 1489 C C . LYS A 1 193 ? -27.051 17.636 35.661 1.00 96.69 193 LYS A C 1
ATOM 1491 O O . LYS A 1 193 ? -28.209 17.369 35.348 1.00 96.69 193 LYS A O 1
ATOM 1496 N N . VAL A 1 194 ? -26.061 16.740 35.676 1.00 96.94 194 VAL A N 1
ATOM 1497 C CA . VAL A 1 194 ? -26.245 15.319 35.334 1.00 96.94 194 VAL A CA 1
ATOM 1498 C C . VAL A 1 194 ? -27.237 14.667 36.303 1.00 96.94 194 VAL A C 1
ATOM 1500 O O . VAL A 1 194 ? -28.211 14.054 35.877 1.00 96.94 194 VAL A O 1
ATOM 1503 N N . SER A 1 195 ? -27.065 14.873 37.608 1.00 95.38 195 SER A N 1
ATOM 1504 C CA . SER A 1 195 ? -27.942 14.318 38.637 1.00 95.38 195 SER A CA 1
ATOM 1505 C C . SER A 1 195 ? -29.386 14.805 38.521 1.00 95.38 195 SER A C 1
ATOM 1507 O O . SER A 1 195 ? -30.315 14.019 38.680 1.00 95.38 195 SER A O 1
ATOM 1509 N N . ASN A 1 196 ? -29.593 16.100 38.252 1.00 94.69 196 ASN A N 1
ATOM 1510 C CA . ASN A 1 196 ? -30.937 16.660 38.094 1.00 94.69 196 ASN A CA 1
ATOM 1511 C C . ASN A 1 196 ? -31.639 16.084 36.857 1.00 94.69 196 ASN A C 1
ATOM 1513 O O . ASN A 1 196 ? -32.826 15.785 36.916 1.00 94.69 196 ASN A O 1
ATOM 1517 N N . CYS A 1 197 ? -30.895 15.886 35.768 1.00 94.25 197 CYS A N 1
ATOM 1518 C CA . CYS A 1 197 ? -31.373 15.219 34.561 1.00 94.25 197 CYS A CA 1
ATOM 1519 C C . CYS A 1 197 ? -31.830 13.777 34.843 1.00 94.25 197 CYS A C 1
ATOM 1521 O O . CYS A 1 197 ? -32.909 13.374 34.417 1.00 94.25 197 CYS A O 1
ATOM 1523 N N . LEU A 1 198 ? -31.049 13.014 35.610 1.00 93.75 198 LEU A N 1
ATOM 1524 C CA . LEU A 1 198 ? -31.374 11.628 35.971 1.00 93.75 198 LEU A CA 1
ATOM 1525 C C . LEU A 1 198 ? -32.463 11.507 37.057 1.00 93.75 198 LEU A C 1
ATOM 1527 O O . LEU A 1 198 ? -32.959 10.410 37.314 1.00 93.75 198 LEU A O 1
ATOM 1531 N N . GLY A 1 199 ? -32.857 12.616 37.692 1.00 92.50 199 GLY A N 1
ATOM 1532 C CA . GLY A 1 199 ? -33.797 12.604 38.816 1.00 92.50 199 GLY A CA 1
ATOM 1533 C C . GLY A 1 199 ? -33.210 11.971 40.083 1.00 92.50 199 GLY A C 1
ATOM 1534 O O . GLY A 1 199 ? -33.934 11.339 40.852 1.00 92.50 199 GLY A O 1
ATOM 1535 N N . ALA A 1 200 ? -31.899 12.102 40.292 1.00 92.19 200 ALA A N 1
ATOM 1536 C CA . ALA A 1 200 ? -31.204 11.531 41.440 1.00 92.19 200 ALA A CA 1
ATOM 1537 C C . ALA A 1 200 ? -31.604 12.217 42.764 1.00 92.19 200 ALA A C 1
ATOM 1539 O O . ALA A 1 200 ? -31.732 13.443 42.844 1.00 92.19 200 ALA A O 1
ATOM 1540 N N . SER A 1 201 ? -31.760 11.415 43.815 1.00 91.00 201 SER A N 1
ATOM 1541 C CA . SER A 1 201 ? -31.932 11.824 45.213 1.00 91.00 201 SER A CA 1
ATOM 1542 C C . SER A 1 201 ? -30.655 12.459 45.780 1.00 91.00 201 SER A C 1
ATOM 1544 O O . SER A 1 201 ? -29.610 12.475 45.133 1.00 91.00 201 SER A O 1
ATOM 1546 N N . ALA A 1 202 ? -30.714 12.995 47.003 1.00 88.56 202 ALA A N 1
ATOM 1547 C CA . ALA A 1 202 ? -29.554 13.625 47.640 1.00 88.56 202 ALA A CA 1
ATOM 1548 C C . ALA A 1 202 ? -28.370 12.655 47.826 1.00 88.56 202 ALA A C 1
ATOM 1550 O O . ALA A 1 202 ? -27.246 13.010 47.492 1.00 88.56 202 ALA A O 1
ATOM 1551 N N . LYS A 1 203 ? -28.629 11.418 48.269 1.00 87.88 203 LYS A N 1
ATOM 1552 C CA . LYS A 1 203 ? -27.589 10.389 48.438 1.00 87.88 203 LYS A CA 1
ATOM 1553 C C . LYS A 1 203 ? -26.998 9.955 47.093 1.00 87.88 203 LYS A C 1
ATOM 1555 O O . LYS A 1 203 ? -25.788 9.947 46.918 1.00 87.88 203 LYS A O 1
ATOM 1560 N N . GLU A 1 204 ? -27.848 9.715 46.094 1.00 92.44 204 GLU A N 1
ATOM 1561 C CA . GLU A 1 204 ? -27.385 9.352 44.745 1.00 92.44 204 GLU A CA 1
ATOM 1562 C C . GLU A 1 204 ? -26.598 10.480 44.064 1.00 92.44 204 GLU A C 1
ATOM 1564 O O . GLU A 1 204 ? -25.772 10.211 43.198 1.00 92.44 204 GLU A O 1
ATOM 1569 N N . LYS A 1 205 ? -26.833 11.749 44.427 1.00 92.94 205 LYS A N 1
ATOM 1570 C CA . LYS A 1 205 ? -26.024 12.881 43.947 1.00 92.94 205 LYS A CA 1
ATOM 1571 C C . LYS A 1 205 ? -24.582 12.793 44.433 1.00 92.94 205 LYS A C 1
ATOM 1573 O O . LYS A 1 205 ? -23.678 13.075 43.649 1.00 92.94 205 LYS A O 1
ATOM 1578 N N . GLU A 1 206 ? -24.378 12.424 45.694 1.00 92.19 206 GLU A N 1
ATOM 1579 C CA . GLU A 1 206 ? -23.046 12.248 46.277 1.00 92.19 206 GLU A CA 1
ATOM 1580 C C . GLU A 1 206 ? -22.325 11.065 45.624 1.00 92.19 206 GLU A C 1
ATOM 1582 O O . GLU A 1 206 ? -21.203 11.231 45.138 1.00 92.19 206 GLU A O 1
ATOM 1587 N N . ASP A 1 207 ? -23.011 9.926 45.491 1.00 92.94 207 ASP A N 1
ATOM 1588 C CA . ASP A 1 207 ? -22.480 8.743 44.806 1.00 92.94 207 ASP A CA 1
ATOM 1589 C C . ASP A 1 207 ? -22.123 9.050 43.348 1.00 92.94 207 ASP A C 1
ATOM 1591 O O . ASP A 1 207 ? -21.041 8.712 42.871 1.00 92.94 207 ASP A O 1
ATOM 1595 N N . LEU A 1 208 ? -23.010 9.740 42.623 1.00 95.31 208 LEU A N 1
ATOM 1596 C CA . LEU A 1 208 ? -22.777 10.092 41.225 1.00 95.31 208 LEU A CA 1
ATOM 1597 C C . LEU A 1 208 ? -21.597 11.059 41.075 1.00 95.31 208 LEU A C 1
ATOM 1599 O O . LEU A 1 208 ? -20.860 10.966 40.095 1.00 95.31 208 LEU A O 1
ATOM 1603 N N . ASN A 1 209 ? -21.389 11.963 42.039 1.00 95.00 209 ASN A N 1
ATOM 1604 C CA . ASN A 1 209 ? -20.227 12.847 42.053 1.00 95.00 209 ASN A CA 1
ATOM 1605 C C . ASN A 1 209 ? -18.917 12.061 42.169 1.00 95.00 209 ASN A C 1
ATOM 1607 O O . ASN A 1 209 ? -17.979 12.312 41.410 1.00 95.00 209 ASN A O 1
ATOM 1611 N N . ASP A 1 210 ? -18.862 11.111 43.102 1.00 95.12 210 ASP A N 1
ATOM 1612 C CA . ASP A 1 210 ? -17.693 10.258 43.313 1.00 95.12 210 ASP A CA 1
ATOM 1613 C C . ASP A 1 210 ? -17.433 9.354 42.096 1.00 95.12 210 ASP A C 1
ATOM 1615 O O . ASP A 1 210 ? -16.317 9.317 41.569 1.00 95.12 210 ASP A O 1
ATOM 1619 N N . ILE A 1 211 ? -18.478 8.707 41.570 1.00 96.88 211 ILE A N 1
ATOM 1620 C CA . ILE A 1 211 ? -18.392 7.851 40.380 1.00 96.88 211 ILE A CA 1
ATOM 1621 C C . ILE A 1 211 ? -17.898 8.646 39.171 1.00 96.88 211 ILE A C 1
ATOM 1623 O O . ILE A 1 211 ? -16.956 8.211 38.511 1.00 96.88 211 ILE A O 1
ATOM 1627 N N . LEU A 1 212 ? -18.467 9.821 38.880 1.00 97.38 212 LEU A N 1
ATOM 1628 C CA . LEU A 1 212 ? -18.020 10.645 37.752 1.00 97.38 212 LEU A CA 1
ATOM 1629 C C . LEU A 1 212 ? -16.570 11.112 37.917 1.00 97.38 212 LEU A C 1
ATOM 1631 O O . LEU A 1 212 ? -15.808 11.079 36.950 1.00 97.38 212 LEU A O 1
ATOM 1635 N N . GLY A 1 213 ? -16.163 11.501 39.129 1.00 96.25 213 GLY A N 1
ATOM 1636 C CA . GLY A 1 213 ? -14.776 11.868 39.418 1.00 96.25 213 GLY A CA 1
ATOM 1637 C C . GLY A 1 213 ? -13.800 10.713 39.169 1.00 96.25 213 GLY A C 1
ATOM 1638 O O . GLY A 1 213 ? -12.750 10.897 38.547 1.00 96.25 213 GLY A O 1
ATOM 1639 N N . ARG A 1 214 ? -14.162 9.496 39.588 1.00 97.56 214 ARG A N 1
ATOM 1640 C CA . ARG A 1 214 ? -13.350 8.286 39.379 1.00 97.56 214 ARG A CA 1
ATOM 1641 C C . ARG A 1 214 ? -13.349 7.824 37.924 1.00 97.56 214 ARG A C 1
ATOM 1643 O O . ARG A 1 214 ? -12.284 7.488 37.414 1.00 97.56 214 ARG A O 1
ATOM 1650 N N . LEU A 1 215 ? -14.484 7.881 37.227 1.00 97.81 215 LEU A N 1
ATOM 1651 C CA . LEU A 1 215 ? -14.560 7.620 35.786 1.00 97.81 215 LEU A CA 1
ATOM 1652 C C . LEU A 1 215 ? -13.691 8.608 35.007 1.00 97.81 215 LEU A C 1
ATOM 1654 O O . LEU A 1 215 ? -12.958 8.198 34.115 1.00 97.81 215 LEU A O 1
ATOM 1658 N N . TYR A 1 216 ? -13.689 9.890 35.375 1.00 97.19 216 TYR A N 1
ATOM 1659 C CA . TYR A 1 216 ? -12.786 10.872 34.775 1.00 97.19 216 TYR A CA 1
ATOM 1660 C C . TYR A 1 216 ? -11.309 10.551 35.036 1.00 97.19 216 TYR A C 1
ATOM 1662 O O . TYR A 1 216 ? -10.469 10.690 34.143 1.00 97.19 216 TYR A O 1
ATOM 1670 N N . LYS A 1 217 ? -10.981 10.056 36.234 1.00 97.12 217 LYS A N 1
ATOM 1671 C CA . LYS A 1 217 ? -9.634 9.565 36.539 1.00 97.12 217 LYS A CA 1
ATOM 1672 C C . LYS A 1 217 ? -9.261 8.372 35.656 1.00 97.12 217 LYS A C 1
ATOM 1674 O O . LYS A 1 217 ? -8.160 8.366 35.116 1.00 97.12 217 LYS A O 1
ATOM 1679 N N . ILE A 1 218 ? -10.154 7.400 35.448 1.00 97.44 218 ILE A N 1
ATOM 1680 C CA . ILE A 1 218 ? -9.927 6.295 34.496 1.00 97.44 218 ILE A CA 1
ATOM 1681 C C . ILE A 1 218 ? -9.714 6.861 33.088 1.00 97.44 218 ILE A C 1
ATOM 1683 O O . ILE A 1 218 ? -8.716 6.544 32.446 1.00 97.44 218 ILE A O 1
ATOM 1687 N N . PHE A 1 219 ? -10.607 7.748 32.642 1.00 96.88 219 PHE A N 1
ATOM 1688 C CA . PHE A 1 219 ? -10.603 8.336 31.303 1.00 96.88 219 PHE A CA 1
ATOM 1689 C C . PHE A 1 219 ? -9.263 8.992 30.967 1.00 96.88 219 PHE A C 1
ATOM 1691 O O . PHE A 1 219 ? -8.693 8.754 29.906 1.00 96.88 219 PHE A O 1
ATOM 1698 N N . THR A 1 220 ? -8.725 9.761 31.912 1.00 95.31 220 THR A N 1
ATOM 1699 C CA . THR A 1 220 ? -7.470 10.503 31.742 1.00 95.31 220 THR A CA 1
ATOM 1700 C C . THR A 1 220 ? -6.219 9.662 31.988 1.00 95.31 220 THR A C 1
ATOM 1702 O O . THR A 1 220 ? -5.238 9.823 31.271 1.00 95.31 220 THR A O 1
ATOM 1705 N N . THR A 1 221 ? -6.217 8.761 32.976 1.00 96.06 221 THR A N 1
ATOM 1706 C CA . THR A 1 221 ? -5.002 8.006 33.353 1.00 96.06 221 THR A CA 1
ATOM 1707 C C . THR A 1 221 ? -4.778 6.738 32.538 1.00 96.06 221 THR A C 1
ATOM 1709 O O . THR A 1 221 ? -3.638 6.289 32.420 1.00 96.06 221 THR A O 1
ATOM 1712 N N . LYS A 1 222 ? -5.842 6.154 31.978 1.00 96.25 222 LYS A N 1
ATOM 1713 C CA . LYS A 1 222 ? -5.778 4.934 31.161 1.00 96.25 222 LYS A CA 1
ATOM 1714 C C . LYS A 1 222 ? -5.899 5.230 29.660 1.00 96.25 222 LYS A C 1
ATOM 1716 O O . LYS A 1 222 ? -5.967 4.292 28.877 1.00 96.25 222 LYS A O 1
ATOM 1721 N N . ASP A 1 223 ? -5.911 6.509 29.264 1.00 95.19 223 ASP A N 1
ATOM 1722 C CA . ASP A 1 223 ? -6.089 6.957 27.873 1.00 95.19 223 ASP A CA 1
ATOM 1723 C C . ASP A 1 223 ? -7.367 6.380 27.228 1.00 95.19 223 ASP A C 1
ATOM 1725 O O . ASP A 1 223 ? -7.360 5.851 26.111 1.00 95.19 223 ASP A O 1
ATOM 1729 N N . ALA A 1 224 ? -8.485 6.436 27.959 1.00 95.19 224 ALA A N 1
ATOM 1730 C CA . ALA A 1 224 ? -9.757 5.964 27.428 1.00 95.19 224 ALA A CA 1
ATOM 1731 C C . ALA A 1 224 ? -10.313 6.967 26.414 1.00 95.19 224 ALA A C 1
ATOM 1733 O O . ALA A 1 224 ? -10.236 8.178 26.614 1.00 95.19 224 ALA A O 1
ATOM 1734 N N . TYR A 1 225 ? -10.939 6.467 25.350 1.00 91.56 225 TYR A N 1
ATOM 1735 C CA . TYR A 1 225 ? -11.719 7.321 24.452 1.00 91.56 225 TYR A CA 1
ATOM 1736 C C . TYR A 1 225 ? -13.221 7.222 24.736 1.00 91.56 225 TYR A C 1
ATOM 1738 O O . TYR A 1 225 ? -13.966 8.150 24.422 1.00 91.56 225 TYR A O 1
ATOM 1746 N N . SER A 1 226 ? -13.673 6.095 25.294 1.00 95.00 226 SER A N 1
ATOM 1747 C CA . SER A 1 226 ? -15.061 5.885 25.689 1.00 95.00 226 SER A CA 1
ATOM 1748 C C . SER A 1 226 ? -15.131 5.008 26.930 1.00 95.00 226 SER A C 1
ATOM 1750 O O . SER A 1 226 ? -14.605 3.893 26.947 1.00 95.00 226 SER A O 1
ATOM 1752 N N . LEU A 1 227 ? -15.813 5.511 27.953 1.00 97.31 227 LEU A N 1
ATOM 1753 C CA . LEU A 1 227 ? -16.207 4.754 29.133 1.00 97.31 227 LEU A CA 1
ATOM 1754 C C . LEU A 1 227 ? -17.726 4.707 29.163 1.00 97.31 227 LEU A C 1
ATOM 1756 O O . LEU A 1 227 ? -18.355 5.707 29.497 1.00 97.31 227 LEU A O 1
ATOM 1760 N N . GLU A 1 228 ? -18.308 3.578 28.783 1.00 95.62 228 GLU A N 1
ATOM 1761 C CA . GLU A 1 228 ? -19.755 3.384 28.758 1.00 95.62 228 GLU A CA 1
ATOM 1762 C C . GLU A 1 228 ? -20.185 2.542 29.961 1.00 95.62 228 GLU A C 1
ATOM 1764 O O . GLU A 1 228 ? -19.727 1.415 30.124 1.00 95.62 228 GLU A O 1
ATOM 1769 N N . ILE A 1 229 ? -21.075 3.080 30.791 1.00 95.94 229 ILE A N 1
ATOM 1770 C CA . ILE A 1 229 ? -21.812 2.365 31.832 1.00 95.94 229 ILE A CA 1
ATOM 1771 C C . ILE A 1 229 ? -23.245 2.205 31.330 1.00 95.94 229 ILE A C 1
ATOM 1773 O O . ILE A 1 229 ? -24.045 3.143 31.365 1.00 95.94 229 ILE A O 1
ATOM 1777 N N . LYS A 1 230 ? -23.572 1.007 30.846 1.00 91.38 230 LYS A N 1
ATOM 1778 C CA . LYS A 1 230 ? -24.887 0.733 30.249 1.00 91.38 230 LYS A CA 1
ATOM 1779 C C . LYS A 1 230 ? -25.993 0.718 31.293 1.00 91.38 230 LYS A C 1
ATOM 1781 O O . LYS A 1 230 ? -27.099 1.185 31.028 1.00 91.38 230 LYS A O 1
ATOM 1786 N N . THR A 1 231 ? -25.673 0.199 32.475 1.00 93.19 231 THR A N 1
ATOM 1787 C CA . THR A 1 231 ? -26.608 0.075 33.589 1.00 93.19 231 THR A CA 1
ATOM 1788 C C . THR A 1 231 ? -25.936 0.561 34.866 1.00 93.19 231 THR A C 1
ATOM 1790 O O . THR A 1 231 ? -25.209 -0.174 35.535 1.00 93.19 231 THR A O 1
ATOM 1793 N N . LEU A 1 232 ? -26.191 1.817 35.215 1.00 95.50 232 LEU A N 1
ATOM 1794 C CA . LEU A 1 232 ? -25.935 2.368 36.536 1.00 95.50 232 LEU A CA 1
ATOM 1795 C C . LEU A 1 232 ? -27.194 2.167 37.381 1.00 95.50 232 LEU A C 1
ATOM 1797 O O . LEU A 1 232 ? -28.210 2.833 37.183 1.00 95.50 232 LEU A O 1
ATOM 1801 N N . ALA A 1 233 ? -27.140 1.185 38.266 1.00 93.69 233 ALA A N 1
ATOM 1802 C CA . ALA A 1 233 ? -28.249 0.750 39.093 1.00 93.69 233 ALA A CA 1
ATOM 1803 C C . ALA A 1 233 ? -28.324 1.536 40.398 1.00 93.69 233 ALA A C 1
ATOM 1805 O O . ALA A 1 233 ? -27.305 1.746 41.054 1.00 93.69 233 ALA A O 1
ATOM 1806 N N . SER A 1 234 ? -29.543 1.900 40.786 1.00 90.56 234 SER A N 1
ATOM 1807 C CA . SER A 1 234 ? -29.857 2.473 42.092 1.00 90.56 234 SER A CA 1
ATOM 1808 C C . SER A 1 234 ? -30.517 1.439 43.008 1.00 90.56 234 SER A C 1
ATOM 1810 O O . SER A 1 234 ? -31.395 0.686 42.568 1.00 90.56 234 SER A O 1
ATOM 1812 N N . SER A 1 235 ? -30.093 1.404 44.274 1.00 82.88 235 SER A N 1
ATOM 1813 C CA . SER A 1 235 ? -30.709 0.595 45.329 1.00 82.88 235 SER A CA 1
ATOM 1814 C C . SER A 1 235 ? -31.820 1.352 46.071 1.00 82.88 235 SER A C 1
ATOM 1816 O O . 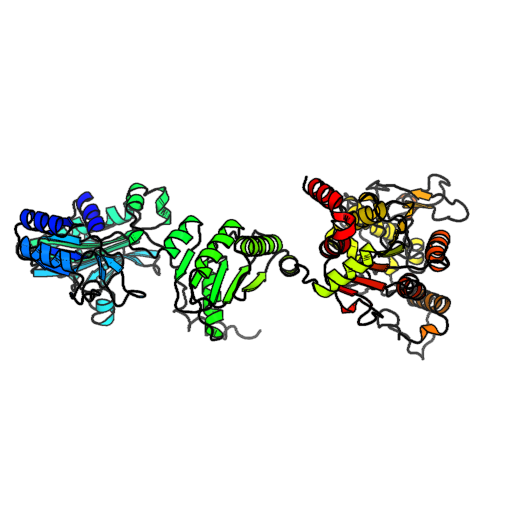SER A 1 235 ? -31.801 2.578 46.183 1.00 82.88 235 SER A O 1
ATOM 1818 N N . SER A 1 236 ? -32.762 0.603 46.651 1.00 70.25 236 SER A N 1
ATOM 1819 C CA . SER A 1 236 ? -33.890 1.134 47.434 1.00 70.25 236 SER A CA 1
ATOM 1820 C C . SER A 1 236 ? -33.471 1.917 48.687 1.00 70.25 236 SER A C 1
ATOM 1822 O O . SER A 1 236 ? -34.182 2.807 49.143 1.00 70.25 236 SER A O 1
ATOM 1824 N N . GLU A 1 237 ? -32.297 1.621 49.252 1.00 64.56 237 GLU A N 1
ATOM 1825 C CA . GLU A 1 237 ? -31.732 2.321 50.420 1.00 64.56 237 GLU A CA 1
ATOM 1826 C C . GLU A 1 237 ? -30.817 3.501 50.024 1.00 64.56 237 GLU A C 1
ATOM 1828 O O . GLU A 1 237 ? -30.155 4.124 50.865 1.00 64.56 237 GLU A O 1
ATOM 1833 N N . GLY A 1 238 ? -30.755 3.812 48.726 1.00 63.75 238 GLY A N 1
ATOM 1834 C CA . GLY A 1 238 ? -29.782 4.707 48.117 1.00 63.75 238 GLY A CA 1
ATOM 1835 C C . GLY A 1 238 ? -28.390 4.075 48.032 1.00 63.75 238 GLY A C 1
ATOM 1836 O O . GLY A 1 238 ? -27.942 3.363 48.935 1.00 63.75 238 GLY A O 1
ATOM 1837 N N . GLY A 1 239 ? -27.692 4.351 46.939 1.00 83.94 239 GLY A N 1
ATOM 1838 C CA . GLY A 1 239 ? -26.452 3.670 46.575 1.00 83.94 239 GLY A CA 1
ATOM 1839 C C . GLY A 1 239 ? -26.434 3.393 45.078 1.00 83.94 239 GLY A C 1
ATOM 1840 O O . GLY A 1 239 ? -27.406 2.855 44.547 1.00 83.94 239 GLY A O 1
ATOM 1841 N N . LEU A 1 240 ? -25.345 3.749 44.399 1.00 93.44 240 LEU A N 1
ATOM 1842 C CA . LEU A 1 240 ? -25.173 3.484 42.969 1.00 93.44 240 LEU A CA 1
ATOM 1843 C C . LEU A 1 240 ? -24.186 2.342 42.717 1.00 93.44 240 LEU A C 1
ATOM 1845 O O . LEU A 1 240 ? -23.123 2.275 43.327 1.00 93.44 240 LEU A O 1
ATOM 1849 N N . THR A 1 241 ? -24.534 1.443 41.797 1.00 93.94 241 THR A N 1
ATOM 1850 C CA . THR A 1 241 ? -23.693 0.308 41.385 1.00 93.94 241 THR A CA 1
ATOM 1851 C C . THR A 1 241 ? -23.630 0.211 39.865 1.00 93.94 241 THR A C 1
ATOM 1853 O O . THR A 1 241 ? -24.656 0.209 39.185 1.00 93.94 241 THR A O 1
ATOM 1856 N N . CYS A 1 242 ? -22.426 0.116 39.307 1.00 94.75 242 CYS A N 1
ATOM 1857 C CA . CYS A 1 242 ? -22.209 -0.090 37.878 1.00 94.75 242 CYS A CA 1
ATOM 1858 C C . CYS A 1 242 ? -22.388 -1.576 37.537 1.00 94.75 242 CYS A C 1
ATOM 1860 O O . CYS A 1 242 ? -21.469 -2.366 37.732 1.00 94.75 242 CYS A O 1
ATOM 1862 N N . MET A 1 243 ? -23.564 -1.964 37.038 1.00 91.62 243 MET A N 1
ATOM 1863 C CA . MET A 1 243 ? -23.867 -3.365 36.711 1.00 91.62 243 MET A CA 1
ATOM 1864 C C . MET A 1 243 ? -23.241 -3.835 35.398 1.00 91.62 243 MET A C 1
ATOM 1866 O O . MET A 1 243 ? -22.922 -5.013 35.279 1.00 91.62 243 MET A O 1
ATOM 1870 N N . ASP A 1 244 ? -23.085 -2.926 34.433 1.00 88.38 244 ASP A N 1
ATOM 1871 C CA . ASP A 1 244 ? -22.618 -3.224 33.078 1.00 88.38 244 ASP A CA 1
ATOM 1872 C C . ASP A 1 244 ? -21.714 -2.095 32.587 1.00 88.38 244 ASP A C 1
ATOM 1874 O O . ASP A 1 244 ? -22.109 -0.923 32.620 1.00 88.38 244 ASP A O 1
ATOM 1878 N N . ALA A 1 245 ? -20.527 -2.440 32.090 1.00 92.12 245 ALA A N 1
ATOM 1879 C CA . ALA A 1 245 ? -19.573 -1.474 31.566 1.00 92.12 245 ALA A CA 1
ATOM 1880 C C . ALA A 1 245 ? -18.903 -1.977 30.286 1.00 92.12 245 ALA A C 1
ATOM 1882 O O . ALA A 1 245 ? -18.590 -3.159 30.159 1.00 92.12 245 ALA A O 1
ATOM 1883 N N . LYS A 1 246 ? -18.658 -1.060 29.350 1.00 91.31 246 LYS A N 1
ATOM 1884 C CA . LYS A 1 246 ? -17.894 -1.303 28.128 1.00 91.31 246 LYS A CA 1
ATOM 1885 C C . LYS A 1 246 ? -16.868 -0.197 27.942 1.00 91.31 246 LYS A C 1
ATOM 1887 O O . LYS A 1 246 ? -17.201 0.937 27.594 1.00 91.31 246 LYS A O 1
ATOM 1892 N N . PHE A 1 247 ? -15.610 -0.528 28.201 1.00 95.19 247 PHE A N 1
ATOM 1893 C CA . PHE A 1 247 ? -14.510 0.426 28.134 1.00 95.19 247 PHE A CA 1
ATOM 1894 C C . PHE A 1 247 ? -13.645 0.223 26.904 1.00 95.19 247 PHE A C 1
ATOM 1896 O O . PHE A 1 247 ? -13.477 -0.881 26.385 1.00 95.19 247 PHE A O 1
ATOM 1903 N N . SER A 1 248 ? -13.143 1.344 26.405 1.00 93.62 248 SER A N 1
ATOM 1904 C CA . SER A 1 248 ? -12.645 1.439 25.051 1.00 93.62 248 SER A CA 1
ATOM 1905 C C . SER A 1 248 ? -11.541 2.509 25.025 1.00 93.62 248 SER A C 1
ATOM 1907 O O . SER A 1 248 ? -11.746 3.640 25.481 1.00 93.62 248 SER A O 1
ATOM 1909 N N . PHE A 1 249 ? -10.350 2.145 24.542 1.00 95.06 249 PHE A N 1
ATOM 1910 C CA . PHE A 1 249 ? -9.099 2.889 24.760 1.00 95.06 249 PHE A CA 1
ATOM 1911 C C . PHE A 1 249 ? -8.414 3.311 23.458 1.00 95.06 249 PHE A C 1
ATOM 1913 O O . PHE A 1 249 ? -8.709 2.778 22.390 1.00 95.06 249 PHE A O 1
ATOM 1920 N N . ASP A 1 250 ? -7.542 4.317 23.542 1.00 92.12 250 ASP A N 1
ATOM 1921 C CA . ASP A 1 250 ? -6.759 4.806 22.405 1.00 92.12 250 ASP A CA 1
ATOM 1922 C C . ASP A 1 250 ? -5.552 3.895 22.120 1.00 92.12 250 ASP A C 1
ATOM 1924 O O . ASP A 1 250 ? -4.639 3.776 22.937 1.00 92.12 250 ASP A O 1
ATOM 1928 N N . ASP A 1 251 ? -5.498 3.289 20.933 1.00 85.38 251 ASP A N 1
ATOM 1929 C CA . ASP A 1 251 ? -4.395 2.412 20.506 1.00 85.38 251 ASP A CA 1
ATOM 1930 C C . ASP A 1 251 ? -3.050 3.123 20.453 1.00 85.38 251 ASP A C 1
ATOM 1932 O O . ASP A 1 251 ? -2.004 2.517 20.701 1.00 85.38 251 ASP A O 1
ATOM 1936 N N . ALA A 1 252 ? -3.050 4.432 20.184 1.00 87.75 252 ALA A N 1
ATOM 1937 C CA . ALA A 1 252 ? -1.823 5.215 20.201 1.00 87.75 252 ALA A CA 1
ATOM 1938 C C . ALA A 1 252 ? -1.187 5.249 21.606 1.00 87.75 252 ALA A C 1
ATOM 1940 O O . ALA A 1 252 ? 0.009 5.535 21.747 1.00 87.75 252 ALA A O 1
ATOM 1941 N N . ALA A 1 253 ? -1.952 4.913 22.649 1.00 91.56 253 ALA A N 1
ATOM 1942 C CA . ALA A 1 253 ? -1.478 4.780 24.016 1.00 91.56 253 ALA A CA 1
ATOM 1943 C C . ALA A 1 253 ? -0.863 3.408 24.339 1.00 91.56 253 ALA A C 1
ATOM 1945 O O . ALA A 1 253 ? -0.251 3.275 25.401 1.00 91.56 253 ALA A O 1
ATOM 1946 N N . ALA A 1 254 ? -0.914 2.414 23.441 1.00 89.88 254 ALA A N 1
ATOM 1947 C CA . ALA A 1 254 ? -0.441 1.048 23.703 1.00 89.88 254 ALA A CA 1
ATOM 1948 C C . ALA A 1 254 ? 0.985 0.984 24.279 1.00 89.88 254 ALA A C 1
ATOM 1950 O O . ALA A 1 254 ? 1.269 0.227 25.208 1.00 89.88 254 ALA A O 1
ATOM 1951 N N . LYS A 1 255 ? 1.889 1.845 23.788 1.00 90.50 255 LYS A N 1
ATOM 1952 C CA . LYS A 1 255 ? 3.282 1.916 24.267 1.00 90.50 255 LYS A CA 1
ATOM 1953 C C . LYS A 1 255 ? 3.401 2.307 25.745 1.00 90.50 255 LYS A C 1
ATOM 1955 O O . LYS A 1 255 ? 4.330 1.843 26.408 1.00 90.50 255 LYS A O 1
ATOM 1960 N N . ARG A 1 256 ? 2.499 3.163 26.241 1.00 94.44 256 ARG A N 1
ATOM 1961 C CA . ARG A 1 256 ? 2.474 3.659 27.630 1.00 94.44 256 ARG A CA 1
ATOM 1962 C C . ARG A 1 256 ? 1.482 2.904 28.527 1.00 94.44 256 ARG A C 1
ATOM 1964 O O . ARG A 1 256 ? 1.678 2.891 29.733 1.00 94.44 256 ARG A O 1
ATOM 1971 N N . GLN A 1 257 ? 0.508 2.200 27.949 1.00 95.50 257 GLN A N 1
ATOM 1972 C CA . GLN A 1 257 ? -0.522 1.420 28.650 1.00 95.50 257 GLN A CA 1
ATOM 1973 C C . GLN A 1 257 ? -0.298 -0.103 28.527 1.00 95.50 257 GLN A C 1
ATOM 1975 O O . GLN A 1 257 ? -1.233 -0.865 28.296 1.00 95.50 257 GLN A O 1
ATOM 1980 N N . LYS A 1 258 ? 0.946 -0.582 28.671 1.00 94.88 258 LYS A N 1
ATOM 1981 C CA . LYS A 1 258 ? 1.308 -1.991 28.389 1.00 94.88 258 LYS A CA 1
ATOM 1982 C C . LYS A 1 258 ? 0.465 -3.020 29.150 1.00 94.88 258 LYS A C 1
ATOM 1984 O O . LYS A 1 258 ? 0.042 -4.001 28.552 1.00 94.88 258 LYS A O 1
ATOM 1989 N N . THR A 1 259 ? 0.218 -2.798 30.442 1.00 93.56 259 THR A N 1
ATOM 1990 C CA . THR A 1 259 ? -0.573 -3.717 31.280 1.00 93.56 259 THR A CA 1
ATOM 1991 C C . THR A 1 259 ? -2.014 -3.824 30.792 1.00 93.56 259 THR A C 1
ATOM 1993 O O . THR A 1 259 ? -2.553 -4.918 30.724 1.00 93.56 259 THR A O 1
ATOM 1996 N N . LEU A 1 260 ? -2.608 -2.700 30.390 1.00 93.62 260 LEU A N 1
ATOM 1997 C CA . LEU A 1 260 ? -3.966 -2.656 29.858 1.00 93.62 260 LEU A CA 1
ATOM 1998 C C . LEU A 1 260 ? -4.053 -3.339 28.487 1.00 93.62 260 LEU A C 1
ATOM 2000 O O . LEU A 1 260 ? -4.970 -4.103 28.232 1.00 93.62 260 LEU A O 1
ATOM 2004 N N . PHE A 1 261 ? -3.082 -3.110 27.601 1.00 93.19 261 PHE A N 1
ATOM 2005 C CA . PHE A 1 261 ? -3.074 -3.740 26.276 1.00 93.19 261 PHE A CA 1
ATOM 2006 C C . PHE A 1 261 ? -2.724 -5.234 26.314 1.00 93.19 261 PHE A C 1
ATOM 2008 O O . PHE A 1 261 ? -3.054 -5.952 25.373 1.00 93.19 261 PHE A O 1
ATOM 2015 N N . ALA A 1 262 ? -2.120 -5.725 27.402 1.00 93.06 262 ALA A N 1
ATOM 2016 C CA . ALA A 1 262 ? -1.936 -7.158 27.636 1.00 93.06 262 ALA A CA 1
ATOM 2017 C C . ALA A 1 262 ? -3.265 -7.899 27.881 1.00 93.06 262 ALA A C 1
ATOM 2019 O O . ALA A 1 262 ? -3.308 -9.120 27.771 1.00 93.06 262 ALA A O 1
ATOM 2020 N N . GLU A 1 263 ? -4.344 -7.170 28.176 1.00 91.50 263 GLU A N 1
ATOM 2021 C CA . GLU A 1 263 ? -5.690 -7.717 28.347 1.00 91.50 263 GLU A CA 1
ATOM 2022 C C . GLU A 1 263 ? -6.466 -7.903 27.030 1.00 91.50 263 GLU A C 1
ATOM 2024 O O . GLU A 1 263 ? -7.603 -8.380 27.058 1.00 91.50 263 GLU A O 1
ATOM 2029 N N . ARG A 1 264 ? -5.874 -7.546 25.878 1.00 91.31 264 ARG A N 1
ATOM 2030 C CA . ARG A 1 264 ? -6.489 -7.720 24.554 1.00 91.31 264 ARG A CA 1
ATOM 2031 C C . ARG A 1 264 ? -6.815 -9.190 24.296 1.00 91.31 264 ARG A C 1
ATOM 2033 O O . ARG A 1 264 ? -5.936 -10.048 24.335 1.00 91.31 264 ARG A O 1
ATOM 2040 N N . ASP A 1 265 ? -8.069 -9.454 23.953 1.00 88.94 265 ASP A N 1
ATOM 2041 C CA . ASP A 1 265 ? -8.544 -10.791 23.619 1.00 88.94 265 ASP A CA 1
ATOM 2042 C C . ASP A 1 265 ? -8.685 -10.970 22.104 1.00 88.94 265 ASP A C 1
ATOM 2044 O O . ASP A 1 265 ? -9.710 -10.632 21.512 1.00 88.94 265 ASP A O 1
ATOM 2048 N N . THR A 1 266 ? -7.653 -11.537 21.480 1.00 86.31 266 THR A N 1
ATOM 2049 C CA . THR A 1 266 ? -7.639 -11.776 20.033 1.00 86.31 266 THR A CA 1
ATOM 2050 C C . THR A 1 266 ? -8.524 -12.944 19.595 1.00 86.31 266 THR A C 1
ATOM 2052 O O . THR A 1 266 ? -8.763 -13.082 18.401 1.00 86.31 266 THR A O 1
ATOM 2055 N N . GLU A 1 267 ? -9.005 -13.796 20.511 1.00 83.62 267 GLU A N 1
ATOM 2056 C CA . GLU A 1 267 ? -9.851 -14.956 20.164 1.00 83.62 267 GLU A CA 1
ATOM 2057 C C . GLU A 1 267 ? -11.242 -14.529 19.674 1.00 83.62 267 GLU A C 1
ATOM 2059 O O . GLU A 1 267 ? -11.862 -15.229 18.877 1.00 83.62 267 GLU A O 1
ATOM 2064 N N . HIS A 1 268 ? -11.716 -13.365 20.127 1.00 79.44 268 HIS A N 1
ATOM 2065 C CA . HIS A 1 268 ? -13.007 -12.780 19.744 1.00 79.44 268 HIS A CA 1
ATOM 2066 C C . HIS A 1 268 ? -12.877 -11.703 18.653 1.00 79.44 268 HIS A C 1
ATOM 2068 O O . HIS A 1 268 ? -13.859 -11.042 18.301 1.00 79.44 268 HIS A O 1
ATOM 2074 N N . GLU A 1 269 ? -11.667 -11.503 18.130 1.00 81.00 269 GLU A N 1
ATOM 2075 C CA . GLU A 1 269 ? -11.400 -10.653 16.974 1.00 81.00 269 GLU A CA 1
ATOM 2076 C C . GLU A 1 269 ? -11.404 -11.482 15.680 1.00 81.00 269 GLU A C 1
ATOM 2078 O O . GLU A 1 269 ? -11.336 -12.710 15.691 1.00 81.00 269 GLU A O 1
ATOM 2083 N N . ILE A 1 270 ? -11.497 -10.810 14.532 1.00 79.56 270 ILE A N 1
ATOM 2084 C CA . ILE A 1 270 ? -11.463 -11.487 13.231 1.00 79.56 270 ILE A CA 1
ATOM 2085 C C . ILE A 1 270 ? -10.019 -11.985 12.976 1.00 79.56 270 ILE A C 1
ATOM 2087 O O . ILE A 1 270 ? -9.094 -11.171 13.023 1.00 79.56 270 ILE A O 1
ATOM 2091 N N . PRO A 1 271 ? -9.773 -13.283 12.704 1.00 85.50 271 PRO A N 1
ATOM 2092 C CA . PRO A 1 271 ? -8.412 -13.824 12.599 1.00 85.50 271 PRO A CA 1
ATOM 2093 C C . PRO A 1 271 ? -7.545 -13.138 11.538 1.00 85.50 271 PRO A C 1
ATOM 2095 O O . PRO A 1 271 ? -6.382 -12.825 11.791 1.00 85.50 271 PRO A O 1
ATOM 2098 N N . GLU A 1 272 ? -8.120 -12.850 10.370 1.00 86.44 272 GLU A N 1
ATOM 2099 C CA . GLU A 1 272 ? -7.448 -12.150 9.272 1.00 86.44 272 GLU A CA 1
ATOM 2100 C C . GLU A 1 272 ? -7.072 -10.718 9.667 1.00 86.44 272 GLU A C 1
ATOM 2102 O O . GLU A 1 272 ? -6.028 -10.195 9.278 1.00 86.44 272 GLU A O 1
ATOM 2107 N N . GLU A 1 273 ? -7.913 -10.088 10.488 1.00 87.44 273 GLU A N 1
ATOM 2108 C CA . GLU A 1 273 ? -7.669 -8.763 11.031 1.00 87.44 273 GLU A CA 1
ATOM 2109 C C . GLU A 1 273 ? -6.490 -8.771 12.013 1.00 87.44 273 GLU A C 1
ATOM 2111 O O . GLU A 1 273 ? -5.588 -7.936 11.888 1.00 87.44 273 GLU A O 1
ATOM 2116 N N . VAL A 1 274 ? -6.460 -9.731 12.941 1.00 87.31 274 VAL A N 1
ATOM 2117 C CA . VAL A 1 274 ? -5.365 -9.923 13.909 1.00 87.31 274 VAL A CA 1
ATOM 2118 C C . VAL A 1 274 ? -4.048 -10.241 13.204 1.00 87.31 274 VAL A C 1
ATOM 2120 O O . VAL A 1 274 ? -2.991 -9.761 13.610 1.00 87.31 274 VAL A O 1
ATOM 2123 N N . GLU A 1 275 ? -4.084 -11.049 12.147 1.00 90.12 275 GLU A N 1
ATOM 2124 C CA . GLU A 1 275 ? -2.892 -11.367 11.368 1.00 90.12 275 GLU A CA 1
ATOM 2125 C C . GLU A 1 275 ? -2.351 -10.145 10.623 1.00 90.12 275 GLU A C 1
ATOM 2127 O O . GLU A 1 275 ? -1.156 -9.870 10.715 1.00 90.12 275 GLU A O 1
ATOM 2132 N N . ALA A 1 276 ? -3.219 -9.388 9.945 1.00 89.31 276 ALA A N 1
ATOM 2133 C CA . ALA A 1 276 ? -2.852 -8.159 9.243 1.00 89.31 276 ALA A CA 1
ATOM 2134 C C . ALA A 1 276 ? -2.134 -7.155 10.169 1.00 89.31 276 ALA A C 1
ATOM 2136 O O . ALA A 1 276 ? -1.095 -6.595 9.807 1.00 89.31 276 ALA A O 1
ATOM 2137 N N . ASP A 1 277 ? -2.635 -7.000 11.398 1.00 86.38 277 ASP A N 1
ATOM 2138 C CA . ASP A 1 277 ? -2.105 -6.076 12.410 1.00 86.38 277 ASP A CA 1
ATOM 2139 C C . ASP A 1 277 ? -0.627 -6.345 12.749 1.00 86.38 277 ASP A C 1
ATOM 2141 O O . ASP A 1 277 ? 0.164 -5.414 12.897 1.00 86.38 277 ASP A O 1
ATOM 2145 N N . LYS A 1 278 ? -0.204 -7.621 12.769 1.00 88.12 278 LYS A N 1
ATOM 2146 C CA . LYS A 1 278 ? 1.194 -8.017 13.046 1.00 88.12 278 LYS A CA 1
ATOM 2147 C C . LYS A 1 278 ? 2.191 -7.454 12.032 1.00 88.12 278 LYS A C 1
ATOM 2149 O O . LYS A 1 278 ? 3.364 -7.295 12.359 1.00 88.12 278 LYS A O 1
ATOM 2154 N N . TYR A 1 279 ? 1.719 -7.151 10.826 1.00 87.81 279 TYR A N 1
ATOM 2155 C CA . TYR A 1 279 ? 2.510 -6.594 9.731 1.00 87.81 279 TYR A CA 1
ATOM 2156 C C . TYR A 1 279 ? 2.234 -5.100 9.508 1.00 87.81 279 TYR A C 1
ATOM 2158 O O . TYR A 1 279 ? 2.690 -4.531 8.518 1.00 87.81 279 TYR A O 1
ATOM 2166 N N . GLY A 1 280 ? 1.487 -4.456 10.414 1.00 86.06 280 GLY A N 1
ATOM 2167 C CA . GLY A 1 280 ? 1.084 -3.057 10.282 1.00 86.06 280 GLY A CA 1
ATOM 2168 C C . GLY A 1 280 ? 0.066 -2.811 9.165 1.00 86.06 280 GLY A C 1
ATOM 2169 O O . GLY A 1 280 ? -0.048 -1.683 8.689 1.00 86.06 280 GLY A O 1
ATOM 2170 N N . LEU A 1 281 ? -0.652 -3.852 8.731 1.00 89.50 281 LEU A N 1
ATOM 2171 C CA . LEU A 1 281 ? -1.718 -3.761 7.738 1.00 89.50 281 LEU A CA 1
ATOM 2172 C C . LEU A 1 281 ? -3.054 -3.503 8.443 1.00 89.50 281 LEU A C 1
ATOM 2174 O O . LEU A 1 281 ? -3.412 -4.204 9.391 1.00 89.50 281 LEU A O 1
ATOM 2178 N N . VAL A 1 282 ? -3.843 -2.554 7.940 1.00 90.25 282 VAL A N 1
ATOM 2179 C CA . VAL A 1 282 ? -5.224 -2.364 8.405 1.00 90.25 282 VAL A CA 1
ATOM 2180 C C . VAL A 1 282 ? -6.156 -3.088 7.449 1.00 90.25 282 VAL A C 1
ATOM 2182 O O . VAL A 1 282 ? -6.434 -2.596 6.360 1.00 90.25 282 VAL A O 1
ATOM 2185 N N . TYR A 1 283 ? -6.635 -4.256 7.863 1.00 91.50 283 TYR A N 1
ATOM 2186 C CA . TYR A 1 283 ? -7.584 -5.075 7.109 1.00 91.50 283 TYR A CA 1
ATOM 2187 C C . TYR A 1 283 ? -8.984 -4.973 7.720 1.00 91.50 283 TYR A C 1
ATOM 2189 O O . TYR A 1 283 ? -9.116 -4.969 8.940 1.00 91.50 283 TYR A O 1
ATOM 2197 N N . VAL A 1 284 ? -10.030 -4.913 6.902 1.00 90.38 284 VAL A N 1
ATOM 2198 C CA . VAL A 1 284 ? -11.421 -5.088 7.343 1.00 90.38 284 VAL A CA 1
ATOM 2199 C C . VAL A 1 284 ? -12.135 -5.957 6.321 1.00 90.38 284 VAL A C 1
ATOM 2201 O O . VAL A 1 284 ? -12.082 -5.685 5.118 1.00 90.38 284 VAL A O 1
ATOM 2204 N N . ARG A 1 285 ? -12.812 -7.005 6.788 1.00 86.56 285 ARG A N 1
ATOM 2205 C CA . ARG A 1 285 ? -13.583 -7.894 5.914 1.00 86.56 285 ARG A CA 1
ATOM 2206 C C . ARG A 1 285 ? -14.852 -7.196 5.416 1.00 86.56 285 ARG A C 1
ATOM 2208 O O . ARG A 1 285 ? -15.569 -6.575 6.196 1.00 86.56 285 ARG A O 1
ATOM 2215 N N . MET A 1 286 ? -15.153 -7.344 4.128 1.00 89.00 286 MET A N 1
ATOM 2216 C CA . MET A 1 286 ? -16.365 -6.826 3.484 1.00 89.00 286 MET A CA 1
ATOM 2217 C C . MET A 1 286 ? -17.103 -7.952 2.738 1.00 89.00 286 MET A C 1
ATOM 2219 O O . MET A 1 286 ? -16.650 -9.105 2.705 1.00 89.00 286 MET A O 1
ATOM 2223 N N . ASP A 1 287 ? -18.279 -7.646 2.189 1.00 85.25 287 ASP A N 1
ATOM 2224 C CA . ASP A 1 287 ? -19.132 -8.614 1.494 1.00 85.25 287 ASP A CA 1
ATOM 2225 C C . ASP A 1 287 ? -19.128 -8.402 -0.023 1.00 85.25 287 ASP A C 1
ATOM 2227 O O . ASP A 1 287 ? -20.047 -7.834 -0.607 1.00 85.25 287 ASP A O 1
ATOM 2231 N N . GLY A 1 288 ? -18.035 -8.824 -0.656 1.00 92.12 288 GLY A N 1
ATOM 2232 C CA . GLY A 1 288 ? -17.827 -8.710 -2.095 1.00 92.12 288 GLY A CA 1
ATOM 2233 C C . GLY A 1 288 ? -16.849 -9.757 -2.614 1.00 92.12 288 GLY A C 1
ATOM 2234 O O . GLY A 1 288 ? -16.436 -10.653 -1.875 1.00 92.12 288 GLY A O 1
ATOM 2235 N N . ASP A 1 289 ? -16.476 -9.638 -3.886 1.00 95.06 289 ASP A N 1
ATOM 2236 C CA . ASP A 1 289 ? -15.606 -10.585 -4.592 1.00 95.06 289 ASP A CA 1
ATOM 2237 C C . ASP A 1 289 ? -14.355 -9.945 -5.223 1.00 95.06 289 ASP A C 1
ATOM 2239 O O . ASP A 1 289 ? -13.530 -10.648 -5.812 1.00 95.06 289 ASP A O 1
ATOM 2243 N N . ILE A 1 290 ? -14.155 -8.635 -5.047 1.00 96.44 290 ILE A N 1
ATOM 2244 C CA . ILE A 1 290 ? -12.941 -7.928 -5.471 1.00 96.44 290 ILE A CA 1
ATOM 2245 C C . ILE A 1 290 ? -12.057 -7.676 -4.252 1.00 96.44 290 ILE A C 1
ATOM 2247 O O . ILE A 1 290 ? -12.325 -6.789 -3.438 1.00 96.44 290 ILE A O 1
ATOM 2251 N N . GLY A 1 291 ? -10.982 -8.450 -4.129 1.00 96.44 291 GLY A N 1
ATOM 2252 C CA 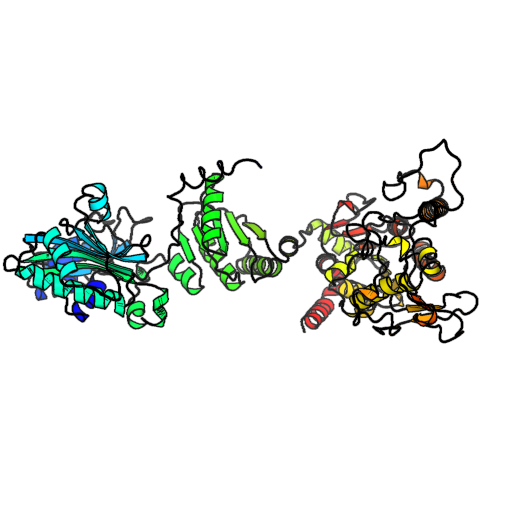. GLY A 1 291 ? -9.955 -8.197 -3.128 1.00 96.44 291 GLY A CA 1
ATOM 2253 C C . GLY A 1 291 ? -9.165 -6.946 -3.499 1.00 96.44 291 GLY A C 1
ATOM 2254 O O . GLY A 1 291 ? -8.866 -6.751 -4.673 1.00 96.44 291 GLY A O 1
ATOM 2255 N N . ASN A 1 292 ? -8.808 -6.086 -2.550 1.00 94.62 292 ASN A N 1
ATOM 2256 C CA . ASN A 1 292 ? -7.971 -4.921 -2.853 1.00 94.62 292 ASN A CA 1
ATOM 2257 C C . ASN A 1 292 ? -6.805 -4.741 -1.888 1.00 94.62 292 ASN A C 1
ATOM 2259 O O . ASN A 1 292 ? -6.873 -5.141 -0.728 1.00 94.62 292 ASN A O 1
ATOM 2263 N N . VAL A 1 293 ? -5.736 -4.138 -2.413 1.00 94.31 293 VAL A N 1
ATOM 2264 C CA . VAL A 1 293 ? -4.535 -3.733 -1.676 1.00 94.31 293 VAL A CA 1
ATOM 2265 C C . VAL A 1 293 ? -4.228 -2.292 -2.044 1.00 94.31 293 VAL A C 1
ATOM 2267 O O . VAL A 1 293 ? -3.966 -1.980 -3.210 1.00 94.31 293 VAL A O 1
ATOM 2270 N N . VAL A 1 294 ? -4.273 -1.405 -1.056 1.00 92.81 294 VAL A N 1
ATOM 2271 C CA . VAL A 1 294 ? -4.133 0.037 -1.264 1.00 92.81 294 VAL A CA 1
ATOM 2272 C C . VAL A 1 294 ? -3.197 0.613 -0.214 1.00 92.81 294 VAL A C 1
ATOM 2274 O O . VAL A 1 294 ? -3.127 0.098 0.894 1.00 92.81 294 VAL A O 1
ATOM 2277 N N . ASN A 1 295 ? -2.464 1.677 -0.536 1.00 88.56 295 ASN A N 1
ATOM 2278 C CA . ASN A 1 295 ? -1.659 2.397 0.445 1.00 88.56 295 ASN A CA 1
ATOM 2279 C C . ASN A 1 295 ? -2.334 3.713 0.864 1.00 88.56 295 ASN A C 1
ATOM 2281 O O . ASN A 1 295 ? -2.625 4.582 0.043 1.00 88.56 295 ASN A O 1
ATOM 2285 N N . GLY A 1 296 ? -2.547 3.871 2.166 1.00 86.81 296 GLY A N 1
ATOM 2286 C CA . GLY A 1 296 ? -3.231 4.995 2.788 1.00 86.81 296 GLY A CA 1
ATOM 2287 C C . GLY A 1 296 ? -4.739 4.779 2.923 1.00 86.81 296 GLY A C 1
ATOM 2288 O O . GLY A 1 296 ? -5.459 4.645 1.934 1.00 86.81 296 GLY A O 1
ATOM 2289 N N . ALA A 1 297 ? -5.241 4.858 4.157 1.00 86.88 297 ALA A N 1
ATOM 2290 C CA . ALA A 1 297 ? -6.646 4.628 4.495 1.00 86.88 297 ALA A CA 1
ATOM 2291 C C . ALA A 1 297 ? -7.643 5.442 3.652 1.00 86.88 297 ALA A C 1
ATOM 2293 O O . ALA A 1 297 ? -8.663 4.913 3.214 1.00 86.88 297 ALA A O 1
ATOM 2294 N N . GLY A 1 298 ? -7.350 6.721 3.385 1.00 89.88 298 GLY A N 1
ATOM 2295 C CA . GLY A 1 298 ? -8.211 7.568 2.552 1.00 89.88 298 GLY A CA 1
ATOM 2296 C C . GLY A 1 298 ? -8.325 7.066 1.110 1.00 89.88 298 GLY A C 1
ATOM 2297 O O . GLY A 1 298 ? -9.419 7.036 0.550 1.00 89.88 298 GLY A O 1
ATOM 2298 N N . LEU A 1 299 ? -7.211 6.611 0.527 1.00 91.44 299 LEU A N 1
ATOM 2299 C CA . LEU A 1 299 ? -7.203 6.031 -0.813 1.00 91.44 299 LEU A CA 1
ATOM 2300 C C . LEU A 1 299 ? -7.873 4.655 -0.822 1.00 91.44 299 LEU A C 1
ATOM 2302 O O . LEU A 1 299 ? -8.552 4.331 -1.791 1.00 91.44 299 LEU A O 1
ATOM 2306 N N . ALA A 1 300 ? -7.722 3.865 0.243 1.00 92.44 300 ALA A N 1
ATOM 2307 C CA . ALA A 1 300 ? -8.372 2.564 0.385 1.00 92.44 300 ALA A CA 1
ATOM 2308 C C . ALA A 1 300 ? -9.906 2.703 0.419 1.00 92.44 300 ALA A C 1
ATOM 2310 O O . ALA A 1 300 ? -10.596 2.018 -0.334 1.00 92.44 300 ALA A O 1
ATOM 2311 N N . MET A 1 301 ? -10.440 3.667 1.182 1.00 93.31 301 MET A N 1
ATOM 2312 C CA . MET A 1 301 ? -11.880 3.975 1.182 1.00 93.31 301 MET A CA 1
ATOM 2313 C C . MET A 1 301 ? -12.343 4.467 -0.193 1.00 93.31 301 MET A C 1
ATOM 2315 O O . MET A 1 301 ? -13.270 3.900 -0.759 1.00 93.31 301 MET A O 1
ATOM 2319 N N . ALA A 1 302 ? -11.632 5.429 -0.790 1.00 94.94 302 ALA A N 1
ATOM 2320 C CA . ALA A 1 302 ? -11.965 5.935 -2.123 1.00 94.94 302 ALA A CA 1
ATOM 2321 C C . ALA A 1 302 ? -11.884 4.853 -3.216 1.00 94.94 302 ALA A C 1
ATOM 2323 O O . ALA A 1 302 ? -12.590 4.925 -4.218 1.00 94.94 302 ALA A O 1
ATOM 2324 N N . THR A 1 303 ? -11.025 3.847 -3.038 1.00 95.38 303 THR A N 1
ATOM 2325 C CA . THR A 1 303 ? -10.918 2.697 -3.942 1.00 95.38 303 THR A CA 1
ATOM 2326 C C . THR A 1 303 ? -12.142 1.798 -3.825 1.00 95.38 303 THR A C 1
ATOM 2328 O O . THR A 1 303 ? -12.708 1.430 -4.851 1.00 95.38 303 THR A O 1
ATOM 2331 N N . ASN A 1 304 ? -12.590 1.501 -2.603 1.00 95.50 304 ASN A N 1
ATOM 2332 C CA . ASN A 1 304 ? -13.832 0.762 -2.373 1.00 95.50 304 ASN A CA 1
ATOM 2333 C C . ASN A 1 304 ? -15.045 1.500 -2.951 1.00 95.50 304 ASN A C 1
ATOM 2335 O O . ASN A 1 304 ? -15.849 0.895 -3.658 1.00 95.50 304 ASN A O 1
ATOM 2339 N N . ASP A 1 305 ? -15.128 2.812 -2.729 1.00 94.81 305 ASP A N 1
ATOM 2340 C CA . ASP A 1 305 ? -16.191 3.652 -3.282 1.00 94.81 305 ASP A CA 1
ATOM 2341 C C . ASP A 1 305 ? -16.158 3.657 -4.814 1.00 94.81 305 ASP A C 1
ATOM 2343 O O . ASP A 1 305 ? -17.196 3.547 -5.462 1.00 94.81 305 ASP A O 1
ATOM 2347 N N . ALA A 1 306 ? -14.967 3.743 -5.416 1.00 93.69 306 ALA A N 1
ATOM 2348 C CA . ALA A 1 306 ? -14.809 3.701 -6.865 1.00 93.69 306 ALA A CA 1
ATOM 2349 C C . ALA A 1 306 ? -15.216 2.343 -7.455 1.00 93.69 306 ALA A C 1
ATOM 2351 O O . ALA A 1 306 ? -15.840 2.318 -8.515 1.00 93.69 306 ALA A O 1
ATOM 2352 N N . ILE A 1 307 ? -14.901 1.231 -6.782 1.00 93.06 307 ILE A N 1
ATOM 2353 C CA . ILE A 1 307 ? -15.353 -0.111 -7.176 1.00 93.06 307 ILE A CA 1
ATOM 2354 C C . ILE A 1 307 ? -16.886 -0.177 -7.140 1.00 93.06 307 ILE A C 1
ATOM 2356 O O . ILE A 1 307 ? -17.502 -0.546 -8.142 1.00 93.06 307 ILE A O 1
ATOM 2360 N N . ALA A 1 308 ? -17.497 0.248 -6.030 1.00 94.12 308 ALA A N 1
ATOM 2361 C CA . ALA A 1 308 ? -18.949 0.256 -5.856 1.00 94.12 308 ALA A CA 1
ATOM 2362 C C . ALA A 1 308 ? -19.658 1.151 -6.885 1.00 94.12 308 ALA A C 1
ATOM 2364 O O . ALA A 1 308 ? -20.660 0.752 -7.478 1.00 94.12 308 ALA A O 1
ATOM 2365 N N . LEU A 1 309 ? -19.102 2.335 -7.165 1.00 95.75 309 LEU A N 1
ATOM 2366 C CA . LEU A 1 309 ? -19.621 3.275 -8.162 1.00 95.75 309 LEU A CA 1
ATOM 2367 C C . LEU A 1 309 ? -19.682 2.668 -9.574 1.00 95.75 309 LEU A C 1
ATOM 2369 O O . LEU A 1 309 ? -20.539 3.053 -10.366 1.00 95.75 309 LEU A O 1
ATOM 2373 N N . HIS A 1 310 ? -18.799 1.715 -9.881 1.00 94.38 310 HIS A N 1
ATOM 2374 C CA . HIS A 1 310 ? -18.759 1.010 -11.165 1.00 94.38 310 HIS A CA 1
ATOM 2375 C C . HIS A 1 310 ? -19.414 -0.382 -11.108 1.00 94.38 310 HIS A C 1
ATOM 2377 O O . HIS A 1 310 ? -19.205 -1.197 -12.005 1.00 94.38 310 HIS A O 1
ATOM 2383 N N . GLY A 1 311 ? -20.223 -0.656 -10.078 1.00 92.62 311 GLY A N 1
ATOM 2384 C CA . GLY A 1 311 ? -21.022 -1.877 -9.955 1.00 92.62 311 GLY A CA 1
ATOM 2385 C C . GLY A 1 311 ? -20.272 -3.109 -9.441 1.00 92.62 311 GLY A C 1
ATOM 2386 O O . GLY A 1 311 ? -20.835 -4.200 -9.463 1.00 92.62 311 GLY A O 1
ATOM 2387 N N . GLY A 1 312 ? -19.023 -2.964 -8.988 1.00 93.50 312 GLY A N 1
ATOM 2388 C CA . GLY A 1 312 ? -18.285 -4.032 -8.310 1.00 93.50 312 GLY A CA 1
ATOM 2389 C C . GLY A 1 312 ? -18.541 -4.055 -6.800 1.00 93.50 312 GLY A C 1
ATOM 2390 O O . GLY A 1 312 ? -19.074 -3.101 -6.236 1.00 93.50 312 GLY A O 1
ATOM 2391 N N . ALA A 1 313 ? -18.110 -5.122 -6.125 1.00 93.69 313 ALA A N 1
ATOM 2392 C CA . ALA A 1 313 ? -18.195 -5.239 -4.670 1.00 93.69 313 ALA A CA 1
ATOM 2393 C C . ALA A 1 313 ? -16.829 -5.603 -4.071 1.00 93.69 313 ALA A C 1
ATOM 2395 O O . ALA A 1 313 ? -16.267 -6.657 -4.373 1.00 93.69 313 ALA A O 1
ATOM 2396 N N . SER A 1 314 ? -16.295 -4.742 -3.202 1.00 96.44 314 SER A N 1
ATOM 2397 C CA . SER A 1 314 ? -15.047 -5.022 -2.487 1.00 96.44 314 SER A CA 1
ATOM 2398 C C . SER A 1 314 ? -15.231 -6.157 -1.478 1.00 96.44 314 SER A C 1
ATOM 2400 O O . SER A 1 314 ? -16.114 -6.102 -0.625 1.00 96.44 314 SER A O 1
ATOM 2402 N N . ALA A 1 315 ? -14.359 -7.161 -1.537 1.00 95.00 315 ALA A N 1
ATOM 2403 C CA . ALA A 1 315 ? -14.292 -8.256 -0.568 1.00 95.00 315 ALA A CA 1
ATOM 2404 C C . ALA A 1 315 ? -13.641 -7.827 0.756 1.00 95.00 315 ALA A C 1
ATOM 2406 O O . ALA A 1 315 ? -13.869 -8.436 1.803 1.00 95.00 315 ALA A O 1
ATOM 2407 N N . ASN A 1 316 ? -12.835 -6.766 0.718 1.00 95.12 316 ASN A N 1
ATOM 2408 C CA . ASN A 1 316 ? -12.148 -6.223 1.878 1.00 95.12 316 ASN A CA 1
ATOM 2409 C C . ASN A 1 316 ? -11.871 -4.719 1.740 1.00 95.12 316 ASN A C 1
ATOM 2411 O O . ASN A 1 316 ? -11.953 -4.136 0.663 1.00 95.12 316 ASN A O 1
ATOM 2415 N N . PHE A 1 317 ? -11.482 -4.111 2.849 1.00 95.50 317 PHE A N 1
ATOM 2416 C CA . PHE A 1 317 ? -10.678 -2.898 2.911 1.00 95.50 317 PHE A CA 1
ATOM 2417 C C . PHE A 1 317 ? -9.276 -3.316 3.364 1.00 95.50 317 PHE A C 1
ATOM 2419 O O . PHE A 1 317 ? -9.157 -4.079 4.323 1.00 95.50 317 PHE A O 1
ATOM 2426 N N . LEU A 1 318 ? -8.219 -2.874 2.682 1.00 94.25 318 LEU A N 1
ATOM 2427 C CA . LEU A 1 318 ? -6.844 -3.091 3.141 1.00 94.25 318 LEU A CA 1
ATOM 2428 C C . LEU A 1 318 ? -5.986 -1.855 2.879 1.00 94.25 318 LEU A C 1
ATOM 2430 O O . LEU A 1 318 ? -5.750 -1.483 1.729 1.00 94.25 318 LEU A O 1
ATOM 2434 N N . ASP A 1 319 ? -5.494 -1.263 3.966 1.00 92.38 319 ASP A N 1
ATOM 2435 C CA . ASP A 1 319 ? -4.455 -0.236 3.956 1.00 92.38 319 ASP A CA 1
ATOM 2436 C C . ASP A 1 319 ? -3.097 -0.863 4.306 1.00 92.38 319 ASP A C 1
ATOM 2438 O O . ASP A 1 319 ? -2.876 -1.325 5.427 1.00 92.38 319 ASP A O 1
ATOM 2442 N N . ALA A 1 320 ? -2.188 -0.868 3.333 1.00 86.38 320 ALA A N 1
ATOM 2443 C CA . ALA A 1 320 ? -0.816 -1.346 3.463 1.00 86.38 320 ALA A CA 1
ATOM 2444 C C . ALA A 1 320 ? 0.137 -0.314 4.100 1.00 86.38 320 ALA A C 1
ATOM 2446 O O . ALA A 1 320 ? 1.347 -0.535 4.170 1.00 86.38 320 ALA A O 1
ATOM 2447 N N . GLY A 1 321 ? -0.388 0.831 4.544 1.00 76.62 321 GLY A N 1
ATOM 2448 C CA . GLY A 1 321 ? 0.373 1.932 5.116 1.00 76.62 321 GLY A CA 1
ATOM 2449 C C . GLY A 1 321 ? 1.224 2.672 4.082 1.00 76.62 321 GLY A C 1
ATOM 2450 O O . GLY A 1 321 ? 1.110 2.478 2.876 1.00 76.62 321 GLY A O 1
ATOM 2451 N N . GLY A 1 322 ? 2.110 3.557 4.548 1.00 63.22 322 GLY A N 1
ATOM 2452 C CA . GLY A 1 322 ? 2.971 4.365 3.672 1.00 63.22 322 GLY A CA 1
ATOM 2453 C C . GLY A 1 322 ? 4.113 3.600 2.986 1.00 63.22 322 GLY A C 1
ATOM 2454 O O . GLY A 1 322 ? 4.765 4.167 2.109 1.00 63.22 322 GLY A O 1
ATOM 2455 N N . GLN A 1 323 ? 4.375 2.343 3.369 1.00 65.50 323 GLN A N 1
ATOM 2456 C CA . GLN A 1 323 ? 5.462 1.526 2.822 1.00 65.50 323 GLN A CA 1
ATOM 2457 C C . GLN A 1 323 ? 4.960 0.162 2.335 1.00 65.50 323 GLN A C 1
ATOM 2459 O O . GLN A 1 323 ? 4.767 -0.776 3.101 1.00 65.50 323 GLN A O 1
ATOM 2464 N N . ALA A 1 324 ? 4.807 0.053 1.019 1.00 73.94 324 ALA A N 1
ATOM 2465 C CA . ALA A 1 324 ? 4.530 -1.188 0.306 1.00 73.94 324 ALA A CA 1
ATOM 2466 C C . ALA A 1 324 ? 5.823 -2.013 0.131 1.00 73.94 324 ALA A C 1
ATOM 2468 O O . ALA A 1 324 ? 6.466 -1.941 -0.916 1.00 73.94 324 ALA A O 1
ATOM 2469 N N . THR A 1 325 ? 6.246 -2.741 1.167 1.00 80.12 325 THR A N 1
ATOM 2470 C CA . THR A 1 325 ? 7.412 -3.639 1.103 1.00 80.12 325 THR A CA 1
ATOM 2471 C C . THR A 1 325 ? 7.021 -5.002 0.521 1.00 80.12 325 THR A C 1
ATOM 2473 O O . THR A 1 325 ? 5.842 -5.351 0.449 1.00 80.12 325 THR A O 1
ATOM 2476 N N . LYS A 1 326 ? 8.006 -5.814 0.112 1.00 81.81 326 LYS A N 1
ATOM 2477 C CA . LYS A 1 326 ? 7.746 -7.185 -0.361 1.00 81.81 326 LYS A CA 1
ATOM 2478 C C . LYS A 1 326 ? 7.024 -8.029 0.698 1.00 81.81 326 LYS A C 1
ATOM 2480 O O . LYS A 1 326 ? 6.069 -8.720 0.365 1.00 81.81 326 LYS A O 1
ATOM 2485 N N . GLU A 1 327 ? 7.453 -7.959 1.958 1.00 85.19 327 GLU A N 1
ATOM 2486 C CA . GLU A 1 327 ? 6.867 -8.742 3.055 1.00 85.19 327 GLU A CA 1
ATOM 2487 C C . GLU A 1 327 ? 5.405 -8.360 3.313 1.00 85.19 327 GLU A C 1
ATOM 2489 O O . GLU A 1 327 ? 4.545 -9.239 3.394 1.00 85.19 327 GLU A O 1
ATOM 2494 N N . THR A 1 328 ? 5.098 -7.058 3.361 1.00 86.50 328 THR A N 1
ATOM 2495 C CA . THR A 1 328 ? 3.719 -6.600 3.568 1.00 86.50 328 THR A CA 1
ATOM 2496 C C . THR A 1 328 ? 2.817 -6.980 2.392 1.00 86.50 328 THR A C 1
ATOM 2498 O O . THR A 1 328 ? 1.668 -7.360 2.611 1.00 86.50 328 THR A O 1
ATOM 2501 N N . MET A 1 329 ? 3.341 -6.979 1.160 1.00 88.56 329 MET A N 1
ATOM 2502 C CA . MET A 1 329 ? 2.614 -7.435 -0.033 1.00 88.56 329 MET A CA 1
ATOM 2503 C C . MET A 1 329 ? 2.341 -8.941 -0.035 1.00 88.56 329 MET A C 1
ATOM 2505 O O . MET A 1 329 ? 1.219 -9.345 -0.333 1.00 88.56 329 MET A O 1
ATOM 2509 N N . VAL A 1 330 ? 3.324 -9.773 0.335 1.00 89.38 330 VAL A N 1
ATOM 2510 C CA . VAL A 1 330 ? 3.122 -11.227 0.486 1.00 89.38 330 VAL A CA 1
ATOM 2511 C C . VAL A 1 330 ? 1.984 -11.490 1.466 1.00 89.38 330 VAL A C 1
ATOM 2513 O O . VAL A 1 330 ? 1.039 -12.199 1.129 1.00 89.38 330 VAL A O 1
ATOM 2516 N N . LYS A 1 331 ? 2.018 -10.858 2.643 1.00 91.81 331 LYS A N 1
ATOM 2517 C CA . LYS A 1 331 ? 0.999 -11.072 3.677 1.00 91.81 331 LYS A CA 1
ATOM 2518 C C . LYS A 1 331 ? -0.375 -10.551 3.278 1.00 91.81 331 LYS A C 1
ATOM 2520 O O . LYS A 1 331 ? -1.367 -11.243 3.497 1.00 91.81 331 LYS A O 1
ATOM 2525 N N . ALA A 1 332 ? -0.442 -9.393 2.624 1.00 92.75 332 ALA A N 1
ATOM 2526 C CA . ALA A 1 332 ? -1.691 -8.881 2.071 1.00 92.75 332 ALA A CA 1
ATOM 2527 C C . ALA A 1 332 ? -2.319 -9.872 1.075 1.00 92.75 332 ALA A C 1
ATOM 2529 O O . ALA A 1 332 ? -3.505 -10.186 1.181 1.00 92.75 332 ALA A O 1
ATOM 2530 N N . PHE A 1 333 ? -1.527 -10.416 0.145 1.00 92.12 333 PHE A N 1
ATOM 2531 C CA . PHE A 1 333 ? -2.019 -11.396 -0.821 1.00 92.12 333 PHE A CA 1
ATOM 2532 C C . PHE A 1 333 ? -2.389 -12.733 -0.177 1.00 92.12 333 PHE A C 1
ATOM 2534 O O . PHE A 1 333 ? -3.423 -13.285 -0.534 1.00 92.12 333 PHE A O 1
ATOM 2541 N N . GLU A 1 334 ? -1.625 -13.241 0.793 1.00 91.81 334 GLU A N 1
ATOM 2542 C CA . GLU A 1 334 ? -1.984 -14.464 1.526 1.00 91.81 334 GLU A CA 1
ATOM 2543 C C . GLU A 1 334 ? -3.339 -14.345 2.229 1.00 91.81 334 GLU A C 1
ATOM 2545 O O . GLU A 1 334 ? -4.116 -15.300 2.217 1.00 91.81 334 GLU A O 1
ATOM 2550 N N . ILE A 1 335 ? -3.621 -13.198 2.855 1.00 92.81 335 ILE A N 1
ATOM 2551 C CA . ILE A 1 335 ? -4.898 -12.946 3.534 1.00 92.81 335 ILE A CA 1
ATOM 2552 C C . ILE A 1 335 ? -6.037 -12.892 2.509 1.00 92.81 335 ILE A C 1
ATOM 2554 O O . ILE A 1 335 ? -7.058 -13.553 2.686 1.00 92.81 335 ILE A O 1
ATOM 2558 N N . ILE A 1 336 ? -5.853 -12.157 1.408 1.00 93.25 336 ILE A N 1
ATOM 2559 C CA . ILE A 1 336 ? -6.871 -12.007 0.357 1.00 93.25 336 ILE A CA 1
ATOM 2560 C C . ILE A 1 336 ? -7.157 -13.339 -0.349 1.00 93.25 336 ILE A C 1
ATOM 2562 O O . ILE A 1 336 ? -8.314 -13.684 -0.560 1.00 93.25 336 ILE A O 1
ATOM 2566 N N . LEU A 1 337 ? -6.122 -14.107 -0.700 1.00 90.75 337 LEU A N 1
ATOM 2567 C CA . LEU A 1 337 ? -6.249 -15.359 -1.456 1.00 90.75 337 LEU A CA 1
ATOM 2568 C C . LEU A 1 337 ? -6.836 -16.515 -0.635 1.00 90.75 337 LEU A C 1
ATOM 2570 O O . LEU A 1 337 ? -7.295 -17.501 -1.212 1.00 90.75 337 LEU A O 1
ATOM 2574 N N . ARG A 1 338 ? -6.831 -16.417 0.700 1.00 91.44 338 ARG A N 1
ATOM 2575 C CA . ARG A 1 338 ? -7.529 -17.373 1.571 1.00 91.44 338 ARG A CA 1
ATOM 2576 C C . ARG A 1 338 ? -9.048 -17.241 1.469 1.00 91.44 338 ARG A C 1
ATOM 2578 O O . ARG A 1 338 ? -9.751 -18.244 1.619 1.00 91.44 338 ARG A O 1
ATOM 2585 N N . ASP A 1 339 ? -9.553 -16.046 1.170 1.00 90.50 339 ASP A N 1
ATOM 2586 C CA . ASP A 1 339 ? -10.980 -15.806 0.990 1.00 90.50 339 ASP A CA 1
ATOM 2587 C C . ASP A 1 339 ? -11.460 -16.324 -0.373 1.00 90.50 339 ASP A C 1
ATOM 2589 O O . ASP A 1 339 ? -11.266 -15.699 -1.414 1.00 90.50 339 ASP A O 1
ATOM 2593 N N . GLN A 1 340 ? -12.148 -17.469 -0.359 1.00 90.94 340 GLN A N 1
ATOM 2594 C CA . GLN A 1 340 ? -12.662 -18.135 -1.563 1.00 90.94 340 GLN A CA 1
ATOM 2595 C C . GLN A 1 340 ? -13.700 -17.306 -2.339 1.00 90.94 340 GLN A C 1
ATOM 2597 O O . GLN A 1 340 ? -14.029 -17.648 -3.474 1.00 90.94 340 GLN A O 1
ATOM 2602 N N . ARG A 1 341 ? -14.238 -16.228 -1.749 1.00 93.06 341 ARG A N 1
ATOM 2603 C CA . ARG A 1 341 ? -15.149 -15.304 -2.440 1.00 93.06 341 ARG A CA 1
ATOM 2604 C C . ARG A 1 341 ? -14.411 -14.423 -3.444 1.00 93.06 341 ARG A C 1
ATOM 2606 O O . ARG A 1 341 ? -15.036 -13.951 -4.389 1.00 93.06 341 ARG A O 1
ATOM 2613 N N . VAL A 1 342 ? -13.111 -14.195 -3.247 1.00 94.88 342 VAL A N 1
ATOM 2614 C CA . VAL A 1 342 ? -12.314 -13.281 -4.066 1.00 94.88 342 VAL A CA 1
ATOM 2615 C C . VAL A 1 342 ? -12.065 -13.881 -5.448 1.00 94.88 342 VAL A C 1
ATOM 2617 O O . VAL A 1 342 ? -11.414 -14.913 -5.596 1.00 94.88 342 VAL A O 1
ATOM 2620 N N . LYS A 1 343 ? -12.548 -13.194 -6.485 1.00 94.81 343 LYS A N 1
ATOM 2621 C CA . LYS A 1 343 ? -12.392 -13.582 -7.897 1.00 94.81 343 LYS A CA 1
ATOM 2622 C C . LYS A 1 343 ? -11.399 -12.710 -8.654 1.00 94.81 343 LYS A C 1
ATOM 2624 O O . LYS A 1 343 ? -11.016 -13.047 -9.769 1.00 94.81 343 LYS A O 1
ATOM 2629 N N . THR A 1 344 ? -11.020 -11.557 -8.112 1.00 94.75 344 THR A N 1
ATOM 2630 C CA . THR A 1 344 ? -10.077 -10.614 -8.733 1.00 94.75 344 THR A CA 1
ATOM 2631 C C . THR A 1 344 ? -9.388 -9.801 -7.647 1.00 94.75 344 THR A C 1
ATOM 2633 O O . THR A 1 344 ? -10.011 -9.476 -6.638 1.00 94.75 344 THR A O 1
ATOM 2636 N N . ILE A 1 345 ? -8.117 -9.453 -7.860 1.00 94.62 345 ILE A N 1
ATOM 2637 C CA . ILE A 1 345 ? -7.366 -8.550 -6.981 1.00 94.62 345 ILE A CA 1
ATOM 2638 C C . ILE A 1 345 ? -7.176 -7.201 -7.676 1.00 94.62 345 ILE A C 1
ATOM 2640 O O . ILE A 1 345 ? -6.682 -7.146 -8.801 1.00 94.62 345 ILE A O 1
ATOM 2644 N N . PHE A 1 346 ? -7.516 -6.107 -6.999 1.00 96.00 346 PHE A N 1
ATOM 2645 C CA . PHE A 1 346 ? -7.219 -4.748 -7.432 1.00 96.00 346 PHE A CA 1
ATOM 2646 C C . PHE A 1 346 ? -6.163 -4.103 -6.532 1.00 96.00 346 PHE A C 1
ATOM 2648 O O . PHE A 1 346 ? -6.404 -3.802 -5.363 1.00 96.00 346 PHE A O 1
ATOM 2655 N N . VAL A 1 347 ? -4.978 -3.874 -7.087 1.00 93.12 347 VAL A N 1
ATOM 2656 C CA . VAL A 1 347 ? -3.876 -3.200 -6.401 1.00 93.12 347 VAL A CA 1
ATOM 2657 C C . VAL A 1 347 ? -3.855 -1.744 -6.846 1.00 93.12 347 VAL A C 1
ATOM 2659 O O . VAL A 1 347 ? -3.649 -1.463 -8.025 1.00 93.12 347 VAL A O 1
ATOM 2662 N N . ASN A 1 348 ? -4.055 -0.809 -5.922 1.00 93.00 348 ASN A N 1
ATOM 2663 C CA . ASN A 1 348 ? -4.026 0.623 -6.212 1.00 93.00 348 ASN A CA 1
ATOM 2664 C C . ASN A 1 348 ? -2.998 1.303 -5.312 1.00 93.00 348 ASN A C 1
ATOM 2666 O O . ASN A 1 348 ? -3.294 1.626 -4.165 1.00 93.00 348 ASN A O 1
ATOM 2670 N N . ILE A 1 349 ? -1.788 1.513 -5.832 1.00 89.62 349 ILE A N 1
ATOM 2671 C CA . ILE A 1 349 ? -0.693 2.107 -5.066 1.00 89.62 349 ILE A CA 1
ATOM 2672 C C . ILE A 1 349 ? -0.305 3.463 -5.651 1.00 89.62 349 ILE A C 1
ATOM 2674 O O . ILE A 1 349 ? 0.119 3.580 -6.804 1.00 89.62 349 ILE A O 1
ATOM 2678 N N . TYR A 1 350 ? -0.408 4.497 -4.819 1.00 86.00 350 TYR A N 1
ATOM 2679 C CA . TYR A 1 350 ? 0.114 5.824 -5.109 1.00 86.00 350 TYR A CA 1
ATOM 2680 C C . TYR A 1 350 ? 1.496 5.970 -4.465 1.00 86.00 350 TYR A C 1
ATOM 2682 O O . TYR A 1 350 ? 1.630 6.109 -3.250 1.00 86.00 350 TYR A O 1
ATOM 2690 N N . GLY A 1 351 ? 2.537 5.917 -5.288 1.00 68.19 351 GLY A N 1
ATOM 2691 C CA . GLY A 1 351 ? 3.931 6.083 -4.901 1.00 68.19 351 GLY A CA 1
ATOM 2692 C C . GLY A 1 351 ? 4.159 7.438 -4.240 1.00 68.19 351 GLY A C 1
ATOM 2693 O O . GLY A 1 351 ? 4.011 8.484 -4.872 1.00 68.19 351 GLY A O 1
ATOM 2694 N N . GLY A 1 352 ? 4.480 7.394 -2.948 1.00 70.75 352 GLY A N 1
ATOM 2695 C CA . GLY A 1 352 ? 4.948 8.530 -2.160 1.00 70.75 352 GLY A CA 1
ATOM 2696 C C . GLY A 1 352 ? 6.471 8.502 -2.059 1.00 70.75 352 GLY A C 1
ATOM 2697 O O . GLY A 1 352 ? 7.167 8.928 -2.974 1.00 70.75 352 GLY A O 1
ATOM 2698 N N . ILE A 1 353 ? 6.983 7.970 -0.943 1.00 69.56 353 ILE A N 1
ATOM 2699 C CA . ILE A 1 353 ? 8.429 7.852 -0.668 1.00 69.56 353 ILE A CA 1
ATOM 2700 C C . ILE A 1 353 ? 9.070 6.718 -1.493 1.00 69.56 353 ILE A C 1
ATOM 2702 O O . ILE A 1 353 ? 10.207 6.842 -1.941 1.00 69.56 353 ILE A O 1
ATOM 2706 N N . THR A 1 354 ? 8.344 5.619 -1.719 1.00 73.00 354 THR A N 1
ATOM 2707 C CA . THR A 1 354 ? 8.833 4.457 -2.478 1.00 73.00 354 THR A CA 1
ATOM 2708 C C . THR A 1 354 ? 8.555 4.623 -3.972 1.00 73.00 354 THR A C 1
ATOM 2710 O O . THR A 1 354 ? 7.442 4.978 -4.367 1.00 73.00 354 THR A O 1
ATOM 2713 N N . ARG A 1 355 ? 9.556 4.337 -4.814 1.00 73.88 355 ARG A N 1
ATOM 2714 C CA . ARG A 1 355 ? 9.418 4.384 -6.276 1.00 73.88 355 ARG A CA 1
ATOM 2715 C C . ARG A 1 355 ? 8.493 3.273 -6.790 1.00 73.88 355 ARG A C 1
ATOM 2717 O O . ARG A 1 355 ? 8.499 2.159 -6.269 1.00 73.88 355 ARG A O 1
ATOM 2724 N N . GLY A 1 356 ? 7.740 3.566 -7.847 1.00 79.50 356 GLY A N 1
ATOM 2725 C CA . GLY A 1 356 ? 6.777 2.650 -8.460 1.00 79.50 356 GLY A CA 1
ATOM 2726 C C . GLY A 1 356 ? 7.399 1.367 -9.013 1.00 79.50 356 GLY A C 1
ATOM 2727 O O . GLY A 1 356 ? 6.769 0.319 -8.937 1.00 79.50 356 GLY A O 1
ATOM 2728 N N . ASP A 1 357 ? 8.640 1.411 -9.496 1.00 75.25 357 ASP A N 1
ATOM 2729 C CA . ASP A 1 357 ? 9.365 0.222 -9.958 1.00 75.25 357 ASP A CA 1
ATOM 2730 C C . ASP A 1 357 ? 9.707 -0.741 -8.810 1.00 75.25 357 ASP A C 1
ATOM 2732 O O . ASP A 1 357 ? 9.446 -1.934 -8.923 1.00 75.25 357 ASP A O 1
ATOM 2736 N N . MET A 1 358 ? 10.141 -0.232 -7.653 1.00 71.75 358 MET A N 1
ATOM 2737 C CA . MET A 1 358 ? 10.383 -1.063 -6.461 1.00 71.75 358 MET A CA 1
ATOM 2738 C C . MET A 1 358 ? 9.091 -1.699 -5.920 1.00 71.75 358 MET A C 1
ATOM 2740 O O . MET A 1 358 ? 9.095 -2.816 -5.398 1.00 71.75 358 MET A O 1
ATOM 2744 N N . ILE A 1 359 ? 7.967 -0.984 -6.038 1.00 82.00 359 ILE A N 1
ATOM 2745 C CA . ILE A 1 359 ? 6.644 -1.505 -5.673 1.00 82.00 359 ILE A CA 1
ATOM 2746 C C . ILE A 1 359 ? 6.236 -2.616 -6.646 1.00 82.00 359 ILE A C 1
ATOM 2748 O O . ILE A 1 359 ? 5.787 -3.671 -6.204 1.00 82.00 359 ILE A O 1
ATOM 2752 N N . ALA A 1 360 ? 6.429 -2.418 -7.952 1.00 82.62 360 ALA A N 1
ATOM 2753 C CA . ALA A 1 360 ? 6.158 -3.440 -8.958 1.00 82.62 360 ALA A CA 1
ATOM 2754 C C . ALA A 1 360 ? 7.005 -4.703 -8.734 1.00 82.62 360 ALA A C 1
ATOM 2756 O O . ALA A 1 360 ? 6.471 -5.810 -8.755 1.00 82.62 360 ALA A O 1
ATOM 2757 N N . GLU A 1 361 ? 8.299 -4.548 -8.436 1.00 77.81 361 GLU A N 1
ATOM 2758 C CA . GLU A 1 361 ? 9.188 -5.654 -8.060 1.00 77.81 361 GLU A CA 1
ATOM 2759 C C . GLU A 1 361 ? 8.695 -6.391 -6.811 1.00 77.81 361 GLU A C 1
ATOM 2761 O O . GLU A 1 361 ? 8.727 -7.620 -6.768 1.00 77.81 361 GLU A O 1
ATOM 2766 N N . SER A 1 362 ? 8.198 -5.658 -5.810 1.00 81.94 362 SER A N 1
ATOM 2767 C CA . SER A 1 362 ? 7.639 -6.237 -4.584 1.00 81.94 362 SER A CA 1
ATOM 2768 C C . SER A 1 362 ? 6.362 -7.036 -4.863 1.00 81.94 362 SER A C 1
ATOM 2770 O O . SER A 1 362 ? 6.233 -8.160 -4.378 1.00 81.94 362 SER A O 1
ATOM 2772 N N . ILE A 1 363 ? 5.457 -6.506 -5.696 1.00 83.56 363 ILE A N 1
ATOM 2773 C CA . ILE A 1 363 ? 4.224 -7.185 -6.128 1.00 83.56 363 ILE A CA 1
ATOM 2774 C C . ILE A 1 363 ? 4.559 -8.455 -6.919 1.00 83.56 363 ILE A C 1
ATOM 2776 O O . ILE A 1 363 ? 4.047 -9.530 -6.608 1.00 83.56 363 ILE A O 1
ATOM 2780 N N . LEU A 1 364 ? 5.448 -8.361 -7.912 1.00 80.06 364 LEU A N 1
ATOM 2781 C CA . LEU A 1 364 ? 5.885 -9.514 -8.701 1.00 80.06 364 LEU A CA 1
ATOM 2782 C C . LEU A 1 364 ? 6.616 -10.552 -7.851 1.00 80.06 364 LEU A C 1
ATOM 2784 O O . LEU A 1 364 ? 6.430 -11.752 -8.041 1.00 80.06 364 LEU A O 1
ATOM 2788 N N . GLY A 1 365 ? 7.473 -10.100 -6.937 1.00 74.31 365 GLY A N 1
ATOM 2789 C CA . GLY A 1 365 ? 8.203 -10.957 -6.016 1.00 74.31 365 GLY A CA 1
ATOM 2790 C C . GLY A 1 365 ? 7.254 -11.739 -5.116 1.00 74.31 365 GLY A C 1
ATOM 2791 O O . GLY A 1 365 ? 7.445 -12.940 -4.948 1.00 74.31 365 GLY A O 1
ATOM 2792 N N . ALA A 1 366 ? 6.216 -11.081 -4.598 1.00 80.12 366 ALA A N 1
ATOM 2793 C CA . ALA A 1 366 ? 5.175 -11.722 -3.808 1.00 80.12 366 ALA A CA 1
ATOM 2794 C C . ALA A 1 366 ? 4.356 -12.724 -4.638 1.00 80.12 366 ALA A C 1
ATOM 2796 O O . ALA A 1 366 ? 4.172 -13.862 -4.216 1.00 80.12 366 ALA A O 1
ATOM 2797 N N . ALA A 1 367 ? 3.942 -12.349 -5.852 1.00 77.56 367 ALA A N 1
ATOM 2798 C CA . ALA A 1 367 ? 3.219 -13.244 -6.755 1.00 77.56 367 ALA A CA 1
ATOM 2799 C C . ALA A 1 367 ? 4.044 -14.487 -7.141 1.00 77.56 367 ALA A C 1
ATOM 2801 O O . ALA A 1 367 ? 3.504 -15.582 -7.219 1.00 77.56 367 ALA A O 1
ATOM 2802 N N . LYS A 1 368 ? 5.362 -14.354 -7.347 1.00 77.31 368 LYS A N 1
ATOM 2803 C CA . LYS A 1 368 ? 6.250 -15.500 -7.616 1.00 77.31 368 LYS A CA 1
ATOM 2804 C C . LYS A 1 368 ? 6.371 -16.440 -6.418 1.00 77.31 368 LYS A C 1
ATOM 2806 O O . LYS A 1 368 ? 6.409 -17.650 -6.607 1.00 77.31 368 LYS A O 1
ATOM 2811 N N . GLU A 1 369 ? 6.451 -15.887 -5.211 1.00 82.12 369 GLU A N 1
ATOM 2812 C CA . GLU A 1 369 ? 6.603 -16.650 -3.968 1.00 82.12 369 GLU A CA 1
ATOM 2813 C C . GLU A 1 369 ? 5.346 -17.454 -3.623 1.00 82.12 369 GLU A C 1
ATOM 2815 O O . GLU A 1 369 ? 5.441 -18.612 -3.228 1.00 82.12 369 GLU A O 1
ATOM 2820 N N . LEU A 1 370 ? 4.169 -16.873 -3.863 1.00 79.12 370 LEU A N 1
ATOM 2821 C CA . LEU A 1 370 ? 2.875 -17.530 -3.655 1.00 79.12 370 LEU A CA 1
ATOM 2822 C C . LEU A 1 370 ? 2.518 -18.539 -4.761 1.00 79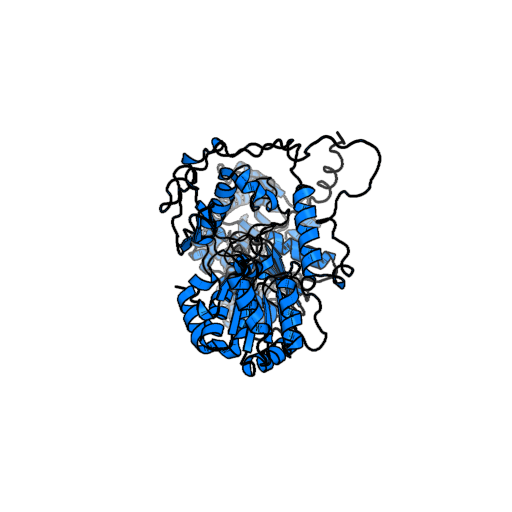.12 370 LEU A C 1
ATOM 2824 O O . LEU A 1 370 ? 1.537 -19.274 -4.638 1.00 79.12 370 LEU A O 1
ATOM 2828 N N . GLY A 1 371 ? 3.318 -18.602 -5.828 1.00 70.38 371 GLY A N 1
ATOM 2829 C CA . GLY A 1 371 ? 3.037 -19.400 -7.016 1.00 70.38 371 GLY A CA 1
ATOM 2830 C C . GLY A 1 371 ? 2.035 -18.726 -7.967 1.00 70.38 371 GLY A C 1
ATOM 2831 O O . GLY A 1 371 ? 1.555 -17.624 -7.708 1.00 70.38 371 GLY A O 1
ATOM 2832 N N . PRO A 1 372 ? 1.719 -19.357 -9.113 1.00 68.81 372 PRO A N 1
ATOM 2833 C CA . PRO A 1 372 ? 0.873 -18.748 -10.134 1.00 68.81 372 PRO A CA 1
ATOM 2834 C C . PRO A 1 372 ? -0.497 -18.356 -9.564 1.00 68.81 372 PRO A C 1
ATOM 2836 O O . PRO A 1 372 ? -1.283 -19.211 -9.146 1.00 68.81 372 PRO A O 1
ATOM 2839 N N . LEU A 1 373 ? -0.780 -17.051 -9.577 1.00 71.38 373 LEU A N 1
ATOM 2840 C CA . LEU A 1 373 ? -2.070 -16.503 -9.173 1.00 71.38 373 LEU A CA 1
ATOM 2841 C C . LEU A 1 373 ? -3.159 -17.056 -10.100 1.00 71.38 373 LEU A C 1
ATOM 2843 O O . LEU A 1 373 ? -3.127 -16.851 -11.311 1.00 71.38 373 LEU A O 1
ATOM 2847 N N . LYS A 1 374 ? -4.130 -17.770 -9.523 1.00 80.00 374 LYS A N 1
ATOM 2848 C CA . LYS A 1 374 ? -5.251 -18.375 -10.266 1.00 80.00 374 LYS A CA 1
ATOM 2849 C C . LYS A 1 374 ? -6.348 -17.373 -10.631 1.00 80.00 374 LYS A C 1
ATOM 2851 O O . LYS A 1 374 ? -7.236 -17.705 -11.410 1.00 80.00 374 LYS A O 1
ATOM 2856 N N . ILE A 1 375 ? -6.300 -16.181 -10.043 1.00 86.50 375 ILE A N 1
ATOM 2857 C CA . ILE A 1 375 ? -7.270 -15.107 -10.242 1.00 86.50 375 ILE A CA 1
ATOM 2858 C C . ILE A 1 375 ? -6.578 -13.882 -10.853 1.00 86.50 375 ILE A C 1
ATOM 2860 O O . ILE A 1 375 ? -5.410 -13.631 -10.545 1.00 86.50 375 ILE A O 1
ATOM 2864 N N . PRO A 1 376 ? -7.265 -13.118 -11.719 1.00 89.69 376 PRO A N 1
ATOM 2865 C CA . PRO A 1 376 ? -6.697 -11.930 -12.338 1.00 89.69 376 PRO A CA 1
ATOM 2866 C C . PRO A 1 376 ? -6.330 -10.870 -11.294 1.00 89.69 376 PRO A C 1
ATOM 2868 O O . PRO A 1 376 ? -7.035 -10.666 -10.303 1.00 89.69 376 PRO A O 1
ATOM 2871 N N . MET A 1 377 ? -5.231 -10.164 -11.559 1.00 88.62 377 MET A N 1
ATOM 2872 C CA . MET A 1 377 ? -4.762 -9.038 -10.761 1.00 88.62 377 MET A CA 1
ATOM 2873 C C . MET A 1 377 ? -4.649 -7.800 -11.648 1.00 88.62 377 MET A C 1
ATOM 2875 O O . MET A 1 377 ? -3.939 -7.806 -12.651 1.00 88.62 377 MET A O 1
ATOM 2879 N N . VAL A 1 378 ? -5.339 -6.731 -11.264 1.00 90.31 378 VAL A N 1
ATOM 2880 C CA . VAL A 1 378 ? -5.276 -5.426 -11.924 1.00 90.31 378 VAL A CA 1
ATOM 2881 C C . VAL A 1 378 ? -4.445 -4.499 -11.049 1.00 90.31 378 VAL A C 1
ATOM 2883 O O . VAL A 1 378 ? -4.771 -4.295 -9.881 1.00 90.31 378 VAL A O 1
ATOM 2886 N N . VAL A 1 379 ? -3.372 -3.936 -11.605 1.00 89.31 379 VAL A N 1
ATOM 2887 C CA . VAL A 1 379 ? -2.443 -3.078 -10.862 1.00 89.31 379 VAL A CA 1
ATOM 2888 C C . VAL A 1 379 ? -2.475 -1.660 -11.419 1.00 89.31 379 VAL A C 1
ATOM 2890 O O . VAL A 1 379 ? -2.173 -1.421 -12.587 1.00 89.31 379 VAL A O 1
ATOM 2893 N N . ARG A 1 380 ? -2.793 -0.698 -10.555 1.00 90.19 380 ARG A N 1
ATOM 2894 C CA . ARG A 1 380 ? -2.607 0.731 -10.784 1.00 90.19 380 ARG A CA 1
ATOM 2895 C C . ARG A 1 380 ? -1.429 1.213 -9.945 1.00 90.19 380 ARG A C 1
ATOM 2897 O O . ARG A 1 380 ? -1.505 1.229 -8.719 1.00 90.19 380 ARG A O 1
ATOM 2904 N N . LEU A 1 381 ? -0.372 1.661 -10.620 1.00 87.69 381 LEU A N 1
ATOM 2905 C CA . LEU A 1 381 ? 0.758 2.359 -10.008 1.00 87.69 381 LEU A CA 1
ATOM 2906 C C . LEU A 1 381 ? 0.778 3.817 -10.468 1.00 87.69 381 LEU A C 1
ATOM 2908 O O . LEU A 1 381 ? 0.593 4.114 -11.649 1.00 87.69 381 LEU A O 1
ATOM 2912 N N . GLN A 1 382 ? 1.016 4.730 -9.534 1.00 85.56 382 GLN A N 1
ATOM 2913 C CA . GLN A 1 382 ? 1.270 6.151 -9.796 1.00 85.56 382 GLN A CA 1
ATOM 2914 C C . GLN A 1 382 ? 2.468 6.625 -8.971 1.00 85.56 382 GLN A C 1
ATOM 2916 O O . GLN A 1 382 ? 2.779 6.011 -7.962 1.00 85.56 382 GLN A O 1
ATOM 2921 N N . GLY A 1 383 ? 3.160 7.685 -9.394 1.00 84.56 383 GLY A N 1
ATOM 2922 C CA . GLY A 1 383 ? 4.351 8.220 -8.709 1.00 84.56 383 GLY A CA 1
ATOM 2923 C C . GLY A 1 383 ? 5.655 8.044 -9.496 1.00 84.56 383 GLY A C 1
ATOM 2924 O O . GLY A 1 383 ? 5.638 7.678 -10.676 1.00 84.56 383 GLY A O 1
ATOM 2925 N N . THR A 1 384 ? 6.796 8.323 -8.858 1.00 75.56 384 THR A N 1
ATOM 2926 C CA . THR A 1 384 ? 8.133 8.238 -9.478 1.00 75.56 384 THR A CA 1
ATOM 2927 C C . THR A 1 384 ? 8.369 6.849 -10.060 1.00 75.56 384 THR A C 1
ATOM 2929 O O . THR A 1 384 ? 8.172 5.859 -9.363 1.00 75.56 384 THR A O 1
ATOM 2932 N N . ASN A 1 385 ? 8.792 6.765 -11.323 1.00 71.88 385 ASN A N 1
ATOM 2933 C CA . ASN A 1 385 ? 9.069 5.508 -12.033 1.00 71.88 385 ASN A CA 1
ATOM 2934 C C . ASN A 1 385 ? 7.883 4.532 -12.142 1.00 71.88 385 ASN A C 1
ATOM 2936 O O . ASN A 1 385 ? 8.082 3.371 -12.491 1.00 71.88 385 ASN A O 1
ATOM 2940 N N . SER A 1 386 ? 6.649 4.982 -11.893 1.00 77.75 386 SER A N 1
ATOM 2941 C CA . SER A 1 386 ? 5.448 4.149 -12.063 1.00 77.75 386 SER A CA 1
ATOM 2942 C C . SER A 1 386 ? 5.320 3.595 -13.482 1.00 77.75 386 SER A C 1
ATOM 2944 O O . SER A 1 386 ? 5.001 2.424 -13.645 1.00 77.75 386 SER A O 1
ATOM 2946 N N . GLU A 1 387 ? 5.668 4.382 -14.503 1.00 71.44 387 GLU A N 1
ATOM 2947 C CA . GLU A 1 387 ? 5.735 3.883 -15.878 1.00 71.44 387 GLU A CA 1
ATOM 2948 C C . GLU A 1 387 ? 6.742 2.743 -16.053 1.00 71.44 387 GLU A C 1
ATOM 2950 O O . GLU A 1 387 ? 6.446 1.814 -16.788 1.00 71.44 387 GLU A O 1
ATOM 2955 N N . MET A 1 388 ? 7.912 2.791 -15.406 1.00 63.66 388 MET A N 1
ATOM 2956 C CA . MET A 1 388 ? 8.891 1.696 -15.481 1.00 63.66 388 MET A CA 1
ATOM 2957 C C . MET A 1 388 ? 8.396 0.459 -14.730 1.00 63.66 388 MET A C 1
ATOM 2959 O O . MET A 1 388 ? 8.487 -0.642 -15.255 1.00 63.66 388 MET A O 1
ATOM 2963 N N . GLY A 1 389 ? 7.775 0.641 -13.559 1.00 63.44 389 GLY A N 1
ATOM 2964 C CA . GLY A 1 389 ? 7.152 -0.454 -12.809 1.00 63.44 389 GLY A CA 1
ATOM 2965 C C . GLY A 1 389 ? 5.995 -1.135 -13.548 1.00 63.44 389 GLY A C 1
ATOM 2966 O O . GLY A 1 389 ? 5.765 -2.322 -13.361 1.00 63.44 389 GLY A O 1
ATOM 2967 N N . LEU A 1 390 ? 5.289 -0.411 -14.422 1.00 65.62 390 LEU A N 1
ATOM 2968 C CA . LEU A 1 390 ? 4.261 -0.971 -15.308 1.00 65.62 390 LEU A CA 1
ATOM 2969 C C . LEU A 1 390 ? 4.839 -1.551 -16.615 1.00 65.62 390 LEU A C 1
ATOM 2971 O O . LEU A 1 390 ? 4.120 -2.233 -17.339 1.00 65.62 390 LEU A O 1
ATOM 2975 N N . LYS A 1 391 ? 6.116 -1.288 -16.922 1.00 62.28 391 LYS A N 1
ATOM 2976 C CA . LYS A 1 391 ? 6.834 -1.731 -18.130 1.00 62.28 391 LYS A CA 1
ATOM 2977 C C . LYS A 1 391 ? 7.810 -2.873 -17.820 1.00 62.28 391 LYS A C 1
ATOM 2979 O O . LYS A 1 391 ? 8.927 -2.882 -18.330 1.00 62.28 391 LYS A O 1
ATOM 2984 N N . ILE A 1 392 ? 7.398 -3.865 -17.028 1.00 55.31 392 ILE A N 1
ATOM 2985 C CA . ILE A 1 392 ? 8.061 -5.177 -17.107 1.00 55.31 392 ILE A CA 1
ATOM 2986 C C . ILE A 1 392 ? 7.815 -5.690 -18.536 1.00 55.31 392 ILE A C 1
ATOM 2988 O O . ILE A 1 392 ? 6.649 -5.755 -18.927 1.00 55.31 392 ILE A O 1
ATOM 2992 N N . PRO A 1 393 ? 8.851 -5.993 -19.345 1.00 55.34 393 PRO A N 1
ATOM 2993 C CA . PRO A 1 393 ? 8.642 -6.344 -20.745 1.00 55.34 393 PRO A CA 1
ATOM 2994 C C . PRO A 1 393 ? 7.788 -7.611 -20.874 1.00 55.34 393 PRO A C 1
ATOM 2996 O O . PRO A 1 393 ? 8.229 -8.696 -20.495 1.00 55.34 393 PRO A O 1
ATOM 2999 N N . ASP A 1 394 ? 6.578 -7.474 -21.417 1.00 62.38 394 ASP A N 1
ATOM 3000 C CA . ASP A 1 394 ? 5.728 -8.592 -21.836 1.00 62.38 394 ASP A CA 1
ATOM 3001 C C . ASP A 1 394 ? 6.264 -9.127 -23.172 1.00 62.38 394 ASP A C 1
ATOM 3003 O O . ASP A 1 394 ? 5.810 -8.762 -24.258 1.00 62.38 394 ASP A O 1
ATOM 3007 N N . LEU A 1 395 ? 7.363 -9.881 -23.099 1.00 75.25 395 LEU A N 1
ATOM 3008 C CA . LEU A 1 395 ? 7.962 -10.510 -24.270 1.00 75.25 395 LEU A CA 1
ATOM 3009 C C . LEU A 1 395 ? 7.178 -11.780 -24.595 1.00 75.25 395 LEU A C 1
ATOM 3011 O O . LEU A 1 395 ? 7.164 -12.707 -23.787 1.00 75.25 395 LEU A O 1
ATOM 3015 N N . ASP A 1 396 ? 6.587 -11.840 -25.792 1.00 81.56 396 ASP A N 1
ATOM 3016 C CA . ASP A 1 396 ? 5.901 -13.037 -26.290 1.00 81.56 396 ASP A CA 1
ATOM 3017 C C . ASP A 1 396 ? 6.831 -14.267 -26.182 1.00 81.56 396 ASP A C 1
ATOM 3019 O O . ASP A 1 396 ? 7.858 -14.321 -26.875 1.00 81.56 396 ASP A O 1
ATOM 3023 N N . PRO A 1 397 ? 6.493 -15.266 -25.340 1.00 78.00 397 PRO A N 1
ATOM 3024 C CA . PRO A 1 397 ? 7.334 -16.439 -25.128 1.00 78.00 397 PRO A CA 1
ATOM 3025 C C . PRO A 1 397 ? 7.632 -17.221 -26.412 1.00 78.00 397 PRO A C 1
ATOM 3027 O O . PRO A 1 397 ? 8.713 -17.800 -26.531 1.00 78.00 397 PRO A O 1
ATOM 3030 N N . ILE A 1 398 ? 6.708 -17.227 -27.380 1.00 82.00 398 ILE A N 1
ATOM 3031 C CA . ILE A 1 398 ? 6.883 -17.922 -28.663 1.00 82.00 398 ILE A CA 1
ATOM 3032 C C . ILE A 1 398 ? 7.925 -17.184 -29.507 1.00 82.00 398 ILE A C 1
ATOM 3034 O O . ILE A 1 398 ? 8.875 -17.798 -30.000 1.00 82.00 398 ILE A O 1
ATOM 3038 N N . ALA A 1 399 ? 7.795 -15.860 -29.620 1.00 87.19 399 ALA A N 1
ATOM 3039 C CA . ALA A 1 399 ? 8.754 -15.019 -30.329 1.00 87.19 399 ALA A CA 1
ATOM 3040 C C . ALA A 1 399 ? 10.157 -15.088 -29.701 1.00 87.19 399 ALA A C 1
ATOM 3042 O O . ALA A 1 399 ? 11.155 -15.168 -30.420 1.00 87.19 399 ALA A O 1
ATOM 3043 N N . VAL A 1 400 ? 10.245 -15.096 -28.365 1.00 89.75 400 VAL A N 1
ATOM 3044 C CA . VAL A 1 400 ? 11.517 -15.236 -27.639 1.00 89.75 400 VAL A CA 1
ATOM 3045 C C . VAL A 1 400 ? 12.164 -16.593 -27.912 1.00 89.75 400 VAL A C 1
ATOM 3047 O O . VAL A 1 400 ? 13.363 -16.638 -28.179 1.00 89.75 400 VAL A O 1
ATOM 3050 N N . ALA A 1 401 ? 11.397 -17.686 -27.889 1.00 86.56 401 ALA A N 1
ATOM 3051 C CA . ALA A 1 401 ? 11.923 -19.023 -28.157 1.00 86.56 401 ALA A CA 1
ATOM 3052 C C . ALA A 1 401 ? 12.485 -19.153 -29.586 1.00 86.56 401 ALA A C 1
ATOM 3054 O O . ALA A 1 401 ? 13.609 -19.623 -29.767 1.00 86.56 401 ALA A O 1
ATOM 3055 N N . ASP A 1 402 ? 11.757 -18.666 -30.595 1.00 93.56 402 ASP A N 1
ATOM 3056 C CA . ASP A 1 402 ? 12.218 -18.663 -31.992 1.00 93.56 402 ASP A CA 1
ATOM 3057 C C . ASP A 1 402 ? 13.456 -17.763 -32.200 1.00 93.56 402 ASP A C 1
ATOM 3059 O O . ASP A 1 402 ? 14.408 -18.128 -32.907 1.00 93.56 402 ASP A O 1
ATOM 3063 N N . PHE A 1 403 ? 13.505 -16.608 -31.525 1.00 96.12 403 PHE A N 1
ATOM 3064 C CA . PHE A 1 403 ? 14.700 -15.766 -31.504 1.00 96.12 403 PHE A CA 1
ATOM 3065 C C . PHE A 1 403 ? 15.889 -16.484 -30.857 1.00 96.12 403 PHE A C 1
ATOM 3067 O O . PHE A 1 403 ? 16.982 -16.482 -31.423 1.00 96.12 403 PHE A O 1
ATOM 3074 N N . HIS A 1 404 ? 15.696 -17.138 -29.707 1.00 95.62 404 HIS A N 1
ATOM 3075 C CA . HIS A 1 404 ? 16.741 -17.902 -29.017 1.00 95.62 404 HIS A CA 1
ATOM 3076 C C . HIS A 1 404 ? 17.309 -19.019 -29.894 1.00 95.62 404 HIS A C 1
ATOM 3078 O O . HIS A 1 404 ? 18.527 -19.207 -29.933 1.00 95.62 404 HIS A O 1
ATOM 3084 N N . ASP A 1 405 ? 16.458 -19.735 -30.625 1.00 94.88 405 ASP A N 1
ATOM 3085 C CA . ASP A 1 405 ? 16.886 -20.791 -31.543 1.00 94.88 405 ASP A CA 1
ATOM 3086 C C . ASP A 1 405 ? 17.684 -20.253 -32.732 1.00 94.88 405 ASP A C 1
ATOM 3088 O O . ASP A 1 405 ? 18.657 -20.883 -33.160 1.00 94.88 405 ASP A O 1
ATOM 3092 N N . THR A 1 406 ? 17.320 -19.076 -33.244 1.00 95.31 406 THR A N 1
ATOM 3093 C CA . THR A 1 406 ? 18.101 -18.394 -34.284 1.00 95.31 406 THR A CA 1
ATOM 3094 C C . THR A 1 406 ? 19.437 -17.902 -33.732 1.00 95.31 406 THR A C 1
ATOM 3096 O O . THR A 1 406 ? 20.482 -18.132 -34.346 1.00 95.31 406 THR A O 1
ATOM 3099 N N . LEU A 1 407 ? 19.432 -17.275 -32.554 1.00 96.75 407 LEU A N 1
ATOM 3100 C CA . LEU A 1 407 ? 20.621 -16.725 -31.910 1.00 96.75 407 LEU A CA 1
ATOM 3101 C C . LEU A 1 407 ? 21.684 -17.807 -31.672 1.00 96.75 407 LEU A C 1
ATOM 3103 O O . LEU A 1 407 ? 22.838 -17.607 -32.035 1.00 96.75 407 LEU A O 1
ATOM 3107 N N . LYS A 1 408 ? 21.301 -18.976 -31.140 1.00 95.00 408 LYS A N 1
ATOM 3108 C CA . LYS A 1 408 ? 22.228 -20.098 -30.883 1.00 95.00 408 LYS A CA 1
ATOM 3109 C C . LYS A 1 408 ? 22.916 -20.628 -32.146 1.00 95.00 408 LYS A C 1
ATOM 3111 O O . LYS A 1 408 ? 24.017 -21.163 -32.063 1.00 95.00 408 LYS A O 1
ATOM 3116 N N . LYS A 1 409 ? 22.254 -20.528 -33.303 1.00 95.00 409 LYS A N 1
ATOM 3117 C CA . LYS A 1 409 ? 22.768 -21.009 -34.599 1.00 95.00 409 LYS A CA 1
ATOM 3118 C C . LYS A 1 409 ? 23.573 -19.943 -35.345 1.00 95.00 409 LYS A C 1
ATOM 3120 O O . LYS A 1 409 ? 24.290 -20.282 -36.285 1.00 95.00 409 LYS A O 1
ATOM 3125 N N . SER A 1 410 ? 23.451 -18.681 -34.938 1.00 96.19 410 SER A N 1
ATOM 3126 C CA . SER A 1 410 ? 24.067 -17.543 -35.614 1.00 96.19 410 SER A CA 1
ATOM 3127 C C . SER A 1 410 ? 25.565 -17.477 -35.325 1.00 96.19 410 SER A C 1
ATOM 3129 O O . SER A 1 410 ? 25.990 -17.448 -34.172 1.00 96.19 410 SER A O 1
ATOM 3131 N N . LYS A 1 411 ? 26.377 -17.420 -36.380 1.00 94.81 411 LYS A N 1
ATOM 3132 C CA . LYS A 1 411 ? 27.836 -17.250 -36.311 1.00 94.81 411 LYS A CA 1
ATOM 3133 C C . LYS A 1 411 ? 28.263 -15.851 -36.738 1.00 94.81 411 LYS A C 1
ATOM 3135 O O . LYS A 1 411 ? 29.300 -15.370 -36.285 1.00 94.81 411 LYS A O 1
ATOM 3140 N N . ARG A 1 412 ? 27.471 -15.205 -37.597 1.00 96.69 412 ARG A N 1
ATOM 3141 C CA . ARG A 1 412 ? 27.680 -13.840 -38.089 1.00 96.69 412 ARG A CA 1
ATOM 3142 C C . ARG A 1 412 ? 26.482 -12.980 -37.726 1.00 96.69 412 ARG A C 1
ATOM 3144 O O . ARG A 1 412 ? 25.390 -13.156 -38.266 1.00 96.69 412 ARG A O 1
ATOM 3151 N N . ILE A 1 413 ? 26.705 -12.055 -36.799 1.00 97.69 413 ILE A N 1
ATOM 3152 C CA . ILE A 1 413 ? 25.666 -11.194 -36.235 1.00 97.69 413 ILE A CA 1
ATOM 3153 C C . ILE A 1 413 ? 26.098 -9.743 -36.424 1.00 97.69 413 ILE A C 1
ATOM 3155 O O . ILE A 1 413 ? 27.224 -9.385 -36.091 1.00 97.69 413 ILE A O 1
ATOM 3159 N N . VAL A 1 414 ? 25.204 -8.891 -36.916 1.00 97.50 414 VAL A N 1
ATOM 3160 C CA . VAL A 1 414 ? 25.466 -7.449 -37.008 1.00 97.50 414 VAL A CA 1
ATOM 3161 C C . VAL A 1 414 ? 24.439 -6.692 -36.178 1.00 97.50 414 VAL A C 1
ATOM 3163 O O . VAL A 1 414 ? 23.245 -6.950 -36.292 1.00 97.50 414 VAL A O 1
ATOM 3166 N N . ALA A 1 415 ? 24.875 -5.758 -35.336 1.00 97.44 415 ALA A N 1
ATOM 3167 C CA . ALA A 1 415 ? 23.975 -4.893 -34.573 1.00 97.44 415 ALA A CA 1
ATOM 3168 C C . ALA A 1 415 ? 24.104 -3.436 -35.008 1.00 97.44 415 ALA A C 1
ATOM 3170 O O . ALA A 1 415 ? 25.203 -2.903 -35.040 1.00 97.44 415 ALA A O 1
ATOM 3171 N N . LEU A 1 416 ? 22.986 -2.765 -35.267 1.00 96.19 416 LEU A N 1
ATOM 3172 C CA . LEU A 1 416 ? 22.907 -1.313 -35.353 1.00 96.19 416 LEU A CA 1
ATOM 3173 C C . LEU A 1 416 ? 22.391 -0.761 -34.024 1.00 96.19 416 LEU A C 1
ATOM 3175 O O . LEU A 1 416 ? 21.263 -1.045 -33.619 1.00 96.19 416 LEU A O 1
ATOM 3179 N N . ILE A 1 417 ? 23.213 0.048 -33.365 1.00 96.19 417 ILE A N 1
ATOM 3180 C CA . ILE A 1 417 ? 22.937 0.606 -32.041 1.00 96.19 417 ILE A CA 1
ATOM 3181 C C . ILE A 1 417 ? 22.680 2.104 -32.165 1.00 96.19 417 ILE A C 1
ATOM 3183 O O . ILE A 1 417 ? 23.490 2.823 -32.748 1.00 96.19 417 ILE A O 1
ATOM 3187 N N . GLY A 1 418 ? 21.586 2.590 -31.579 1.00 92.50 418 GLY A N 1
ATOM 3188 C CA . GLY A 1 418 ? 21.317 4.021 -31.455 1.00 92.50 418 GLY A CA 1
ATOM 3189 C C . GLY A 1 418 ? 21.078 4.497 -30.032 1.00 92.50 418 GLY A C 1
ATOM 3190 O O . GLY A 1 418 ? 21.242 3.771 -29.050 1.00 92.50 418 GLY A O 1
ATOM 3191 N N . ALA A 1 419 ? 20.680 5.767 -29.943 1.00 84.94 419 ALA A N 1
ATOM 3192 C CA . ALA A 1 419 ? 20.661 6.517 -28.690 1.00 84.94 419 ALA A CA 1
ATOM 3193 C C . ALA A 1 419 ? 19.726 5.923 -27.630 1.00 84.94 419 ALA A C 1
ATOM 3195 O O . ALA A 1 419 ? 19.953 6.132 -26.444 1.00 84.94 419 ALA A O 1
ATOM 3196 N N . GLY A 1 420 ? 18.706 5.165 -28.044 1.00 85.69 420 GLY A N 1
ATOM 3197 C CA . GLY A 1 420 ? 17.802 4.453 -27.145 1.00 85.69 420 GLY A CA 1
ATOM 3198 C C . GLY A 1 420 ? 18.508 3.440 -26.240 1.00 85.69 420 GLY A C 1
ATOM 3199 O O . GLY A 1 420 ? 18.026 3.213 -25.139 1.00 85.69 420 GLY A O 1
ATOM 3200 N N . LEU A 1 421 ? 19.665 2.892 -26.644 1.00 93.81 421 LEU A N 1
ATOM 3201 C CA . LEU A 1 421 ? 20.458 1.996 -25.790 1.00 93.81 421 LEU A CA 1
ATOM 3202 C C . LEU A 1 421 ? 20.942 2.698 -24.510 1.00 93.81 421 LEU A C 1
ATOM 3204 O O . LEU A 1 421 ? 21.003 2.070 -23.458 1.00 93.81 421 LEU A O 1
ATOM 3208 N N . SER A 1 422 ? 21.283 3.986 -24.592 1.00 88.88 422 SER A N 1
ATOM 3209 C CA . SER A 1 422 ? 21.926 4.741 -23.506 1.00 88.88 422 SER A CA 1
ATOM 3210 C C . SER A 1 422 ? 20.940 5.509 -22.616 1.00 88.88 422 SER A C 1
ATOM 3212 O O . SER A 1 422 ? 21.357 6.141 -21.645 1.00 88.88 422 SER A O 1
ATOM 3214 N N . VAL A 1 423 ? 19.635 5.454 -22.905 1.00 80.50 423 VAL A N 1
ATOM 3215 C CA . VAL A 1 423 ? 18.607 6.210 -22.163 1.00 80.50 423 VAL A CA 1
ATOM 3216 C C . VAL A 1 423 ? 18.551 5.794 -20.696 1.00 80.50 423 VAL A C 1
ATOM 3218 O O . VAL A 1 423 ? 18.620 6.646 -19.813 1.00 80.50 423 VAL A O 1
ATOM 3221 N N . SER A 1 424 ? 18.526 4.493 -20.418 1.00 78.19 424 SER A N 1
ATOM 3222 C CA . SER A 1 424 ? 18.522 3.935 -19.057 1.00 78.19 424 SER A CA 1
ATOM 3223 C C . SER A 1 424 ? 19.870 4.087 -18.332 1.00 78.19 424 SER A C 1
ATOM 3225 O O . SER A 1 424 ? 19.956 3.842 -17.133 1.00 78.19 424 SER A O 1
ATOM 3227 N N . SER A 1 425 ? 20.912 4.577 -19.018 1.00 77.56 425 SER A N 1
ATOM 3228 C CA . SER A 1 425 ? 22.153 5.070 -18.394 1.00 77.56 425 SER A CA 1
ATOM 3229 C C . SER A 1 425 ? 22.075 6.544 -17.966 1.00 77.56 425 SER A C 1
ATOM 3231 O O . SER A 1 425 ? 23.069 7.094 -17.494 1.00 77.56 425 SER A O 1
ATOM 3233 N N . GLY A 1 426 ? 20.914 7.192 -18.126 1.00 71.81 426 GLY A N 1
ATOM 3234 C CA . GLY A 1 426 ? 20.684 8.596 -17.780 1.00 71.81 426 GLY A CA 1
ATOM 3235 C C . GLY A 1 426 ? 21.024 9.587 -18.895 1.00 71.81 426 GLY A C 1
ATOM 3236 O O . GLY A 1 426 ? 20.989 10.792 -18.660 1.00 71.81 426 GLY A O 1
ATOM 3237 N N . LEU A 1 427 ? 21.342 9.114 -20.107 1.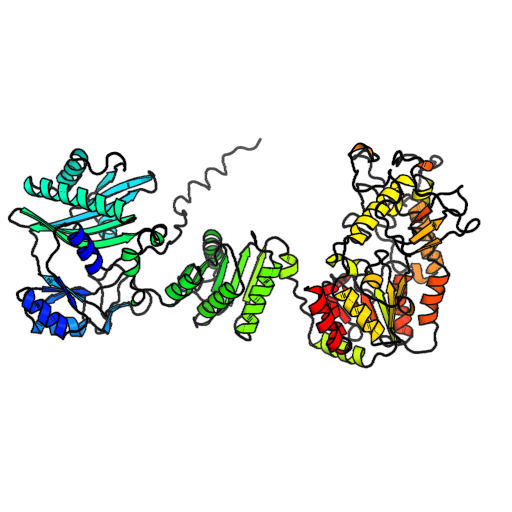00 75.00 427 LEU A N 1
ATOM 3238 C CA . LEU A 1 427 ? 21.698 9.982 -21.228 1.00 75.00 427 LEU A CA 1
ATOM 3239 C C . LEU A 1 427 ? 20.483 10.321 -22.088 1.00 75.00 427 LEU A C 1
ATOM 3241 O O . LEU A 1 427 ? 19.778 9.448 -22.594 1.00 75.00 427 LEU A O 1
ATOM 3245 N N . ALA A 1 428 ? 20.266 11.614 -22.320 1.00 68.38 428 ALA A N 1
ATOM 3246 C CA . ALA A 1 428 ? 19.241 12.064 -23.248 1.00 68.38 428 ALA A CA 1
ATOM 3247 C C . ALA A 1 428 ? 19.579 11.642 -24.687 1.00 68.38 428 ALA A C 1
ATOM 3249 O O . ALA A 1 428 ? 20.722 11.765 -25.151 1.00 68.38 428 ALA A O 1
ATOM 3250 N N . THR A 1 429 ? 18.557 11.230 -25.442 1.00 71.31 429 THR A N 1
ATOM 3251 C CA . THR A 1 429 ? 18.712 10.972 -26.875 1.00 71.31 429 THR A CA 1
ATOM 3252 C C . THR A 1 429 ? 19.209 12.227 -27.602 1.00 71.31 429 THR A C 1
ATOM 3254 O O . THR A 1 429 ? 19.031 13.365 -27.156 1.00 71.31 429 THR A O 1
ATOM 3257 N N . PHE A 1 430 ? 19.872 12.046 -28.748 1.00 63.19 430 PHE A N 1
ATOM 3258 C CA . PHE A 1 430 ? 20.476 13.173 -29.470 1.00 63.19 430 PHE A CA 1
ATOM 3259 C C . PHE A 1 430 ? 19.445 14.220 -29.926 1.00 63.19 430 PHE A C 1
ATOM 3261 O O . PHE A 1 430 ? 19.758 15.401 -30.029 1.00 63.19 430 PHE A O 1
ATOM 3268 N N . ARG A 1 431 ? 18.197 13.793 -30.154 1.00 57.66 431 ARG A N 1
ATOM 3269 C CA . ARG A 1 431 ? 17.042 14.644 -30.447 1.00 57.66 431 ARG A CA 1
ATOM 3270 C C . ARG A 1 431 ? 16.066 14.511 -29.274 1.00 57.66 431 ARG A C 1
ATOM 3272 O O . ARG A 1 431 ? 15.300 13.554 -29.247 1.00 57.66 431 ARG A O 1
ATOM 3279 N N . GLY A 1 432 ? 16.094 15.440 -28.314 1.00 46.97 432 GLY A N 1
ATOM 3280 C CA . GLY A 1 432 ? 15.081 15.485 -27.247 1.00 46.97 432 GLY A CA 1
ATOM 3281 C C . GLY A 1 432 ? 13.656 15.596 -27.817 1.00 46.97 432 GLY A C 1
ATOM 3282 O O . GLY A 1 432 ? 13.492 15.820 -29.018 1.00 46.97 432 GLY A O 1
ATOM 3283 N N . ALA A 1 433 ? 12.616 15.503 -26.977 1.00 36.16 433 ALA A N 1
ATOM 3284 C CA . ALA A 1 433 ? 11.207 15.506 -27.420 1.00 36.16 433 ALA A CA 1
ATOM 3285 C C . ALA A 1 433 ? 10.865 16.654 -28.399 1.00 36.16 433 ALA A C 1
ATOM 3287 O O . ALA A 1 433 ? 10.121 16.457 -29.361 1.00 36.16 433 ALA A O 1
ATOM 3288 N N . ASN A 1 434 ? 11.514 17.812 -28.220 1.00 41.25 434 ASN A N 1
ATOM 3289 C CA . ASN A 1 434 ? 11.310 19.016 -29.030 1.00 41.25 434 ASN A CA 1
ATOM 3290 C C . ASN A 1 434 ? 12.478 19.343 -29.985 1.00 41.25 434 ASN A C 1
ATOM 3292 O O . ASN A 1 434 ? 12.388 20.316 -30.725 1.00 41.25 434 ASN A O 1
ATOM 3296 N N . GLY A 1 435 ? 13.567 18.560 -29.988 1.00 53.69 435 GLY A N 1
ATOM 3297 C CA . GLY A 1 435 ? 14.748 18.801 -30.835 1.00 53.69 435 GLY A CA 1
ATOM 3298 C C . GLY A 1 435 ? 15.586 20.036 -30.470 1.00 53.69 435 GLY A C 1
ATOM 3299 O O . GLY A 1 435 ? 16.401 20.468 -31.282 1.00 53.69 435 GLY A O 1
ATOM 3300 N N . LEU A 1 436 ? 15.389 20.593 -29.269 1.00 52.44 436 LEU A N 1
ATOM 3301 C CA . LEU A 1 436 ? 16.056 21.806 -28.789 1.00 52.44 436 LEU A CA 1
ATOM 3302 C C . LEU A 1 436 ? 17.010 21.510 -27.619 1.00 52.44 436 LEU A C 1
ATOM 3304 O O . LEU A 1 436 ? 16.707 20.661 -26.782 1.00 52.44 436 LEU A O 1
ATOM 3308 N N . TRP A 1 437 ? 18.112 22.255 -27.515 1.00 58.97 437 TRP A N 1
ATOM 3309 C CA . TRP A 1 437 ? 19.010 22.312 -26.354 1.00 58.97 437 TRP A CA 1
ATOM 3310 C C . TRP A 1 437 ? 19.147 23.763 -25.885 1.00 58.97 437 TRP A C 1
ATOM 3312 O O . TRP A 1 437 ? 19.557 24.600 -26.675 1.00 58.97 437 TRP A O 1
ATOM 3322 N N . ARG A 1 438 ? 18.776 24.096 -24.638 1.00 59.44 438 ARG A N 1
ATOM 3323 C CA . ARG A 1 438 ? 18.770 25.491 -24.123 1.00 59.44 438 ARG A CA 1
ATOM 3324 C C . ARG A 1 438 ? 18.141 26.501 -25.116 1.00 59.44 438 ARG A C 1
ATOM 3326 O O . ARG A 1 438 ? 18.687 27.568 -25.365 1.00 59.44 438 ARG A O 1
ATOM 3333 N N . ASN A 1 439 ? 16.999 26.138 -25.717 1.00 56.28 439 ASN A N 1
ATOM 3334 C CA . ASN A 1 439 ? 16.293 26.875 -26.788 1.00 56.28 439 ASN A CA 1
ATOM 3335 C C . ASN A 1 439 ? 17.014 26.979 -28.152 1.00 56.28 439 ASN A C 1
ATOM 3337 O O . ASN A 1 439 ? 16.494 27.622 -29.063 1.00 56.28 439 ASN A O 1
ATOM 3341 N N . GLN A 1 440 ? 18.149 26.304 -28.322 1.00 57.56 440 GLN A N 1
ATOM 3342 C CA . GLN A 1 440 ? 18.882 26.163 -29.581 1.00 57.56 440 GLN A CA 1
ATOM 3343 C C . GLN A 1 440 ? 18.396 24.954 -30.372 1.00 57.56 440 GLN A C 1
ATOM 3345 O O . GLN A 1 440 ? 18.198 23.882 -29.803 1.00 57.56 440 GLN A O 1
ATOM 3350 N N . ASP A 1 441 ? 18.272 25.084 -31.691 1.00 64.88 441 ASP A N 1
ATOM 3351 C CA . ASP A 1 441 ? 18.106 23.926 -32.571 1.00 64.88 441 ASP A CA 1
ATOM 3352 C C . ASP A 1 441 ? 19.397 23.090 -32.550 1.00 64.88 441 ASP A C 1
ATOM 3354 O O . ASP A 1 441 ? 20.483 23.583 -32.870 1.00 64.88 441 ASP A O 1
ATOM 3358 N N . ILE A 1 442 ? 19.287 21.811 -32.180 1.00 68.50 442 ILE A N 1
ATOM 3359 C CA . ILE A 1 442 ? 20.440 20.904 -32.065 1.00 68.50 442 ILE A CA 1
ATOM 3360 C C . ILE A 1 442 ? 21.173 20.776 -33.408 1.00 68.50 442 ILE A C 1
ATOM 3362 O O . ILE A 1 442 ? 22.389 20.614 -33.436 1.00 68.50 442 ILE A O 1
ATOM 3366 N N . THR A 1 443 ? 20.469 20.905 -34.535 1.00 69.81 443 THR A N 1
ATOM 3367 C CA . THR A 1 443 ? 21.091 20.859 -35.864 1.00 69.81 443 THR A CA 1
ATOM 3368 C C . THR A 1 443 ? 21.973 22.068 -36.155 1.00 69.81 443 THR A C 1
ATOM 3370 O O . THR A 1 443 ? 22.877 21.966 -36.979 1.00 69.81 443 THR A O 1
ATOM 3373 N N . GLN A 1 444 ? 21.778 23.190 -35.458 1.00 71.19 444 GLN A N 1
ATOM 3374 C CA . GLN A 1 444 ? 22.649 24.355 -35.576 1.00 71.19 444 GLN A CA 1
ATOM 3375 C C . GLN A 1 444 ? 23.923 24.162 -34.751 1.00 71.19 444 GLN A C 1
ATOM 3377 O O . GLN A 1 444 ? 25.016 24.281 -35.304 1.00 71.19 444 GLN A O 1
ATOM 3382 N N . VAL A 1 445 ? 23.796 23.764 -33.480 1.00 74.81 445 VAL A N 1
ATOM 3383 C CA . VAL A 1 445 ? 24.938 23.558 -32.562 1.00 74.81 445 VAL A CA 1
ATOM 3384 C C . VAL A 1 445 ? 25.680 22.228 -32.763 1.00 74.81 445 VAL A C 1
ATOM 3386 O O . VAL A 1 445 ? 26.704 21.985 -32.136 1.00 74.81 445 VAL A O 1
ATOM 3389 N N . ALA A 1 446 ? 25.213 21.381 -33.680 1.00 83.06 446 ALA A N 1
ATOM 3390 C CA . ALA A 1 446 ? 25.887 20.164 -34.126 1.00 83.06 446 ALA A CA 1
ATOM 3391 C C . ALA A 1 446 ? 26.075 20.146 -35.656 1.00 83.06 446 ALA A C 1
ATOM 3393 O O . ALA A 1 446 ? 25.786 19.138 -36.300 1.00 83.06 446 ALA A O 1
ATOM 3394 N N . SER A 1 447 ? 26.524 21.261 -36.252 1.00 83.00 447 SER A N 1
ATOM 3395 C CA . SER A 1 447 ? 26.829 21.384 -37.691 1.00 83.00 447 SER A CA 1
ATOM 3396 C C . SER A 1 447 ? 28.182 22.064 -37.959 1.00 83.00 447 SER A C 1
ATOM 3398 O O . SER A 1 447 ? 28.589 22.936 -37.184 1.00 83.00 447 SER A O 1
ATOM 3400 N N . PRO A 1 448 ? 28.842 21.792 -39.107 1.00 81.75 448 PRO A N 1
ATOM 3401 C CA . PRO A 1 448 ? 30.043 22.531 -39.509 1.00 81.75 448 PRO A CA 1
ATOM 3402 C C . PRO A 1 448 ? 29.789 24.029 -39.730 1.00 81.75 448 PRO A C 1
ATOM 3404 O O . PRO A 1 448 ? 30.697 24.850 -39.610 1.00 81.75 448 PRO A O 1
ATOM 3407 N N . ALA A 1 449 ? 28.564 24.404 -40.111 1.00 77.56 449 ALA A N 1
ATOM 3408 C CA . ALA A 1 449 ? 28.177 25.803 -40.274 1.00 77.56 449 ALA A CA 1
ATOM 3409 C C . ALA A 1 449 ? 28.067 26.510 -38.916 1.00 77.56 449 ALA A C 1
ATOM 3411 O O . ALA A 1 449 ? 28.596 27.608 -38.772 1.00 77.56 449 ALA A O 1
ATOM 3412 N N . GLY A 1 450 ? 27.454 25.856 -37.923 1.00 80.25 450 GLY A N 1
ATOM 3413 C CA . GLY A 1 450 ? 27.382 26.359 -36.553 1.00 80.25 450 GLY A CA 1
ATOM 3414 C C . GLY A 1 450 ? 28.761 26.545 -35.936 1.00 80.25 450 GLY A C 1
ATOM 3415 O O . GLY A 1 450 ? 29.047 27.618 -35.424 1.00 80.25 450 GLY A O 1
ATOM 3416 N N . PHE A 1 451 ? 29.657 25.564 -36.085 1.00 86.75 451 PHE A N 1
ATOM 3417 C CA . PHE A 1 451 ? 31.015 25.662 -35.538 1.00 86.75 451 PHE A CA 1
ATOM 3418 C C . PHE A 1 451 ? 31.850 26.775 -36.184 1.00 86.75 451 PHE A C 1
ATOM 3420 O O . PHE A 1 451 ? 32.626 27.435 -35.506 1.00 86.75 451 PHE A O 1
ATOM 3427 N N . ARG A 1 452 ? 31.689 27.022 -37.493 1.00 83.88 452 ARG A N 1
ATOM 3428 C CA . ARG A 1 452 ? 32.347 28.160 -38.161 1.00 83.88 452 ARG A CA 1
ATOM 3429 C C . ARG A 1 452 ? 31.786 29.509 -37.723 1.00 83.88 452 ARG A C 1
ATOM 3431 O O . ARG A 1 452 ? 32.511 30.496 -37.765 1.00 83.88 452 ARG A O 1
ATOM 3438 N N . HIS A 1 453 ? 30.502 29.556 -37.380 1.00 81.50 453 HIS A N 1
ATOM 3439 C CA . HIS A 1 453 ? 29.839 30.780 -36.952 1.00 81.50 453 HIS A CA 1
ATOM 3440 C C . HIS A 1 453 ? 30.169 31.130 -35.497 1.00 81.50 453 HIS A C 1
ATOM 3442 O O . HIS A 1 453 ? 30.537 32.265 -35.216 1.00 81.50 453 HIS A O 1
ATOM 3448 N N . ASP A 1 454 ? 30.059 30.149 -34.603 1.00 82.94 454 ASP A N 1
ATOM 3449 C CA . ASP A 1 454 ? 30.286 30.286 -33.168 1.00 82.94 454 ASP A CA 1
ATOM 3450 C C . ASP A 1 454 ? 30.810 28.955 -32.590 1.00 82.94 454 ASP A C 1
ATOM 3452 O O . ASP A 1 454 ? 30.035 28.103 -32.137 1.00 82.94 454 ASP A O 1
ATOM 3456 N N . PRO A 1 455 ? 32.136 28.733 -32.624 1.00 88.06 455 PRO A N 1
ATOM 3457 C CA . PRO A 1 455 ? 32.734 27.504 -32.111 1.00 88.06 455 PRO A CA 1
ATOM 3458 C C . PRO A 1 455 ? 32.596 27.375 -30.588 1.00 88.06 455 PRO A C 1
ATOM 3460 O O . PRO A 1 455 ? 32.600 26.254 -30.081 1.00 88.06 455 PRO A O 1
ATOM 3463 N N . GLY A 1 456 ? 32.432 28.488 -29.864 1.00 86.00 456 GLY A N 1
ATOM 3464 C CA . GLY A 1 456 ? 32.215 28.484 -28.419 1.00 86.00 456 GLY A CA 1
ATOM 3465 C C . GLY A 1 456 ? 30.861 27.902 -28.038 1.00 86.00 456 GLY A C 1
ATOM 3466 O O . GLY A 1 456 ? 30.794 27.040 -27.166 1.00 86.00 456 GLY A O 1
ATOM 3467 N N . LEU A 1 457 ? 29.793 28.275 -28.748 1.00 81.25 457 LEU A N 1
ATOM 3468 C CA . LEU A 1 457 ? 28.450 27.747 -28.491 1.00 81.25 457 LEU A CA 1
ATOM 3469 C C . LEU A 1 457 ? 28.363 26.242 -28.781 1.00 81.25 457 LEU A C 1
ATOM 3471 O O . LEU A 1 457 ? 27.738 25.486 -28.034 1.00 81.25 457 LEU A O 1
ATOM 3475 N N . VAL A 1 458 ? 29.015 25.790 -29.855 1.00 86.81 458 VAL A N 1
ATOM 3476 C CA . VAL A 1 458 ? 29.118 24.360 -30.172 1.00 86.81 458 VAL A CA 1
ATOM 3477 C C . VAL A 1 458 ? 29.896 23.620 -29.084 1.00 86.81 458 VAL A C 1
ATOM 3479 O O . VAL A 1 458 ? 29.478 22.546 -28.652 1.00 86.81 458 VAL A O 1
ATOM 3482 N N . TRP A 1 459 ? 30.997 24.193 -28.597 1.00 89.69 459 TRP A N 1
ATOM 3483 C CA . TRP A 1 459 ? 31.749 23.599 -27.498 1.00 89.69 459 TRP A CA 1
ATOM 3484 C C . TRP A 1 459 ? 30.949 23.541 -26.197 1.00 89.69 459 TRP A C 1
ATOM 3486 O O . TRP A 1 459 ? 30.946 22.491 -25.570 1.00 89.69 459 TRP A O 1
ATOM 3496 N N . GLN A 1 460 ? 30.188 24.576 -25.834 1.00 83.88 460 GLN A N 1
ATOM 3497 C CA . GLN A 1 460 ? 29.284 24.527 -24.676 1.00 83.88 460 GLN A CA 1
ATOM 3498 C C . GLN A 1 460 ? 28.277 23.365 -24.782 1.00 83.88 460 GLN A C 1
ATOM 3500 O O . GLN A 1 460 ? 28.068 22.632 -23.812 1.00 83.88 460 GLN A O 1
ATOM 3505 N N . PHE A 1 461 ? 27.699 23.142 -25.970 1.00 84.38 461 PHE A N 1
ATOM 3506 C CA . PHE A 1 461 ? 26.804 22.006 -26.222 1.00 84.38 461 PHE A CA 1
ATOM 3507 C C . PHE A 1 461 ? 27.498 20.654 -26.000 1.00 84.38 461 PHE A C 1
ATOM 3509 O O . PHE A 1 461 ? 26.953 19.770 -25.331 1.00 84.38 461 PHE A O 1
ATOM 3516 N N . TYR A 1 462 ? 28.706 20.481 -26.539 1.00 88.75 462 TYR A N 1
ATOM 3517 C CA . TYR A 1 462 ? 29.439 19.220 -26.429 1.00 88.75 462 TYR A CA 1
ATOM 3518 C C . TYR A 1 462 ? 30.089 18.998 -25.062 1.00 88.75 462 TYR A C 1
ATOM 3520 O O . TYR A 1 462 ? 30.142 17.851 -24.626 1.00 88.75 462 TYR A O 1
ATOM 3528 N N . THR A 1 463 ? 30.506 20.045 -24.349 1.00 87.06 463 THR A N 1
ATOM 3529 C CA . THR A 1 463 ? 30.982 19.947 -22.962 1.00 87.06 463 THR A CA 1
ATOM 3530 C C . THR A 1 463 ? 29.874 19.422 -22.060 1.00 87.06 463 THR A C 1
ATOM 3532 O O . THR A 1 463 ? 30.112 18.477 -21.316 1.00 87.06 463 THR A O 1
ATOM 3535 N N . TYR A 1 464 ? 28.646 19.942 -22.172 1.00 81.25 464 TYR A N 1
ATOM 3536 C CA . TYR A 1 464 ? 27.520 19.429 -21.384 1.00 81.25 464 TYR A CA 1
ATOM 3537 C C . TYR A 1 464 ? 27.267 17.938 -21.663 1.00 81.25 464 TYR A C 1
ATOM 3539 O O . TYR A 1 464 ? 27.119 17.133 -20.749 1.00 81.25 464 TYR A O 1
ATOM 3547 N N . ARG A 1 465 ? 27.322 17.530 -22.937 1.00 85.19 465 ARG A N 1
ATOM 3548 C CA . ARG A 1 465 ? 27.184 16.113 -23.307 1.00 85.19 465 ARG A CA 1
ATOM 3549 C C . ARG A 1 465 ? 28.335 15.240 -22.811 1.00 85.19 465 ARG A C 1
ATOM 3551 O O . ARG A 1 465 ? 28.085 14.106 -22.416 1.00 85.19 465 ARG A O 1
ATOM 3558 N N . ARG A 1 466 ? 29.574 15.737 -22.842 1.00 90.56 466 ARG A N 1
ATOM 3559 C CA . ARG A 1 466 ? 30.741 15.049 -22.270 1.00 90.56 466 ARG A CA 1
ATOM 3560 C C . ARG A 1 466 ? 30.582 14.887 -20.761 1.00 90.56 466 ARG A C 1
ATOM 3562 O O . ARG A 1 466 ? 30.792 13.791 -20.259 1.00 90.56 466 ARG A O 1
ATOM 3569 N N . HIS A 1 467 ? 30.157 15.939 -20.066 1.00 85.81 467 HIS A N 1
ATOM 3570 C CA . HIS A 1 467 ? 29.899 15.936 -18.628 1.00 85.81 467 HIS A CA 1
ATOM 3571 C C . HIS A 1 467 ? 28.863 14.873 -18.234 1.00 85.81 467 HIS A C 1
ATOM 3573 O O . HIS A 1 467 ? 29.140 14.033 -17.375 1.00 85.81 467 HIS A O 1
ATOM 3579 N N . ASP A 1 468 ? 27.715 14.841 -18.917 1.00 81.06 468 ASP A N 1
ATOM 3580 C CA . ASP A 1 468 ? 26.683 13.824 -18.687 1.00 81.06 468 ASP A CA 1
ATOM 3581 C C . ASP A 1 468 ? 27.206 12.410 -19.000 1.00 81.06 468 ASP A C 1
ATOM 3583 O O . ASP A 1 468 ? 27.019 11.479 -18.213 1.00 81.06 468 ASP A O 1
ATOM 3587 N N . ALA A 1 469 ? 27.914 12.240 -20.124 1.00 88.00 469 ALA A N 1
ATOM 3588 C CA . ALA A 1 469 ? 28.465 10.951 -20.551 1.00 88.00 469 ALA A CA 1
ATOM 3589 C C . ALA A 1 469 ? 29.533 10.397 -19.590 1.00 88.00 469 ALA A C 1
ATOM 3591 O O . ALA A 1 469 ? 29.551 9.190 -19.341 1.00 88.00 469 ALA A O 1
ATOM 3592 N N . LEU A 1 470 ? 30.384 11.247 -19.003 1.00 90.06 470 LEU A N 1
ATOM 3593 C CA . LEU A 1 470 ? 31.376 10.837 -17.998 1.00 90.06 470 LEU A CA 1
ATOM 3594 C C . LEU A 1 470 ? 30.709 10.259 -16.745 1.00 90.06 470 LEU A C 1
ATOM 3596 O O . LEU A 1 470 ? 31.167 9.250 -16.205 1.00 90.06 470 LEU A O 1
ATOM 3600 N N . ARG A 1 471 ? 29.606 10.872 -16.303 1.00 86.12 471 ARG A N 1
ATOM 3601 C CA . ARG A 1 471 ? 28.872 10.479 -15.087 1.00 86.12 471 ARG A CA 1
ATOM 3602 C C . ARG A 1 471 ? 27.957 9.281 -15.304 1.00 86.12 471 ARG A C 1
ATOM 3604 O O . ARG A 1 471 ? 27.730 8.510 -14.370 1.00 86.12 471 ARG A O 1
ATOM 3611 N N . ALA A 1 472 ? 27.453 9.105 -16.522 1.00 86.56 472 ALA A N 1
ATOM 3612 C CA . ALA A 1 472 ? 26.683 7.930 -16.893 1.00 86.56 472 ALA A CA 1
ATOM 3613 C C . ALA A 1 472 ? 27.524 6.656 -16.739 1.00 86.56 472 ALA A C 1
ATOM 3615 O O . ALA A 1 472 ? 28.725 6.644 -17.014 1.00 86.56 472 ALA A O 1
ATOM 3616 N N . LYS A 1 473 ? 26.883 5.566 -16.313 1.00 92.81 473 LYS A N 1
ATOM 3617 C CA . LYS A 1 473 ? 27.478 4.224 -16.263 1.00 92.81 473 LYS A CA 1
ATOM 3618 C C . LYS A 1 473 ? 26.842 3.348 -17.342 1.00 92.81 473 LYS A C 1
ATOM 3620 O O . LYS A 1 473 ? 25.654 3.532 -17.627 1.00 92.81 473 LYS A O 1
ATOM 3625 N N . PRO A 1 474 ? 27.576 2.393 -17.940 1.00 94.94 474 PRO A N 1
ATOM 3626 C CA . PRO A 1 474 ? 26.953 1.443 -18.848 1.00 94.94 474 PRO A CA 1
ATOM 3627 C C . PRO A 1 474 ? 25.823 0.690 -18.131 1.00 94.94 474 PRO A C 1
ATOM 3629 O O . PRO A 1 474 ? 25.907 0.417 -16.935 1.00 94.94 474 PRO A O 1
ATOM 3632 N N . ASN A 1 475 ? 24.743 0.403 -18.850 1.00 91.00 475 ASN A N 1
ATOM 3633 C CA . ASN A 1 475 ? 23.587 -0.334 -18.332 1.00 91.00 475 ASN A CA 1
ATOM 3634 C C . ASN A 1 475 ? 23.654 -1.821 -18.746 1.00 91.00 475 ASN A C 1
ATOM 3636 O O . ASN A 1 475 ? 24.461 -2.164 -19.617 1.00 91.00 475 ASN A O 1
ATOM 3640 N N . PRO A 1 476 ? 22.808 -2.701 -18.177 1.00 92.12 476 PRO A N 1
ATOM 3641 C CA . PRO A 1 476 ? 22.716 -4.124 -18.519 1.00 92.12 476 PRO A CA 1
ATOM 3642 C C . PRO A 1 476 ? 22.863 -4.491 -20.005 1.00 92.12 476 PRO A C 1
ATOM 3644 O O . PRO A 1 476 ? 23.601 -5.420 -20.341 1.00 92.12 476 PRO A O 1
ATOM 3647 N N . ALA A 1 477 ? 22.249 -3.735 -20.919 1.00 94.94 477 ALA A N 1
ATOM 3648 C CA . ALA A 1 477 ? 22.334 -4.016 -22.349 1.00 94.94 477 ALA A CA 1
ATOM 3649 C C . ALA A 1 477 ? 23.730 -3.798 -22.942 1.00 94.94 477 ALA A C 1
ATOM 3651 O O . ALA A 1 477 ? 24.154 -4.572 -23.800 1.00 94.94 477 ALA A O 1
ATOM 3652 N N . HIS A 1 478 ? 24.469 -2.786 -22.478 1.00 97.38 478 HIS A N 1
ATOM 3653 C CA . HIS A 1 478 ? 25.845 -2.556 -22.928 1.00 97.38 478 HIS A CA 1
ATOM 3654 C C . HIS A 1 478 ? 26.734 -3.754 -22.597 1.00 97.38 478 HIS A C 1
ATOM 3656 O O . HIS A 1 478 ? 27.493 -4.228 -23.443 1.00 97.38 478 HIS A O 1
ATOM 3662 N N . TYR A 1 479 ? 26.598 -4.276 -21.379 1.00 95.44 479 TYR A N 1
ATOM 3663 C CA . TYR A 1 479 ? 27.358 -5.437 -20.938 1.00 95.44 479 TYR A CA 1
ATOM 3664 C C . TYR A 1 479 ? 26.912 -6.722 -21.636 1.00 95.44 479 TYR A C 1
ATOM 3666 O O . TYR A 1 479 ? 27.764 -7.526 -22.004 1.00 95.44 479 TYR A O 1
ATOM 3674 N N . ALA A 1 480 ? 25.611 -6.896 -21.888 1.00 95.00 480 ALA A N 1
ATOM 3675 C CA . ALA A 1 480 ? 25.101 -8.025 -22.662 1.00 95.00 480 ALA A CA 1
ATOM 3676 C C . ALA A 1 480 ? 25.673 -8.043 -24.093 1.00 95.00 480 ALA A C 1
ATOM 3678 O O . ALA A 1 480 ? 26.083 -9.093 -24.583 1.00 95.00 480 ALA A O 1
ATOM 3679 N N . LEU A 1 481 ? 25.776 -6.879 -24.746 1.00 96.88 481 LEU A N 1
ATOM 3680 C CA . LEU A 1 481 ? 26.383 -6.749 -26.075 1.00 96.88 481 LEU A CA 1
ATOM 3681 C C . LEU A 1 481 ? 27.902 -6.972 -26.052 1.00 96.88 481 LEU A C 1
ATOM 3683 O O . LEU A 1 481 ? 28.437 -7.616 -26.952 1.00 96.88 481 LEU A O 1
ATOM 3687 N N . ALA A 1 482 ? 28.600 -6.480 -25.026 1.00 95.88 482 ALA A N 1
ATOM 3688 C CA . ALA A 1 482 ? 30.029 -6.738 -24.848 1.00 95.88 482 ALA A CA 1
ATOM 3689 C C . ALA A 1 482 ? 30.323 -8.227 -24.582 1.00 95.88 482 ALA A C 1
ATOM 3691 O O . ALA A 1 482 ? 31.336 -8.756 -25.036 1.00 95.88 482 ALA A O 1
ATOM 3692 N N . GLU A 1 483 ? 29.442 -8.919 -23.857 1.00 95.00 483 GLU A N 1
ATOM 3693 C CA . GLU A 1 483 ? 29.528 -10.366 -23.653 1.00 95.00 483 GLU A CA 1
ATOM 3694 C C . GLU A 1 483 ? 29.243 -11.137 -24.944 1.00 95.00 483 GLU A C 1
ATOM 3696 O O . GLU A 1 483 ? 29.983 -12.060 -25.279 1.00 95.00 483 GLU A O 1
ATOM 3701 N N . LEU A 1 484 ? 28.226 -10.726 -25.709 1.00 95.44 484 LEU A N 1
ATOM 3702 C CA . LEU A 1 484 ? 27.939 -11.311 -27.018 1.00 95.44 484 LEU A CA 1
ATOM 3703 C C . LEU A 1 484 ? 29.154 -11.207 -27.949 1.00 95.44 484 LEU A C 1
ATOM 3705 O O . LEU A 1 484 ? 29.511 -12.197 -28.582 1.00 95.44 484 LEU A O 1
ATOM 3709 N N . ALA A 1 485 ? 29.830 -10.054 -27.974 1.00 95.69 485 ALA A N 1
ATOM 3710 C CA . ALA A 1 485 ? 31.062 -9.858 -28.739 1.00 95.69 485 ALA A CA 1
ATOM 3711 C C . ALA A 1 485 ? 32.163 -10.849 -28.350 1.00 95.69 485 ALA A C 1
ATOM 3713 O O . ALA A 1 485 ? 32.782 -11.459 -29.221 1.00 95.69 485 ALA A O 1
ATOM 3714 N N . ARG A 1 486 ? 32.347 -11.084 -27.046 1.00 94.06 486 ARG A N 1
ATOM 3715 C CA . ARG A 1 486 ? 33.329 -12.050 -26.534 1.00 94.06 486 ARG A CA 1
ATOM 3716 C C . ARG A 1 486 ? 32.988 -13.498 -26.892 1.00 94.06 486 ARG A C 1
ATOM 3718 O O . ARG A 1 486 ? 33.896 -14.290 -27.128 1.00 94.06 486 ARG A O 1
ATOM 3725 N N . ARG A 1 487 ? 31.702 -13.854 -26.928 1.00 92.81 487 ARG A N 1
ATOM 3726 C CA . ARG A 1 487 ? 31.231 -15.227 -27.193 1.00 92.81 487 ARG A CA 1
ATOM 3727 C C . ARG A 1 487 ? 31.096 -15.546 -28.681 1.00 92.81 487 ARG A C 1
ATOM 3729 O O . ARG A 1 487 ? 31.227 -16.706 -29.060 1.00 92.81 487 ARG A O 1
ATOM 3736 N N . VAL A 1 488 ? 30.836 -14.542 -29.516 1.00 94.88 488 VAL A N 1
ATOM 3737 C CA . VAL A 1 488 ? 30.586 -14.699 -30.952 1.00 94.88 488 VAL A CA 1
ATOM 3738 C C . VAL A 1 488 ? 31.622 -13.884 -31.731 1.00 94.88 488 VAL A C 1
ATOM 3740 O O . VAL A 1 488 ? 31.407 -12.697 -31.969 1.00 94.88 488 VAL A O 1
ATOM 3743 N N . PRO A 1 489 ? 32.738 -14.496 -32.181 1.00 93.75 489 PRO A N 1
ATOM 3744 C CA . PRO A 1 489 ? 33.791 -13.781 -32.911 1.00 93.75 489 PRO A CA 1
ATOM 3745 C C . PRO A 1 489 ? 33.308 -13.064 -34.180 1.00 93.75 489 PRO A C 1
ATOM 3747 O O . PRO A 1 489 ? 33.867 -12.042 -34.561 1.00 93.75 489 PRO A O 1
ATOM 3750 N N . GLY A 1 490 ? 32.255 -13.579 -34.828 1.00 94.38 490 GLY A N 1
ATOM 3751 C CA . GLY A 1 490 ? 31.626 -12.961 -36.000 1.00 94.38 490 GLY A CA 1
ATOM 3752 C C . GLY A 1 490 ? 30.578 -11.889 -35.679 1.00 94.38 490 GLY A C 1
ATOM 3753 O O . GLY A 1 490 ? 29.848 -11.482 -36.583 1.00 94.38 490 GLY A O 1
ATOM 3754 N N . PHE A 1 491 ? 30.447 -11.459 -34.419 1.00 97.38 491 PHE A N 1
ATOM 3755 C CA . PHE A 1 491 ? 29.587 -10.337 -34.047 1.00 97.38 491 PHE A CA 1
ATOM 3756 C C . PHE A 1 491 ? 30.285 -9.000 -34.302 1.00 97.38 491 PHE A C 1
ATOM 3758 O O . PHE A 1 491 ? 31.420 -8.809 -33.865 1.00 97.38 491 PHE A O 1
ATOM 3765 N N . VAL A 1 492 ? 29.590 -8.067 -34.958 1.00 97.12 492 VAL A N 1
ATOM 3766 C CA . VAL A 1 492 ? 30.039 -6.679 -35.137 1.00 97.12 492 VAL A CA 1
ATOM 3767 C C . VAL A 1 492 ? 28.900 -5.708 -34.825 1.00 97.12 492 VAL A C 1
ATOM 3769 O O . VAL A 1 492 ? 27.792 -5.827 -35.346 1.00 97.12 492 VAL A O 1
ATOM 3772 N N . ALA A 1 493 ? 29.173 -4.711 -33.993 1.00 97.31 493 ALA A N 1
ATOM 3773 C CA . ALA A 1 493 ? 28.257 -3.644 -33.633 1.00 97.31 493 ALA A CA 1
ATOM 3774 C C . ALA A 1 493 ? 28.620 -2.338 -34.354 1.00 97.31 493 ALA A C 1
ATOM 3776 O O . ALA A 1 493 ? 29.696 -1.778 -34.171 1.00 97.31 493 ALA A O 1
ATOM 3777 N N . LEU A 1 494 ? 27.686 -1.816 -35.140 1.00 96.06 494 LEU A N 1
ATOM 3778 C CA . LEU A 1 494 ? 27.708 -0.487 -35.732 1.00 96.06 494 LEU A CA 1
ATOM 3779 C C . LEU A 1 494 ? 26.986 0.474 -34.781 1.00 96.06 494 LEU A C 1
ATOM 3781 O O . LEU A 1 494 ? 25.755 0.483 -34.705 1.00 96.06 494 LEU A O 1
ATOM 3785 N N . THR A 1 495 ? 27.734 1.276 -34.026 1.00 94.62 495 THR A N 1
ATOM 3786 C CA . THR A 1 495 ? 27.151 2.213 -33.061 1.00 94.62 495 THR A CA 1
ATOM 3787 C C . THR A 1 495 ? 27.028 3.616 -33.637 1.00 94.62 495 THR A C 1
ATOM 3789 O O . THR A 1 495 ? 27.979 4.197 -34.154 1.00 94.62 495 THR A O 1
ATOM 3792 N N . GLN A 1 496 ? 25.826 4.176 -33.531 1.00 92.38 496 GLN A N 1
ATOM 3793 C CA . GLN A 1 496 ? 25.539 5.586 -33.785 1.00 92.38 496 GLN A CA 1
ATOM 3794 C C . GLN A 1 496 ? 25.789 6.452 -32.540 1.00 92.38 496 GLN A C 1
ATOM 3796 O O . GLN A 1 496 ? 25.715 7.680 -32.631 1.00 92.38 496 GLN A O 1
ATOM 3801 N N . ASN A 1 497 ? 26.025 5.828 -31.381 1.00 93.25 497 ASN A N 1
ATOM 3802 C CA . ASN A 1 497 ? 26.263 6.523 -30.123 1.00 93.25 497 ASN A CA 1
ATOM 3803 C C . ASN A 1 497 ? 27.712 6.986 -30.036 1.00 93.25 497 ASN A C 1
ATOM 3805 O O . ASN A 1 497 ? 28.629 6.273 -30.431 1.00 93.25 497 ASN A O 1
ATOM 3809 N N . VAL A 1 498 ? 27.887 8.174 -29.464 1.00 93.50 498 VAL A N 1
ATOM 3810 C CA . VAL A 1 498 ? 29.179 8.854 -29.293 1.00 93.50 498 VAL A CA 1
ATOM 3811 C C . VAL A 1 498 ? 29.586 8.951 -27.813 1.00 93.50 498 VAL A C 1
ATOM 3813 O O . VAL A 1 498 ? 30.550 9.626 -27.479 1.00 93.50 498 VAL A O 1
ATOM 3816 N N . ASP A 1 499 ? 28.823 8.316 -26.918 1.00 93.25 499 ASP A N 1
ATOM 3817 C CA . ASP A 1 499 ? 28.892 8.450 -25.451 1.00 93.25 499 ASP A CA 1
ATOM 3818 C C . ASP A 1 499 ? 29.951 7.577 -24.759 1.00 93.25 499 ASP A C 1
ATOM 3820 O O . ASP A 1 499 ? 30.146 7.698 -23.551 1.00 93.25 499 ASP A O 1
ATOM 3824 N N . ASN A 1 500 ? 30.628 6.703 -25.510 1.00 94.38 500 ASN A N 1
ATOM 3825 C CA . ASN A 1 500 ? 31.666 5.793 -25.022 1.00 94.38 500 ASN A CA 1
ATOM 3826 C C . ASN A 1 500 ? 31.207 4.778 -23.947 1.00 94.38 500 ASN A C 1
ATOM 3828 O O . ASN A 1 500 ? 32.034 4.093 -23.346 1.00 94.38 500 ASN A O 1
ATOM 3832 N N . LEU A 1 501 ? 29.899 4.572 -23.747 1.00 95.88 501 LEU A N 1
ATOM 3833 C CA . LEU A 1 501 ? 29.405 3.577 -22.787 1.00 95.88 501 LEU A CA 1
ATOM 3834 C C . LEU A 1 501 ? 29.677 2.130 -23.227 1.00 95.88 501 LEU A C 1
ATOM 3836 O O . LEU A 1 501 ? 29.957 1.279 -22.386 1.00 95.88 501 LEU A O 1
ATOM 3840 N N . SER A 1 502 ? 29.646 1.839 -24.533 1.00 96.25 502 SER A N 1
ATOM 3841 C CA . SER A 1 502 ? 29.942 0.489 -25.048 1.00 96.25 502 SER A CA 1
ATOM 3842 C C . SER A 1 502 ? 31.404 0.070 -24.800 1.00 96.25 502 SER A C 1
ATOM 3844 O O . SER A 1 502 ? 31.609 -0.991 -24.208 1.00 96.25 502 SER A O 1
ATOM 3846 N N . PRO A 1 503 ? 32.426 0.886 -25.134 1.00 95.12 503 PRO A N 1
ATOM 3847 C CA . PRO A 1 503 ? 33.808 0.606 -24.732 1.00 95.12 503 PRO A CA 1
ATOM 3848 C C . PRO A 1 503 ? 33.981 0.444 -23.216 1.00 95.12 503 PRO A C 1
ATOM 3850 O O . PRO A 1 503 ? 34.620 -0.506 -22.772 1.00 95.12 503 PRO A O 1
ATOM 3853 N N . ARG A 1 504 ? 33.341 1.301 -22.405 1.00 94.31 504 ARG A N 1
ATOM 3854 C CA . ARG A 1 504 ? 33.384 1.220 -20.929 1.00 94.31 504 ARG A CA 1
ATOM 3855 C C . ARG A 1 504 ? 32.719 -0.037 -20.359 1.00 94.31 504 ARG A C 1
ATOM 3857 O O . ARG A 1 504 ? 33.051 -0.444 -19.250 1.00 94.31 504 ARG A O 1
ATOM 3864 N N . ALA A 1 505 ? 31.816 -0.672 -21.106 1.00 94.69 505 ALA A N 1
ATOM 3865 C CA . ALA A 1 505 ? 31.263 -1.988 -20.778 1.00 94.69 505 ALA A CA 1
ATOM 3866 C C . ALA A 1 505 ? 32.187 -3.160 -21.173 1.00 94.69 505 ALA A C 1
ATOM 3868 O O . ALA A 1 505 ? 31.829 -4.319 -20.963 1.00 94.69 505 ALA A O 1
ATOM 3869 N N . GLY A 1 506 ? 33.360 -2.877 -21.752 1.00 94.25 506 GLY A N 1
ATOM 3870 C CA . GLY A 1 506 ? 34.316 -3.879 -22.224 1.00 94.25 506 GLY A CA 1
ATOM 3871 C C . GLY A 1 506 ? 34.020 -4.407 -23.630 1.00 94.25 506 GLY A C 1
ATOM 3872 O O . GLY A 1 506 ? 34.415 -5.527 -23.954 1.00 94.25 506 GLY A O 1
ATOM 3873 N N . HIS A 1 507 ? 33.296 -3.652 -24.461 1.00 96.06 507 HIS A N 1
ATOM 3874 C CA . HIS A 1 507 ? 33.052 -4.034 -25.852 1.00 96.06 507 HIS A CA 1
ATOM 3875 C C . HIS A 1 507 ? 34.339 -3.880 -26.676 1.00 96.06 507 HIS A C 1
ATOM 3877 O O . HIS A 1 507 ? 34.931 -2.801 -26.702 1.00 96.06 507 HIS A O 1
ATOM 3883 N N . SER A 1 508 ? 34.768 -4.948 -27.356 1.00 93.31 508 SER A N 1
ATOM 3884 C CA . SER A 1 508 ? 36.025 -4.952 -28.114 1.00 93.31 508 SER A CA 1
ATOM 3885 C C . SER A 1 508 ? 36.032 -3.906 -29.244 1.00 93.31 508 SER A C 1
ATOM 3887 O O . SER A 1 508 ? 35.114 -3.921 -30.070 1.00 93.31 508 SER A O 1
ATOM 3889 N N . PRO A 1 509 ? 37.086 -3.073 -29.377 1.00 90.88 509 PRO A N 1
ATOM 3890 C CA . PRO A 1 509 ? 37.234 -2.142 -30.499 1.00 90.88 509 PRO A CA 1
ATOM 3891 C C . PRO A 1 509 ? 37.257 -2.821 -31.876 1.00 90.88 509 PRO A C 1
ATOM 3893 O O . PRO A 1 509 ? 36.838 -2.226 -32.864 1.00 90.88 509 PRO A O 1
ATOM 3896 N N . SER A 1 510 ? 37.709 -4.078 -31.968 1.00 92.81 510 SER A N 1
ATOM 3897 C CA . SER A 1 510 ? 37.711 -4.821 -33.239 1.00 92.81 510 SER A CA 1
ATOM 3898 C C . SER A 1 510 ? 36.302 -5.154 -33.739 1.00 92.81 510 SER A C 1
ATOM 3900 O O . SER A 1 510 ? 36.096 -5.304 -34.942 1.00 92.81 510 SER A O 1
ATOM 3902 N N . GLN A 1 511 ? 35.334 -5.235 -32.823 1.00 95.75 511 GLN A N 1
ATOM 3903 C CA . GLN A 1 511 ? 33.943 -5.600 -33.088 1.00 95.75 511 GLN A CA 1
ATOM 3904 C C . GLN A 1 511 ? 32.984 -4.413 -32.928 1.00 95.75 511 GLN A C 1
ATOM 3906 O O . GLN A 1 511 ? 31.784 -4.588 -33.103 1.00 95.75 511 GLN A O 1
ATOM 3911 N N . LEU A 1 512 ? 33.480 -3.207 -32.635 1.00 95.81 512 LEU A N 1
ATOM 3912 C CA . LEU A 1 512 ? 32.672 -2.002 -32.458 1.00 95.81 512 LEU A CA 1
ATOM 3913 C C . LEU A 1 512 ? 33.093 -0.918 -33.454 1.00 95.81 512 LEU A C 1
ATOM 3915 O O . LEU A 1 512 ? 34.222 -0.436 -33.415 1.00 95.81 512 LEU A O 1
ATOM 3919 N N . LYS A 1 513 ? 32.172 -0.495 -34.321 1.00 94.88 513 LYS A N 1
ATOM 3920 C CA . LYS A 1 513 ? 32.391 0.553 -35.326 1.00 94.88 513 LYS A CA 1
ATOM 3921 C C . LYS A 1 513 ? 31.599 1.806 -34.964 1.00 94.88 513 LYS A C 1
ATOM 3923 O O . LYS A 1 513 ? 30.368 1.810 -35.004 1.00 94.88 513 LYS A O 1
ATOM 3928 N N . GLU A 1 514 ? 32.310 2.866 -34.591 1.00 93.75 514 GLU A N 1
ATOM 3929 C CA . GLU A 1 514 ? 31.750 4.154 -34.161 1.00 93.75 514 GLU A CA 1
ATOM 3930 C C . GLU A 1 514 ? 31.360 5.015 -35.373 1.00 93.75 514 GLU A C 1
ATOM 3932 O O . GLU A 1 514 ? 32.117 5.882 -35.808 1.00 93.75 514 GLU A O 1
ATOM 3937 N N . LEU A 1 515 ? 30.162 4.796 -35.927 1.00 91.38 515 LEU A N 1
ATOM 3938 C CA . LEU A 1 515 ? 29.695 5.474 -37.146 1.00 91.38 515 LEU A CA 1
ATOM 3939 C C . LEU A 1 515 ? 29.741 7.004 -37.023 1.00 91.38 515 LEU A C 1
ATOM 3941 O O . LEU A 1 515 ? 30.082 7.697 -37.977 1.00 91.38 515 LEU A O 1
ATOM 3945 N N . HIS A 1 516 ? 29.380 7.537 -35.855 1.00 91.31 516 HIS A N 1
ATOM 3946 C CA . HIS A 1 516 ? 29.309 8.979 -35.608 1.00 91.31 516 HIS A CA 1
ATOM 3947 C C . HIS A 1 516 ? 30.514 9.535 -34.837 1.00 91.31 516 HIS A C 1
ATOM 3949 O O . HIS A 1 516 ? 30.460 10.681 -34.392 1.00 91.31 516 HIS A O 1
ATOM 3955 N N . GLY A 1 517 ? 31.594 8.764 -34.692 1.00 91.88 517 GLY A N 1
ATOM 3956 C CA . GLY A 1 517 ? 32.760 9.156 -33.901 1.00 91.88 517 GLY A CA 1
ATOM 3957 C C . GLY A 1 517 ? 32.531 9.042 -32.391 1.00 91.88 517 GLY A C 1
ATOM 3958 O O . GLY A 1 517 ? 31.721 8.235 -31.939 1.00 91.88 517 GLY A O 1
ATOM 3959 N N . ASN A 1 518 ? 33.258 9.836 -31.600 1.00 92.50 518 ASN A N 1
ATOM 3960 C CA . ASN A 1 518 ? 33.311 9.688 -30.142 1.00 92.50 518 ASN A CA 1
ATOM 3961 C C . ASN A 1 518 ? 33.473 11.056 -29.450 1.00 92.50 518 ASN A C 1
ATOM 3963 O O . ASN A 1 518 ? 34.314 11.861 -29.849 1.00 92.50 518 ASN A O 1
ATOM 3967 N N . LEU A 1 519 ? 32.671 11.328 -28.411 1.00 93.12 519 LEU A N 1
ATOM 3968 C CA . LEU A 1 519 ? 32.715 12.584 -27.645 1.00 93.12 519 LEU A CA 1
ATOM 3969 C C . LEU A 1 519 ? 34.051 12.814 -26.936 1.00 93.12 519 LEU A C 1
ATOM 3971 O O . LEU A 1 519 ? 34.398 13.965 -26.673 1.00 93.12 519 LEU A O 1
ATOM 3975 N N . PHE A 1 520 ? 34.774 11.741 -26.626 1.00 94.44 520 PHE A N 1
ATOM 3976 C CA . PHE A 1 520 ? 36.069 11.737 -25.945 1.00 94.44 520 PHE A CA 1
ATOM 3977 C C . PHE A 1 520 ? 37.255 11.720 -26.905 1.00 94.44 520 PHE A C 1
ATOM 3979 O O . PHE A 1 520 ? 38.396 11.586 -26.477 1.00 94.44 520 PHE A O 1
ATOM 3986 N N . ALA A 1 521 ? 36.992 11.902 -28.198 1.00 93.88 521 ALA A N 1
ATOM 3987 C CA . ALA A 1 521 ? 38.018 12.147 -29.190 1.00 93.88 521 ALA A CA 1
ATOM 3988 C C . ALA A 1 521 ? 37.988 13.615 -29.648 1.00 93.88 521 ALA A C 1
ATOM 3990 O O . ALA A 1 521 ? 36.924 14.218 -29.825 1.00 93.88 521 ALA A O 1
ATOM 3991 N N . LEU A 1 522 ? 39.169 14.194 -29.838 1.00 94.69 522 LEU A N 1
ATOM 3992 C CA . LEU A 1 522 ? 39.390 15.574 -30.259 1.00 94.69 522 LEU A CA 1
ATOM 3993 C C . LEU A 1 522 ? 40.139 15.583 -31.587 1.00 94.69 522 LEU A C 1
ATOM 3995 O O . LEU A 1 522 ? 40.994 14.744 -31.850 1.00 94.69 522 LEU A O 1
ATOM 3999 N N . SER A 1 523 ? 39.830 16.537 -32.458 1.00 94.38 523 SER A N 1
ATOM 4000 C CA . SER A 1 523 ? 40.536 16.692 -33.733 1.00 94.38 523 SER A CA 1
ATOM 4001 C C . SER A 1 523 ? 40.803 18.154 -34.034 1.00 94.38 523 SER A C 1
ATOM 4003 O O . SER A 1 523 ? 39.991 19.021 -33.717 1.00 94.38 523 SER A O 1
ATOM 4005 N N . CYS A 1 524 ? 41.936 18.449 -34.668 1.00 94.88 524 CYS A N 1
ATOM 4006 C CA . CYS A 1 524 ? 42.186 19.788 -35.192 1.00 94.88 524 CYS A CA 1
ATOM 4007 C C . CYS A 1 524 ? 41.127 20.140 -36.241 1.00 94.88 524 CYS A C 1
ATOM 4009 O O . CYS A 1 524 ? 40.798 19.311 -37.087 1.00 94.88 524 CYS A O 1
ATOM 4011 N N . VAL A 1 525 ? 40.624 21.379 -36.225 1.00 91.50 525 VAL A N 1
ATOM 4012 C CA . VAL A 1 525 ? 39.696 21.851 -37.270 1.00 91.50 525 VAL A CA 1
ATOM 4013 C C . VAL A 1 525 ? 40.325 21.809 -38.672 1.00 91.50 525 VAL A C 1
ATOM 4015 O O . VAL A 1 525 ? 39.620 21.608 -39.657 1.00 91.50 525 VAL A O 1
ATOM 4018 N N . ASP A 1 526 ? 41.651 21.939 -38.763 1.00 90.00 526 ASP A N 1
ATOM 4019 C CA . ASP A 1 526 ? 42.412 21.728 -39.994 1.00 90.00 526 ASP A CA 1
ATOM 4020 C C . ASP A 1 526 ? 42.817 20.253 -40.133 1.00 90.00 526 ASP A C 1
ATOM 4022 O O . ASP A 1 526 ? 43.946 19.849 -39.836 1.00 90.00 526 ASP A O 1
ATOM 4026 N N . VAL A 1 527 ? 41.848 19.432 -40.536 1.00 81.44 527 VAL A N 1
ATOM 4027 C CA . VAL A 1 527 ? 42.019 17.978 -40.667 1.00 81.44 527 VAL A CA 1
ATOM 4028 C C . VAL A 1 527 ? 43.012 17.626 -41.781 1.00 81.44 527 VAL A C 1
ATOM 4030 O O . VAL A 1 527 ? 43.794 16.699 -41.615 1.00 81.44 527 VAL A O 1
ATOM 4033 N N . VAL A 1 528 ? 43.027 18.380 -42.886 1.00 82.81 528 VAL A N 1
ATOM 4034 C CA . VAL A 1 528 ? 43.887 18.093 -44.050 1.00 82.81 528 VAL A CA 1
ATOM 4035 C C . VAL A 1 528 ? 45.313 18.608 -43.845 1.00 82.81 528 VAL A C 1
ATOM 4037 O O . VAL A 1 528 ? 46.263 17.895 -44.150 1.00 82.81 528 VAL A O 1
ATOM 4040 N N . GLY A 1 529 ? 45.485 19.827 -43.326 1.00 90.56 529 GLY A N 1
ATOM 4041 C CA . GLY A 1 529 ? 46.810 20.414 -43.128 1.00 90.56 529 GLY A CA 1
ATOM 4042 C C . GLY A 1 529 ? 47.508 19.907 -41.868 1.00 90.56 529 GLY A C 1
ATOM 4043 O O . GLY A 1 529 ? 48.679 19.533 -41.904 1.00 90.56 529 GLY A O 1
ATOM 4044 N N . CYS A 1 530 ? 46.801 19.871 -40.734 1.00 92.88 530 CYS A N 1
ATOM 4045 C CA . CYS A 1 530 ? 47.377 19.466 -39.452 1.00 92.88 530 CYS A CA 1
ATOM 4046 C C . CYS A 1 530 ? 47.141 17.984 -39.140 1.00 92.88 530 CYS A C 1
ATOM 4048 O O . CYS A 1 530 ? 48.072 17.296 -38.707 1.00 92.88 530 CYS A O 1
ATOM 4050 N N . GLY A 1 531 ? 45.905 17.504 -39.298 1.00 88.38 531 GLY A N 1
ATOM 4051 C CA . GLY A 1 531 ? 45.536 16.103 -39.056 1.00 88.38 531 GLY A CA 1
ATOM 4052 C C . GLY A 1 531 ? 45.750 15.610 -37.620 1.00 88.38 531 GLY A C 1
ATOM 4053 O O . GLY A 1 531 ? 45.883 14.412 -37.399 1.00 88.38 531 GLY A O 1
ATOM 4054 N N . TYR A 1 532 ? 45.851 16.508 -36.632 1.00 94.62 532 TYR A N 1
ATOM 4055 C CA . TYR A 1 532 ? 45.948 16.096 -35.228 1.00 94.62 532 TYR A CA 1
ATOM 4056 C C . TYR A 1 532 ? 44.629 15.475 -34.762 1.00 94.62 532 TYR A C 1
ATOM 4058 O O . TYR A 1 532 ? 43.570 16.081 -34.943 1.00 94.62 532 TYR A O 1
ATOM 4066 N N . ASN A 1 533 ? 44.725 14.305 -34.136 1.00 92.19 533 ASN A N 1
ATOM 4067 C CA . ASN A 1 533 ? 43.624 13.573 -33.531 1.00 92.19 533 ASN A CA 1
ATOM 4068 C C . ASN A 1 533 ? 44.100 12.999 -32.190 1.00 92.19 533 ASN A C 1
ATOM 4070 O O . ASN A 1 533 ? 45.208 12.469 -32.100 1.00 92.19 533 ASN A O 1
ATOM 4074 N N . GLU A 1 534 ? 43.273 13.135 -31.167 1.00 93.88 534 GLU A N 1
ATOM 4075 C CA . GLU A 1 534 ? 43.482 12.614 -29.823 1.00 93.88 534 GLU A CA 1
ATOM 4076 C C . GLU A 1 534 ? 42.265 11.768 -29.455 1.00 93.88 534 GLU A C 1
ATOM 4078 O O . GLU A 1 534 ? 41.129 12.206 -29.639 1.00 93.88 534 GLU A O 1
ATOM 4083 N N . ARG A 1 535 ? 42.490 10.562 -28.938 1.00 91.12 535 ARG A N 1
ATOM 4084 C CA . ARG A 1 535 ? 41.438 9.677 -28.426 1.00 91.12 535 ARG A CA 1
ATOM 4085 C C . ARG A 1 535 ? 41.560 9.549 -26.913 1.00 91.12 535 ARG A C 1
ATOM 4087 O O . ARG A 1 535 ? 42.617 9.823 -26.358 1.00 91.12 535 ARG A O 1
ATOM 4094 N N . ASP A 1 536 ? 40.470 9.123 -26.282 1.00 89.88 536 ASP A N 1
ATOM 4095 C CA . ASP A 1 536 ? 40.406 8.832 -24.845 1.00 89.88 536 ASP A CA 1
ATOM 4096 C C . ASP A 1 536 ? 40.711 10.045 -23.944 1.00 89.88 536 ASP A C 1
ATOM 4098 O O . ASP A 1 536 ? 41.192 9.914 -22.818 1.00 89.88 536 ASP A O 1
ATOM 4102 N N . ASN A 1 537 ? 40.376 11.249 -24.419 1.00 93.12 537 ASN A N 1
ATOM 4103 C CA . ASN A 1 537 ? 40.428 12.461 -23.615 1.00 93.12 537 ASN A CA 1
ATOM 4104 C C . ASN A 1 537 ? 39.180 12.538 -22.722 1.00 93.12 537 ASN A C 1
ATOM 4106 O O . ASN A 1 537 ? 38.116 12.998 -23.155 1.00 93.12 537 ASN A O 1
ATOM 4110 N N . PHE A 1 538 ? 39.333 12.113 -21.467 1.00 91.44 538 PHE A N 1
ATOM 4111 C CA . PHE A 1 538 ? 38.292 12.132 -20.433 1.00 91.44 538 PHE A CA 1
ATOM 4112 C C . PHE A 1 538 ? 38.352 13.362 -19.514 1.00 91.44 538 PHE A C 1
ATOM 4114 O O . PHE A 1 538 ? 37.737 13.361 -18.448 1.00 91.44 538 PHE A O 1
ATOM 4121 N N . GLU A 1 539 ? 39.072 14.417 -19.905 1.00 87.62 539 GLU A N 1
ATOM 4122 C CA . GLU A 1 539 ? 39.107 15.656 -19.129 1.00 87.62 539 GLU A CA 1
ATOM 4123 C C . GLU A 1 539 ? 37.715 16.312 -19.115 1.00 87.62 539 GLU A C 1
ATOM 4125 O O . GLU A 1 539 ? 37.091 16.527 -20.163 1.00 87.62 539 GLU A O 1
ATOM 4130 N N . GLU A 1 540 ? 37.206 16.609 -17.914 1.00 76.00 540 GLU A N 1
ATOM 4131 C CA . GLU A 1 540 ? 35.879 17.216 -17.727 1.00 76.00 540 GLU A CA 1
ATOM 4132 C C . GLU A 1 540 ? 35.865 18.682 -18.189 1.00 76.00 540 GLU A C 1
ATOM 4134 O O . GLU A 1 540 ? 34.869 19.149 -18.741 1.00 76.00 540 GLU A O 1
ATOM 4139 N N . SER A 1 541 ? 36.993 19.382 -18.035 1.00 82.62 541 SER A N 1
ATOM 4140 C CA . SER A 1 541 ? 37.179 20.771 -18.453 1.00 82.62 541 SER A CA 1
ATOM 4141 C C . SER A 1 541 ? 38.304 20.869 -19.480 1.00 82.62 541 SER A C 1
ATOM 4143 O O . SER A 1 541 ? 39.472 20.699 -19.146 1.00 82.62 541 SER A O 1
ATOM 4145 N N . LEU A 1 542 ? 37.944 21.150 -20.736 1.00 86.56 542 LEU A N 1
ATOM 4146 C CA . LEU A 1 542 ? 38.901 21.322 -21.840 1.00 86.56 542 LEU A CA 1
ATOM 4147 C C . LEU A 1 542 ? 39.491 22.742 -21.906 1.00 86.56 542 LEU A C 1
ATOM 4149 O O . LEU A 1 542 ? 40.480 22.986 -22.596 1.00 86.56 542 LEU A O 1
ATOM 4153 N N . SER A 1 543 ? 38.856 23.699 -21.229 1.00 86.06 543 SER A N 1
ATOM 4154 C CA . SER A 1 543 ? 39.372 25.046 -21.002 1.00 86.06 543 SER A CA 1
ATOM 4155 C C . SER A 1 543 ? 38.630 25.692 -19.826 1.00 86.06 543 SER A C 1
ATOM 4157 O O . SER A 1 543 ? 37.472 25.349 -19.575 1.00 86.06 543 SER A O 1
ATOM 4159 N N . PRO A 1 544 ? 39.225 26.682 -19.132 1.00 81.94 544 PRO A N 1
ATOM 4160 C CA . PRO A 1 544 ? 38.555 27.371 -18.027 1.00 81.94 544 PRO A CA 1
ATOM 4161 C C . PRO A 1 544 ? 37.199 27.993 -18.394 1.00 81.94 544 PRO A C 1
ATOM 4163 O O . PRO A 1 544 ? 36.332 28.096 -17.532 1.00 81.94 544 PRO A O 1
ATOM 4166 N N . ALA A 1 545 ? 37.019 28.402 -19.655 1.00 80.31 545 ALA A N 1
ATOM 4167 C CA . ALA A 1 545 ? 35.790 29.017 -20.158 1.00 80.31 545 ALA A CA 1
ATOM 4168 C C . ALA A 1 545 ? 34.692 28.003 -20.526 1.00 80.31 545 ALA A C 1
ATOM 4170 O O . ALA A 1 545 ? 33.544 28.386 -20.744 1.00 80.31 545 ALA A O 1
ATOM 4171 N N . LEU A 1 546 ? 35.042 26.718 -20.611 1.00 80.38 546 LEU A N 1
ATOM 4172 C CA . LEU A 1 546 ? 34.130 25.613 -20.898 1.00 80.38 546 LEU A CA 1
ATOM 4173 C C . LEU A 1 546 ? 33.916 24.717 -19.673 1.00 80.38 546 LEU A C 1
ATOM 4175 O O . LEU A 1 546 ? 33.417 23.609 -19.825 1.00 80.38 546 LEU A O 1
ATOM 4179 N N . ASP A 1 547 ? 34.303 25.165 -18.479 1.00 78.31 547 ASP A N 1
ATOM 4180 C CA . ASP A 1 547 ? 34.164 24.399 -17.243 1.00 78.31 547 ASP A CA 1
ATOM 4181 C C . ASP A 1 547 ? 32.683 24.322 -16.812 1.00 78.31 547 ASP A C 1
ATOM 4183 O O . ASP A 1 547 ? 32.111 25.341 -16.408 1.00 78.31 547 ASP A O 1
ATOM 4187 N N . PRO A 1 548 ? 32.045 23.135 -16.857 1.00 67.81 548 PRO A N 1
ATOM 4188 C CA . PRO A 1 548 ? 30.627 22.992 -16.531 1.00 67.81 548 PRO A CA 1
ATOM 4189 C C . PRO A 1 548 ? 30.318 23.248 -15.045 1.00 67.81 548 PRO A C 1
ATOM 4191 O O . PRO A 1 548 ? 29.154 23.413 -14.692 1.00 67.81 548 PRO A O 1
ATOM 4194 N N . SER A 1 549 ? 31.328 23.303 -14.164 1.00 65.94 549 SER A N 1
ATOM 4195 C CA . SER A 1 549 ? 31.149 23.607 -12.736 1.00 65.94 549 SER A CA 1
ATOM 4196 C C . SER A 1 549 ? 30.992 25.102 -12.429 1.00 65.94 549 SER A C 1
ATOM 4198 O O . SER A 1 549 ? 30.591 25.460 -11.321 1.00 65.94 549 SER A O 1
ATOM 4200 N N . LYS A 1 550 ? 31.285 25.976 -13.401 1.00 59.75 550 LYS A N 1
ATOM 4201 C CA . LYS A 1 550 ? 31.286 27.444 -13.260 1.00 59.75 550 LYS A CA 1
ATOM 4202 C C . LYS A 1 550 ? 30.137 28.125 -14.011 1.00 59.75 550 LYS A C 1
ATOM 4204 O O . LYS A 1 550 ? 30.244 29.296 -14.366 1.00 59.75 550 LYS A O 1
ATOM 4209 N N . ASP A 1 551 ? 29.065 27.386 -14.287 1.00 55.22 551 ASP A N 1
ATOM 4210 C CA . ASP A 1 551 ? 27.934 27.824 -15.115 1.00 55.22 551 ASP A CA 1
ATOM 4211 C C . ASP A 1 551 ? 27.096 28.900 -14.375 1.00 55.22 551 ASP A C 1
ATOM 4213 O O . ASP A 1 551 ? 26.092 28.607 -13.728 1.00 55.22 551 ASP A O 1
ATOM 4217 N N . GLU A 1 552 ? 27.540 30.161 -14.423 1.00 49.56 552 GLU A N 1
ATOM 4218 C CA . GLU A 1 552 ? 26.754 31.344 -14.039 1.00 49.56 552 GLU A CA 1
ATOM 4219 C C . GLU A 1 552 ? 25.902 31.828 -15.230 1.00 49.56 552 GLU A C 1
ATOM 4221 O O . GLU A 1 552 ? 26.300 31.697 -16.385 1.00 49.56 552 GLU A O 1
ATOM 4226 N N . GLU A 1 553 ? 24.756 32.477 -14.981 1.00 45.62 553 GLU A N 1
ATOM 4227 C CA . GLU A 1 553 ? 23.836 33.013 -16.014 1.00 45.62 553 GLU A CA 1
ATOM 4228 C C . GLU A 1 553 ? 24.505 33.882 -17.111 1.00 45.62 553 GLU A C 1
ATOM 4230 O O . GLU A 1 553 ? 23.919 34.099 -18.173 1.00 45.62 553 GLU A O 1
ATOM 4235 N N . ARG A 1 554 ? 25.735 34.371 -16.892 1.00 41.59 554 ARG A N 1
ATOM 4236 C CA . ARG A 1 554 ? 26.498 35.236 -17.809 1.00 41.59 554 ARG A CA 1
ATOM 4237 C C . ARG A 1 554 ? 27.130 34.537 -19.020 1.00 41.59 554 ARG A C 1
ATOM 4239 O O . ARG A 1 554 ? 27.428 35.233 -19.986 1.00 41.59 554 ARG A O 1
ATOM 4246 N N . THR A 1 555 ? 27.329 33.217 -19.019 1.00 45.09 555 THR A N 1
ATOM 4247 C CA . THR A 1 555 ? 27.900 32.459 -20.164 1.00 45.09 555 THR A CA 1
ATOM 4248 C C . THR A 1 555 ? 26.856 32.052 -21.209 1.00 45.09 555 THR A C 1
ATOM 4250 O O . THR A 1 555 ? 27.181 31.414 -22.216 1.00 45.09 555 THR A O 1
ATOM 4253 N N . ILE A 1 556 ? 25.592 32.421 -20.987 1.00 43.91 556 ILE A N 1
ATOM 4254 C CA . ILE A 1 556 ? 24.459 32.063 -21.834 1.00 43.91 556 ILE A CA 1
ATOM 4255 C C . ILE A 1 556 ? 24.259 33.147 -22.897 1.00 43.91 556 ILE A C 1
ATOM 4257 O O . ILE A 1 556 ? 23.812 34.257 -22.611 1.00 43.91 556 ILE A O 1
ATOM 4261 N N . GLY A 1 557 ? 24.524 32.806 -24.157 1.00 43.56 557 GLY A N 1
ATOM 4262 C CA . GLY A 1 557 ? 24.064 33.605 -25.289 1.00 43.56 557 GLY A CA 1
ATOM 4263 C C . GLY A 1 557 ? 22.539 33.727 -25.262 1.00 43.56 557 GLY A C 1
ATOM 4264 O O . GLY A 1 557 ? 21.831 32.758 -25.536 1.00 43.56 557 GLY A O 1
ATOM 4265 N N . SER A 1 558 ? 22.015 34.901 -24.897 1.00 39.47 558 SER A N 1
ATOM 4266 C CA . SER A 1 558 ? 20.568 35.134 -24.853 1.00 39.47 558 SER A CA 1
ATOM 4267 C C . SER A 1 558 ? 19.964 35.093 -26.265 1.00 39.47 558 SER A C 1
ATOM 4269 O O . SER A 1 558 ? 20.345 35.866 -27.145 1.00 39.47 558 SER A O 1
ATOM 4271 N N . ILE A 1 559 ? 19.009 34.187 -26.498 1.00 42.19 559 ILE A N 1
ATOM 4272 C CA . ILE A 1 559 ? 18.101 34.268 -27.648 1.00 42.19 559 ILE A CA 1
ATOM 4273 C C . ILE A 1 559 ? 16.821 34.947 -27.180 1.00 42.19 559 ILE A C 1
ATOM 4275 O O . ILE A 1 559 ? 16.253 34.575 -26.155 1.00 42.19 559 ILE A O 1
ATOM 4279 N N . ASN A 1 560 ? 16.344 35.911 -27.967 1.00 43.19 560 ASN A N 1
ATOM 4280 C CA . ASN A 1 560 ? 15.025 36.498 -27.781 1.00 43.19 560 ASN A CA 1
ATOM 4281 C C . ASN A 1 560 ? 13.944 35.389 -27.868 1.00 43.19 560 ASN A C 1
ATOM 4283 O O . ASN A 1 560 ? 13.806 34.780 -28.934 1.00 43.19 560 ASN A O 1
ATOM 4287 N N . PRO A 1 561 ? 13.167 35.131 -26.798 1.00 37.38 561 PRO A N 1
ATOM 4288 C CA . PRO A 1 561 ? 12.188 34.041 -26.742 1.00 37.38 561 PRO A CA 1
ATOM 4289 C C . PRO A 1 561 ? 11.083 34.125 -27.812 1.00 37.38 561 PRO A C 1
ATOM 4291 O O . PRO A 1 561 ? 10.495 33.095 -28.150 1.00 37.38 561 PRO A O 1
ATOM 4294 N N . ASP A 1 562 ? 10.868 35.297 -28.420 1.00 41.81 562 ASP A N 1
ATOM 4295 C CA . ASP A 1 562 ? 9.916 35.502 -29.520 1.00 41.81 562 ASP A CA 1
ATOM 4296 C C . ASP A 1 562 ? 10.476 35.108 -30.903 1.00 41.81 562 ASP A C 1
ATOM 4298 O O . ASP A 1 562 ? 9.752 35.104 -31.902 1.00 41.81 562 ASP A O 1
ATOM 4302 N N . LYS A 1 563 ? 11.765 34.748 -30.998 1.00 42.75 563 LYS A N 1
ATOM 4303 C CA . LYS A 1 563 ? 12.448 34.367 -32.247 1.00 42.75 563 LYS A CA 1
ATOM 4304 C C . LYS A 1 563 ? 13.169 33.026 -32.103 1.00 42.75 563 LYS A C 1
ATOM 4306 O O . LYS A 1 563 ? 14.386 32.967 -31.960 1.00 42.75 563 LYS A O 1
ATOM 4311 N N . LYS A 1 564 ? 12.417 31.926 -32.195 1.00 41.75 564 LYS A N 1
ATOM 4312 C CA . LYS A 1 564 ? 12.991 30.570 -32.283 1.00 41.75 564 LYS A CA 1
ATOM 4313 C C . LYS A 1 564 ? 13.749 30.400 -33.614 1.00 41.75 564 LYS A C 1
ATOM 4315 O O . LYS A 1 564 ? 13.106 30.512 -34.663 1.00 41.75 564 LYS A O 1
ATOM 4320 N N . PRO A 1 565 ? 15.060 30.087 -33.620 1.00 43.03 565 PRO A N 1
ATOM 4321 C CA . PRO A 1 565 ? 15.747 29.709 -34.848 1.00 43.03 565 PRO A CA 1
ATOM 4322 C C . PRO A 1 565 ? 15.175 28.377 -35.353 1.00 43.03 565 PRO A C 1
ATOM 4324 O O . PRO A 1 565 ? 15.089 27.408 -34.603 1.00 43.03 565 PRO A O 1
ATOM 4327 N N . ARG A 1 566 ? 14.772 28.319 -36.624 1.00 47.25 566 ARG A N 1
ATOM 4328 C CA . ARG A 1 566 ? 14.512 27.056 -37.335 1.00 47.25 566 ARG A CA 1
ATOM 4329 C C . ARG A 1 566 ? 15.783 26.654 -38.089 1.00 47.25 566 ARG A C 1
ATOM 4331 O O . ARG A 1 566 ? 16.550 27.537 -38.482 1.00 47.25 566 ARG A O 1
ATOM 4338 N N . ALA A 1 567 ? 16.009 25.357 -38.317 1.00 48.44 567 ALA A N 1
ATOM 4339 C CA . ALA A 1 567 ? 17.040 24.876 -39.241 1.00 48.44 567 ALA A CA 1
ATOM 4340 C C . ALA A 1 567 ? 17.036 25.708 -40.538 1.00 48.44 567 ALA A C 1
ATOM 4342 O O . ALA A 1 567 ? 15.982 25.940 -41.137 1.00 48.44 567 ALA A O 1
ATOM 4343 N N . SER A 1 568 ? 18.204 26.216 -40.946 1.00 46.47 568 SER A N 1
ATOM 4344 C CA . SER A 1 568 ? 18.266 27.142 -42.078 1.00 46.47 568 SER A CA 1
ATOM 4345 C C . SER A 1 568 ? 17.859 26.428 -43.377 1.00 46.47 568 SER A C 1
ATOM 4347 O O . SER A 1 568 ? 18.211 25.258 -43.566 1.00 46.47 568 SER A O 1
ATOM 4349 N N . PRO A 1 569 ? 17.185 27.111 -44.322 1.00 45.91 569 PRO A N 1
ATOM 4350 C CA . PRO A 1 569 ? 16.851 26.529 -45.626 1.00 45.91 569 PRO A CA 1
ATOM 4351 C C . PRO A 1 569 ? 18.069 25.951 -46.367 1.00 45.91 569 PRO A C 1
ATOM 4353 O O . PRO A 1 569 ? 17.947 24.978 -47.103 1.00 45.91 569 PRO A O 1
ATOM 4356 N N . VAL A 1 570 ? 19.266 26.501 -46.127 1.00 48.47 570 VAL A N 1
ATOM 4357 C CA . VAL A 1 570 ? 20.537 26.021 -46.692 1.00 48.47 570 VAL A CA 1
ATOM 4358 C C . VAL A 1 570 ? 20.967 24.680 -46.087 1.00 48.47 570 VAL A C 1
ATOM 4360 O O . VAL A 1 570 ? 21.385 23.791 -46.830 1.00 48.47 570 VAL A O 1
ATOM 4363 N N . LEU A 1 571 ? 20.853 24.518 -44.763 1.00 51.72 571 LEU A N 1
ATOM 4364 C CA . LEU A 1 571 ? 21.150 23.259 -44.071 1.00 51.72 571 LEU A CA 1
ATOM 4365 C C . LEU A 1 571 ? 20.179 22.159 -44.514 1.00 51.72 571 LEU A C 1
ATOM 4367 O O . LEU A 1 571 ? 20.615 21.066 -44.874 1.00 51.72 571 LEU A O 1
ATOM 4371 N N . LEU A 1 572 ? 18.881 22.475 -44.565 1.00 54.06 572 LEU A N 1
ATOM 4372 C CA . LEU A 1 572 ? 17.840 21.552 -45.023 1.00 54.06 572 LEU A CA 1
ATOM 4373 C C . LEU A 1 572 ? 18.050 21.142 -46.488 1.00 54.06 572 LEU A C 1
ATOM 4375 O O . LEU A 1 572 ? 18.021 19.955 -46.804 1.00 54.06 572 LEU A O 1
ATOM 4379 N N . ALA A 1 573 ? 18.370 22.092 -47.373 1.00 54.72 573 ALA A N 1
ATOM 4380 C CA . ALA A 1 573 ? 18.691 21.794 -48.768 1.00 54.72 573 ALA A CA 1
ATOM 4381 C C . ALA A 1 573 ? 19.983 20.968 -48.919 1.00 54.72 573 ALA A C 1
ATOM 4383 O O . ALA A 1 573 ? 20.083 20.140 -49.820 1.00 54.72 573 ALA A O 1
ATOM 4384 N N . GLY A 1 574 ? 20.974 21.165 -48.043 1.00 54.56 574 GLY A N 1
ATOM 4385 C CA . GLY A 1 574 ? 22.187 20.344 -47.999 1.00 54.56 574 GLY A CA 1
ATOM 4386 C C . GLY A 1 574 ? 21.901 18.891 -47.612 1.00 54.56 574 GLY A C 1
ATOM 4387 O O . GLY A 1 574 ? 22.380 17.978 -48.283 1.00 54.56 574 GLY A O 1
ATOM 4388 N N . ILE A 1 575 ? 21.074 18.678 -46.584 1.00 54.62 575 ILE A N 1
ATOM 4389 C CA . ILE A 1 575 ? 20.620 17.345 -46.160 1.00 54.62 575 ILE A CA 1
ATOM 4390 C C . ILE A 1 575 ? 19.821 16.673 -47.286 1.00 54.62 575 ILE A C 1
ATOM 4392 O O . ILE A 1 575 ? 20.105 15.527 -47.629 1.00 54.62 575 ILE A O 1
ATOM 4396 N N . ALA A 1 576 ? 18.890 17.399 -47.914 1.00 56.09 576 ALA A N 1
ATOM 4397 C CA . ALA A 1 576 ? 18.082 16.891 -49.022 1.00 56.09 576 ALA A CA 1
ATOM 4398 C C . ALA A 1 576 ? 18.932 16.498 -50.243 1.00 56.09 576 ALA A C 1
ATOM 4400 O O . ALA A 1 576 ? 18.787 15.387 -50.747 1.00 56.09 576 ALA A O 1
ATOM 4401 N N . ARG A 1 577 ? 19.877 17.350 -50.678 1.00 58.97 577 ARG A N 1
ATOM 4402 C CA . ARG A 1 577 ? 20.809 17.028 -51.779 1.00 58.97 577 ARG A CA 1
ATOM 4403 C C . ARG A 1 577 ? 21.644 15.787 -51.480 1.00 58.97 577 ARG A C 1
ATOM 4405 O O . ARG A 1 577 ? 21.821 14.947 -52.353 1.00 58.97 577 ARG A O 1
ATOM 4412 N N . LYS A 1 578 ? 22.132 15.658 -50.246 1.00 56.22 578 LYS A N 1
ATOM 4413 C CA . LYS A 1 578 ? 22.935 14.508 -49.822 1.00 56.22 578 LYS A CA 1
ATOM 4414 C C . LYS A 1 578 ? 22.111 13.220 -49.787 1.00 56.22 578 LYS A C 1
ATOM 4416 O O . LYS A 1 578 ? 22.581 12.188 -50.250 1.00 56.22 578 LYS A O 1
ATOM 4421 N N . HIS A 1 579 ? 20.877 13.275 -49.288 1.00 56.28 579 HIS A N 1
ATOM 4422 C CA . HIS A 1 579 ? 19.965 12.132 -49.336 1.00 56.28 579 HIS A CA 1
ATOM 4423 C C . HIS A 1 579 ? 19.638 11.738 -50.782 1.00 56.28 579 HIS A C 1
ATOM 4425 O O . HIS A 1 579 ? 19.691 10.556 -51.097 1.00 56.28 579 HIS A O 1
ATOM 4431 N N . ALA A 1 580 ? 19.392 12.702 -51.674 1.00 58.84 580 ALA A N 1
ATOM 4432 C CA . ALA A 1 580 ? 19.168 12.429 -53.094 1.00 58.84 580 ALA A CA 1
ATOM 4433 C C . ALA A 1 580 ? 20.400 11.795 -53.772 1.00 58.84 580 ALA A C 1
ATOM 4435 O O . ALA A 1 580 ? 20.259 10.822 -54.507 1.00 58.84 580 ALA A O 1
ATOM 4436 N N . GLN A 1 581 ? 21.612 12.277 -53.469 1.00 54.78 581 GLN A N 1
ATOM 4437 C CA . GLN A 1 581 ? 22.867 11.711 -53.983 1.00 54.78 581 GLN A CA 1
ATOM 4438 C C . GLN A 1 581 ? 23.092 10.257 -53.532 1.00 54.78 581 GLN A C 1
ATOM 4440 O O . GLN A 1 581 ? 23.610 9.455 -54.300 1.00 54.78 581 GLN A O 1
ATOM 4445 N N . ILE A 1 582 ? 22.706 9.916 -52.298 1.00 50.97 582 ILE A N 1
ATOM 4446 C CA . ILE A 1 582 ? 22.852 8.561 -51.742 1.00 50.97 582 ILE A CA 1
ATOM 4447 C C . ILE A 1 582 ? 21.754 7.616 -52.259 1.00 50.97 582 ILE A C 1
ATOM 4449 O O . ILE A 1 582 ? 21.999 6.423 -52.422 1.00 50.97 582 ILE A O 1
ATOM 4453 N N . LEU A 1 583 ? 20.539 8.123 -52.491 1.00 50.78 583 LEU A N 1
ATOM 4454 C CA . LEU A 1 583 ? 19.350 7.294 -52.729 1.00 50.78 583 LEU A CA 1
ATOM 4455 C C . LEU A 1 583 ? 18.954 7.140 -54.200 1.00 50.78 583 LEU A C 1
ATOM 4457 O O . LEU A 1 583 ? 18.228 6.195 -54.513 1.00 50.78 583 LEU A O 1
ATOM 4461 N N . GLY A 1 584 ? 19.421 8.012 -55.099 1.00 61.66 584 GLY A N 1
ATOM 4462 C CA . GLY A 1 584 ? 19.068 7.963 -56.522 1.00 61.66 584 GLY A CA 1
ATOM 4463 C C . GLY A 1 584 ? 17.548 7.904 -56.745 1.00 61.66 584 GLY A C 1
ATOM 4464 O O . GLY A 1 584 ? 16.785 8.569 -56.044 1.00 61.66 584 GLY A O 1
ATOM 4465 N N . GLU A 1 585 ? 17.095 7.051 -57.668 1.00 48.19 585 GLU A N 1
ATOM 4466 C CA . GLU A 1 585 ? 15.667 6.842 -57.990 1.00 48.19 585 GLU A CA 1
ATOM 4467 C C . GLU A 1 585 ? 14.829 6.301 -56.811 1.00 48.19 585 GLU A C 1
ATOM 4469 O O . GLU A 1 585 ? 13.606 6.402 -56.810 1.00 48.19 585 GLU A O 1
ATOM 4474 N N . LYS A 1 586 ? 15.457 5.769 -55.750 1.00 47.66 586 LYS A N 1
ATOM 4475 C CA . LYS A 1 586 ? 14.745 5.255 -54.561 1.00 47.66 586 LYS A CA 1
ATOM 4476 C C . LYS A 1 586 ? 14.301 6.351 -53.590 1.00 47.66 586 LYS A C 1
ATOM 4478 O O . LYS A 1 586 ? 13.712 6.045 -52.552 1.00 47.66 586 LYS A O 1
ATOM 4483 N N . TYR A 1 587 ? 14.584 7.615 -53.898 1.00 55.97 587 TYR A N 1
ATOM 4484 C CA . TYR A 1 587 ? 14.190 8.758 -53.076 1.00 55.97 587 TYR A CA 1
ATOM 4485 C C . TYR A 1 587 ? 12.674 9.054 -53.123 1.00 55.97 587 TYR A C 1
ATOM 4487 O O . TYR A 1 587 ? 12.159 9.714 -52.224 1.00 55.97 587 TYR A O 1
ATOM 4495 N N . GLU A 1 588 ? 11.926 8.512 -54.092 1.00 44.22 588 GLU A N 1
ATOM 4496 C CA . GLU A 1 588 ? 10.510 8.866 -54.317 1.00 44.22 588 GLU A CA 1
ATOM 4497 C C . GLU A 1 588 ? 9.488 8.175 -53.387 1.00 44.22 588 GLU A C 1
ATOM 4499 O O . GLU A 1 588 ? 8.312 8.529 -53.385 1.00 44.22 588 GLU A O 1
ATOM 4504 N N . GLY A 1 589 ? 9.908 7.233 -52.537 1.00 42.44 589 GLY A N 1
ATOM 4505 C CA . GLY A 1 589 ? 8.986 6.437 -51.707 1.00 42.44 589 GLY A CA 1
ATOM 4506 C C . GLY A 1 589 ? 8.650 6.992 -50.317 1.00 42.44 589 GLY A C 1
ATOM 4507 O O . GLY A 1 589 ? 7.819 6.420 -49.618 1.00 42.44 589 GLY A O 1
ATOM 4508 N N . ASN A 1 590 ? 9.290 8.075 -49.874 1.00 39.88 590 ASN A N 1
ATOM 4509 C CA . ASN A 1 590 ? 8.994 8.712 -48.590 1.00 39.88 590 ASN A CA 1
ATOM 4510 C C . ASN A 1 590 ? 8.910 10.218 -48.811 1.00 39.88 590 ASN A C 1
ATOM 4512 O O . ASN A 1 590 ? 9.937 10.895 -48.851 1.00 39.88 590 ASN A O 1
ATOM 4516 N N . SER A 1 591 ? 7.688 10.744 -48.947 1.00 39.00 591 SER A N 1
ATOM 4517 C CA . SER A 1 591 ? 7.463 12.188 -48.960 1.00 39.00 591 SER A CA 1
ATOM 4518 C C . SER A 1 591 ? 8.214 12.827 -47.785 1.00 39.00 591 SER A C 1
ATOM 4520 O O . SER A 1 591 ? 8.129 12.305 -46.665 1.00 39.00 591 SER A O 1
ATOM 4522 N N . PRO A 1 592 ? 8.963 13.921 -48.004 1.00 42.34 592 PRO A N 1
ATOM 4523 C CA . PRO A 1 592 ? 9.714 14.548 -46.931 1.00 42.34 592 PRO A CA 1
ATOM 4524 C C . PRO A 1 592 ? 8.754 14.911 -45.804 1.00 42.34 592 PRO A C 1
ATOM 4526 O O . PRO A 1 592 ? 7.664 15.438 -46.038 1.00 42.34 592 PRO A O 1
ATOM 4529 N N . THR A 1 593 ? 9.127 14.581 -44.574 1.00 41.75 593 THR A N 1
ATOM 4530 C CA . THR A 1 593 ? 8.240 14.840 -43.442 1.00 41.75 593 THR A CA 1
ATOM 4531 C C . THR A 1 593 ? 8.173 16.345 -43.174 1.00 41.75 593 THR A C 1
ATOM 4533 O O . THR A 1 593 ? 9.028 17.109 -43.617 1.00 41.75 593 THR A O 1
ATOM 4536 N N . THR A 1 594 ? 7.193 16.818 -42.404 1.00 36.97 594 THR A N 1
ATOM 4537 C CA . THR A 1 594 ? 7.117 18.226 -41.958 1.00 36.97 594 THR A CA 1
ATOM 4538 C C . THR A 1 594 ? 8.360 18.698 -41.182 1.00 36.97 594 THR A C 1
ATOM 4540 O O . THR A 1 594 ? 8.541 19.898 -41.004 1.00 36.97 594 THR A O 1
ATOM 4543 N N . ARG A 1 595 ? 9.255 17.784 -40.774 1.00 41.84 595 ARG A N 1
ATOM 4544 C CA . ARG A 1 595 ? 10.597 18.086 -40.245 1.00 41.84 595 ARG A CA 1
ATOM 4545 C C . ARG A 1 595 ? 11.659 18.384 -41.318 1.00 41.84 595 ARG A C 1
ATOM 4547 O O . ARG A 1 595 ? 12.694 18.934 -40.965 1.00 41.84 595 ARG A O 1
ATOM 4554 N N . ASP A 1 596 ? 11.399 18.076 -42.587 1.00 38.47 596 ASP A N 1
ATOM 4555 C CA . ASP A 1 596 ? 12.341 18.205 -43.708 1.00 38.47 596 ASP A CA 1
ATOM 4556 C C . ASP A 1 596 ? 11.920 19.252 -44.762 1.00 38.47 596 ASP A C 1
ATOM 4558 O O . ASP A 1 596 ? 12.718 19.583 -45.635 1.00 38.47 596 ASP A O 1
ATOM 4562 N N . LEU A 1 597 ? 10.693 19.797 -44.718 1.00 40.75 597 LEU A N 1
ATOM 4563 C CA . LEU A 1 597 ? 10.163 20.606 -45.832 1.00 40.75 597 LEU A CA 1
ATOM 4564 C C . LEU A 1 597 ? 9.263 21.803 -45.488 1.00 40.75 597 LEU A C 1
ATOM 4566 O O . LEU A 1 597 ? 8.603 22.337 -46.381 1.00 40.75 597 LEU A O 1
ATOM 4570 N N . THR A 1 598 ? 9.227 22.318 -44.259 1.00 34.16 598 THR A N 1
ATOM 4571 C CA . THR A 1 598 ? 8.429 23.534 -44.001 1.00 34.16 598 THR A CA 1
ATOM 4572 C C . THR A 1 598 ? 9.112 24.800 -44.524 1.00 34.16 598 THR A C 1
ATOM 4574 O O . THR A 1 598 ? 9.601 25.608 -43.735 1.00 34.16 598 THR A O 1
ATOM 4577 N N . SER A 1 599 ? 9.157 24.969 -45.850 1.00 35.81 599 SER A N 1
ATOM 4578 C CA . SER A 1 599 ? 8.631 26.125 -46.604 1.00 35.81 599 SER A CA 1
ATOM 4579 C C . SER A 1 599 ? 9.221 26.143 -48.021 1.00 35.81 599 SER A C 1
ATOM 4581 O O . SER A 1 599 ? 10.145 26.900 -48.298 1.00 35.81 599 SER A O 1
ATOM 4583 N N . LEU A 1 600 ? 8.682 25.335 -48.936 1.00 34.34 600 LEU A N 1
ATOM 4584 C CA . LEU A 1 600 ? 8.846 25.559 -50.377 1.00 34.34 600 LEU A CA 1
ATOM 4585 C C . LEU A 1 600 ? 7.481 25.471 -51.070 1.00 34.34 600 LEU A C 1
ATOM 4587 O O . LEU A 1 600 ? 7.073 24.429 -51.572 1.00 34.34 600 LEU A O 1
ATOM 4591 N N . LYS A 1 601 ? 6.778 26.606 -51.087 1.00 28.70 601 LYS A N 1
ATOM 4592 C CA . LYS A 1 601 ? 5.868 27.007 -52.167 1.00 28.70 601 LYS A CA 1
ATOM 4593 C C . LYS A 1 601 ? 6.242 28.446 -52.552 1.00 28.70 601 LYS A C 1
ATOM 4595 O O . LYS A 1 601 ? 6.400 29.279 -51.666 1.00 28.70 601 LYS A O 1
ATOM 4600 N N . ALA A 1 602 ? 6.432 28.702 -53.843 1.00 31.73 602 ALA A N 1
ATOM 4601 C CA . ALA A 1 602 ? 6.765 29.999 -54.463 1.00 31.73 602 ALA A CA 1
ATOM 4602 C C . ALA A 1 602 ? 5.631 30.401 -55.446 1.00 31.73 602 ALA A C 1
ATOM 4604 O O . ALA A 1 602 ? 4.761 29.547 -55.651 1.00 31.73 602 ALA A O 1
ATOM 4605 N N . PRO A 1 603 ? 5.624 31.573 -56.131 1.00 49.91 603 PRO A N 1
ATOM 4606 C CA . PRO A 1 603 ? 6.497 32.760 -56.056 1.00 49.91 603 PRO A CA 1
ATOM 4607 C C . PRO A 1 603 ? 5.731 34.114 -56.000 1.00 49.91 603 PRO A C 1
ATOM 4609 O O . PRO A 1 603 ? 4.610 34.216 -56.478 1.00 49.91 603 PRO A O 1
ATOM 4612 N N . ASP A 1 604 ? 6.356 35.150 -55.435 1.00 36.97 604 ASP A N 1
ATOM 4613 C CA . ASP A 1 604 ? 6.432 36.521 -55.991 1.00 36.97 604 ASP A CA 1
ATOM 4614 C C . ASP A 1 604 ? 6.973 37.450 -54.907 1.00 36.97 604 ASP A C 1
ATOM 4616 O O . ASP A 1 604 ? 6.210 37.978 -54.112 1.00 36.97 604 ASP A O 1
ATOM 4620 N N . GLN A 1 605 ? 8.299 37.574 -54.829 1.00 33.84 605 GLN A N 1
ATOM 4621 C CA . GLN A 1 605 ? 9.061 38.782 -54.474 1.00 33.84 605 GLN A CA 1
ATOM 4622 C C . GLN A 1 605 ? 10.561 38.448 -54.607 1.00 33.84 605 GLN A C 1
ATOM 4624 O O . GLN A 1 605 ? 10.955 37.307 -54.338 1.00 33.84 605 GLN A O 1
ATOM 4629 N N . PRO A 1 606 ? 11.424 39.398 -55.017 1.00 32.94 606 PRO A N 1
ATOM 4630 C CA . PRO A 1 606 ? 12.859 39.155 -55.100 1.00 32.94 606 PRO A CA 1
ATOM 4631 C C . PRO A 1 606 ? 13.409 38.887 -53.693 1.00 32.94 606 PRO A C 1
ATOM 4633 O O . PRO A 1 606 ? 13.238 39.700 -52.786 1.00 32.94 606 PRO A O 1
ATOM 4636 N N . ALA A 1 607 ? 14.059 37.739 -53.499 1.00 32.94 607 ALA A N 1
ATOM 4637 C CA . ALA A 1 607 ? 14.668 37.388 -52.222 1.00 32.94 607 ALA A CA 1
ATOM 4638 C C . ALA A 1 607 ? 15.799 38.376 -51.865 1.00 32.94 607 ALA A C 1
ATOM 4640 O O . ALA A 1 607 ? 16.647 38.650 -52.719 1.00 32.94 607 ALA A O 1
ATOM 4641 N N . PRO A 1 608 ? 15.885 38.875 -50.616 1.00 32.91 608 PRO A N 1
ATOM 4642 C CA . PRO A 1 608 ? 17.064 39.601 -50.177 1.00 32.91 608 PRO A CA 1
ATOM 4643 C C . PRO A 1 608 ? 18.267 38.650 -50.107 1.00 32.91 608 PRO A C 1
ATOM 4645 O O . PRO A 1 608 ? 18.162 37.486 -49.709 1.00 32.91 608 PRO A O 1
ATOM 4648 N N . SER A 1 609 ? 19.429 39.166 -50.496 1.00 39.00 609 SER A N 1
ATOM 4649 C CA . SER A 1 609 ? 20.724 38.495 -50.409 1.00 39.00 609 SER A CA 1
ATOM 4650 C C . SER A 1 609 ? 21.003 37.997 -48.981 1.00 39.00 609 SER A C 1
ATOM 4652 O O . SER A 1 609 ? 21.047 38.792 -48.046 1.00 39.00 609 SER A O 1
ATOM 4654 N N . ASN A 1 610 ? 21.259 36.691 -48.841 1.00 37.00 610 ASN A N 1
ATOM 4655 C CA . ASN A 1 610 ? 21.703 35.978 -47.631 1.00 37.00 610 ASN A CA 1
ATOM 4656 C C . ASN A 1 610 ? 20.733 35.924 -46.421 1.00 37.00 610 ASN A C 1
ATOM 4658 O O . ASN A 1 610 ? 20.863 36.697 -45.472 1.00 37.00 610 ASN A O 1
ATOM 4662 N N . PRO A 1 611 ? 19.869 34.891 -46.332 1.00 37.19 611 PRO A N 1
ATOM 4663 C CA . PRO A 1 611 ? 18.962 34.681 -45.195 1.00 37.19 611 PRO A CA 1
ATOM 4664 C C . PRO A 1 611 ? 19.628 34.102 -43.924 1.00 37.19 611 PRO A C 1
ATOM 4666 O O . PRO A 1 611 ? 18.933 33.736 -42.981 1.00 37.19 611 PRO A O 1
ATOM 4669 N N . VAL A 1 612 ? 20.963 34.011 -43.856 1.00 41.69 612 VAL A N 1
ATOM 4670 C CA . VAL A 1 612 ? 21.690 33.462 -42.687 1.00 41.69 612 VAL A CA 1
ATOM 4671 C C . VAL A 1 612 ? 21.818 34.488 -41.539 1.00 41.69 612 VAL A C 1
ATOM 4673 O O . VAL A 1 612 ? 22.165 34.129 -40.421 1.00 41.69 612 VAL A O 1
ATOM 4676 N N . ALA A 1 613 ? 21.517 35.770 -41.775 1.00 38.31 613 ALA A N 1
ATOM 4677 C CA . ALA A 1 613 ? 22.007 36.863 -40.929 1.00 38.31 613 ALA A CA 1
ATOM 4678 C C . ALA A 1 613 ? 21.140 37.283 -39.718 1.00 38.31 613 ALA A C 1
ATOM 4680 O O . ALA A 1 613 ? 21.600 38.109 -38.934 1.00 38.31 613 ALA A O 1
ATOM 4681 N N . VAL A 1 614 ? 19.911 36.787 -39.526 1.00 41.00 614 VAL A N 1
ATOM 4682 C CA . VAL A 1 614 ? 18.955 37.472 -38.613 1.00 41.00 614 VAL A CA 1
ATOM 4683 C C . VAL A 1 614 ? 18.781 36.810 -37.233 1.00 41.00 614 VAL A C 1
ATOM 4685 O O . VAL A 1 614 ? 17.949 37.227 -36.430 1.00 41.00 614 VAL A O 1
ATOM 4688 N N . THR A 1 615 ? 19.600 35.822 -36.871 1.00 43.97 615 THR A N 1
ATOM 4689 C CA . THR A 1 615 ? 19.724 35.390 -35.465 1.00 43.97 615 THR A CA 1
ATOM 4690 C C . THR A 1 615 ? 21.192 35.137 -35.160 1.00 43.97 615 THR A C 1
ATOM 4692 O O . THR A 1 615 ? 21.733 34.099 -35.525 1.00 43.97 615 THR A O 1
ATOM 4695 N N . ARG A 1 616 ? 21.859 36.125 -34.548 1.00 49.06 616 ARG A N 1
ATOM 4696 C CA . ARG A 1 616 ? 23.233 35.961 -34.064 1.00 49.06 616 ARG A CA 1
ATOM 4697 C C . ARG A 1 616 ? 23.202 35.055 -32.842 1.00 49.06 616 ARG A C 1
ATOM 4699 O O . ARG A 1 616 ? 22.784 35.476 -31.768 1.00 49.06 616 ARG A O 1
ATOM 4706 N N . LEU A 1 617 ? 23.630 33.818 -33.038 1.00 53.06 617 LEU A N 1
ATOM 4707 C CA . LEU A 1 617 ? 24.109 32.973 -31.958 1.00 53.06 617 LEU A CA 1
ATOM 4708 C C . LEU A 1 617 ? 25.422 33.589 -31.463 1.00 53.06 617 LEU A C 1
ATOM 4710 O O . LEU A 1 617 ? 26.262 33.950 -32.283 1.00 53.06 617 LEU A O 1
ATOM 4714 N N . SER A 1 618 ? 25.561 33.810 -30.158 1.00 64.12 618 SER A N 1
ATOM 4715 C CA . SER A 1 618 ? 26.801 34.347 -29.597 1.00 64.12 618 SER A CA 1
ATOM 4716 C C . SER A 1 618 ? 27.038 33.784 -28.203 1.00 64.12 618 SER A C 1
ATOM 4718 O O . SER A 1 618 ? 26.384 34.206 -27.254 1.00 64.12 618 SER A O 1
ATOM 4720 N N . SER A 1 619 ? 27.996 32.872 -28.075 1.00 71.06 619 SER A N 1
ATOM 4721 C CA . SER A 1 619 ? 28.534 32.375 -26.807 1.00 71.06 619 SER A CA 1
ATOM 4722 C C . SER A 1 619 ? 29.324 33.444 -26.050 1.00 71.06 619 SER A C 1
ATOM 4724 O O . SER A 1 619 ? 29.486 33.338 -24.840 1.00 71.06 619 SER A O 1
ATOM 4726 N N . GLY A 1 620 ? 29.824 34.472 -26.751 1.00 71.12 620 GLY A N 1
ATOM 4727 C CA . GLY A 1 620 ? 30.721 35.481 -26.179 1.00 71.12 620 GLY A CA 1
ATOM 4728 C C . GLY A 1 620 ? 32.154 34.987 -25.941 1.00 71.12 620 GLY A C 1
ATOM 4729 O O . GLY A 1 620 ? 32.946 35.735 -25.378 1.00 71.12 620 GLY A O 1
ATOM 4730 N N . LEU A 1 621 ? 32.494 33.765 -26.372 1.00 80.06 621 LEU A N 1
ATOM 4731 C CA . LEU A 1 621 ? 33.829 33.179 -26.221 1.00 80.06 621 LEU A CA 1
ATOM 4732 C C . LEU A 1 621 ? 34.726 33.501 -27.421 1.00 80.06 621 LEU A C 1
ATOM 4734 O O . LEU A 1 621 ? 34.311 33.381 -28.577 1.00 80.06 621 LEU A O 1
ATOM 4738 N N . GLU A 1 622 ? 35.981 33.862 -27.159 1.00 83.50 622 GLU A N 1
ATOM 4739 C CA . GLU A 1 622 ? 36.983 34.075 -28.201 1.00 83.50 622 GLU A CA 1
ATOM 4740 C C . GLU A 1 622 ? 37.740 32.781 -28.520 1.00 83.50 622 GLU A C 1
ATOM 4742 O O . GLU A 1 622 ? 37.798 31.842 -27.730 1.00 83.50 622 GLU A O 1
ATOM 4747 N N . LYS A 1 623 ? 38.414 32.738 -29.678 1.00 85.75 623 LYS A N 1
ATOM 4748 C CA . LYS A 1 623 ? 39.198 31.565 -30.103 1.00 85.75 623 LYS A CA 1
ATOM 4749 C C . LYS A 1 623 ? 40.223 31.121 -29.050 1.00 85.75 623 LYS A C 1
ATOM 4751 O O . LYS A 1 623 ? 40.472 29.927 -28.957 1.00 85.75 623 LYS A O 1
ATOM 4756 N N . LYS A 1 624 ? 40.799 32.053 -28.277 1.00 87.12 624 LYS A N 1
ATOM 4757 C CA . LYS A 1 624 ? 41.784 31.782 -27.211 1.00 87.12 624 LYS A CA 1
ATOM 4758 C C . LYS A 1 624 ? 41.187 31.056 -25.997 1.00 87.12 624 LYS A C 1
ATOM 4760 O O . LYS A 1 624 ? 41.921 30.387 -25.281 1.00 87.12 624 LYS A O 1
ATOM 4765 N N . ASP A 1 625 ? 39.875 31.176 -25.798 1.00 87.25 625 ASP A N 1
ATOM 4766 C CA . ASP A 1 625 ? 39.142 30.578 -24.679 1.00 87.25 625 ASP A CA 1
ATOM 4767 C C . ASP A 1 625 ? 38.744 29.122 -24.973 1.00 87.25 625 ASP A C 1
ATOM 4769 O O . ASP A 1 625 ? 38.251 28.408 -24.099 1.00 87.25 625 ASP A O 1
ATOM 4773 N N . LEU A 1 626 ? 38.953 28.668 -26.212 1.00 91.81 626 LEU A N 1
ATOM 4774 C CA . LEU A 1 626 ? 38.604 27.334 -26.693 1.00 91.81 626 LEU A CA 1
ATOM 4775 C C . LEU A 1 626 ? 39.820 26.392 -26.681 1.00 91.81 626 LEU A C 1
ATOM 4777 O O . LEU A 1 626 ? 40.961 26.862 -26.652 1.00 91.81 626 LEU A O 1
ATOM 4781 N N . PRO A 1 627 ? 39.616 25.063 -26.748 1.00 92.94 627 PRO A N 1
ATOM 4782 C CA . PRO A 1 627 ? 40.714 24.100 -26.714 1.00 92.94 627 PRO A CA 1
ATOM 4783 C C . PRO A 1 627 ? 41.645 24.285 -27.921 1.00 92.94 627 PRO A C 1
ATOM 4785 O O . PRO A 1 627 ? 41.206 24.225 -29.073 1.00 92.94 627 PRO A O 1
ATOM 4788 N N . GLN A 1 628 ? 42.932 24.536 -27.672 1.00 94.88 628 GLN A N 1
ATOM 4789 C CA . GLN A 1 628 ? 43.927 24.779 -28.723 1.00 94.88 628 GLN A CA 1
ATOM 4790 C C . GLN A 1 628 ? 44.547 23.471 -29.214 1.00 94.88 628 GLN A C 1
ATOM 4792 O O . GLN A 1 628 ? 44.803 22.558 -28.435 1.00 94.88 628 GLN A O 1
ATOM 4797 N N . CYS A 1 629 ? 44.849 23.389 -30.510 1.00 94.81 629 CYS A N 1
ATOM 4798 C CA . CYS A 1 629 ? 45.544 22.238 -31.073 1.00 94.81 629 CYS A CA 1
ATOM 4799 C C . CYS A 1 629 ? 47.021 22.234 -30.639 1.00 94.81 629 CYS A C 1
ATOM 4801 O O . CYS A 1 629 ? 47.763 23.144 -31.028 1.00 94.81 629 CYS A O 1
ATOM 4803 N N . PRO A 1 630 ? 47.501 21.197 -29.926 1.00 93.88 630 PRO A N 1
ATOM 4804 C CA . PRO A 1 630 ? 48.875 21.166 -29.427 1.00 93.88 630 PRO A CA 1
ATOM 4805 C C . PRO A 1 630 ? 49.910 20.983 -30.549 1.00 93.88 630 PRO A C 1
ATOM 4807 O O . PRO A 1 630 ? 51.060 21.394 -30.394 1.00 93.88 630 PRO A O 1
ATOM 4810 N N . LYS A 1 631 ? 49.507 20.412 -31.698 1.00 95.12 631 LYS A N 1
ATOM 4811 C CA . LYS A 1 631 ? 50.391 20.145 -32.845 1.00 95.12 631 LYS A CA 1
ATOM 4812 C C . LYS A 1 631 ? 50.720 21.407 -33.642 1.00 95.12 631 LYS A C 1
ATOM 4814 O O . LYS A 1 631 ? 51.888 21.731 -33.816 1.00 95.12 631 LYS A O 1
ATOM 4819 N N . CYS A 1 632 ? 49.706 22.110 -34.153 1.00 93.88 632 CYS A N 1
ATOM 4820 C CA . CYS A 1 632 ? 49.935 23.284 -35.007 1.00 93.88 632 CYS A CA 1
ATOM 4821 C C . CYS A 1 632 ? 49.930 24.613 -34.249 1.00 93.88 632 CYS A C 1
ATOM 4823 O O . CYS A 1 632 ? 50.374 25.606 -34.816 1.00 93.88 632 CYS A O 1
ATOM 4825 N N . LYS A 1 633 ? 49.391 24.657 -33.020 1.00 90.56 633 LYS A N 1
ATOM 4826 C CA . LYS A 1 633 ? 49.276 25.849 -32.153 1.00 90.56 633 LYS A CA 1
ATOM 4827 C C . LYS A 1 633 ? 48.522 27.054 -32.744 1.00 90.56 633 LYS A C 1
ATOM 4829 O O . LYS A 1 633 ? 48.319 28.042 -32.052 1.00 90.56 633 LYS A O 1
ATOM 4834 N N . ASN A 1 634 ? 48.063 26.958 -33.992 1.00 88.50 634 ASN A N 1
ATOM 4835 C CA . ASN A 1 634 ? 47.394 28.027 -34.737 1.00 88.50 634 ASN A CA 1
ATOM 4836 C C . ASN A 1 634 ? 45.876 27.809 -34.858 1.00 88.50 634 ASN A C 1
ATOM 4838 O O . ASN A 1 634 ? 45.125 28.734 -35.181 1.00 88.50 634 ASN A O 1
ATOM 4842 N N . ASN A 1 635 ? 45.407 26.584 -34.616 1.00 93.75 635 ASN A N 1
ATOM 4843 C CA . ASN A 1 635 ? 44.015 26.172 -34.779 1.00 93.75 635 ASN A CA 1
ATOM 4844 C C . ASN A 1 635 ? 43.426 25.639 -33.472 1.00 93.75 635 ASN A C 1
ATOM 4846 O O . ASN A 1 635 ? 44.155 25.178 -32.598 1.00 93.75 635 ASN A O 1
ATOM 4850 N N . ILE A 1 636 ? 42.098 25.679 -33.371 1.00 94.94 636 ILE A N 1
ATOM 4851 C CA . ILE A 1 636 ? 41.349 25.081 -32.260 1.00 94.94 636 ILE A CA 1
ATOM 4852 C C . ILE A 1 636 ? 41.028 23.615 -32.546 1.00 94.94 636 ILE A C 1
ATOM 4854 O O . ILE A 1 636 ? 40.993 23.179 -33.703 1.00 94.94 636 ILE A O 1
ATOM 4858 N N . LEU A 1 637 ? 40.774 22.864 -31.482 1.00 95.19 637 LEU A N 1
ATOM 4859 C CA . LEU A 1 637 ? 40.209 21.528 -31.557 1.00 95.19 637 LEU A CA 1
ATOM 4860 C C . LEU A 1 637 ? 38.687 21.607 -31.726 1.00 95.19 637 LEU A C 1
ATOM 4862 O O . LEU A 1 637 ? 38.027 22.559 -31.299 1.00 95.19 637 LEU A O 1
ATOM 4866 N N . ARG A 1 638 ? 38.131 20.564 -32.332 1.00 93.50 638 ARG A N 1
ATOM 4867 C CA . ARG A 1 638 ? 36.705 20.238 -32.362 1.00 93.50 638 ARG A CA 1
ATOM 4868 C C . ARG A 1 638 ? 36.489 18.847 -31.755 1.00 93.50 638 ARG A C 1
ATOM 4870 O O . ARG A 1 638 ? 37.416 18.033 -31.792 1.00 93.50 638 ARG A O 1
ATOM 4877 N N . PRO A 1 639 ? 35.277 18.528 -31.279 1.00 92.44 639 PRO A N 1
ATOM 4878 C CA . PRO A 1 639 ? 34.909 17.148 -30.997 1.00 92.44 639 PRO A CA 1
ATOM 4879 C C . PRO A 1 639 ? 35.012 16.308 -32.276 1.00 92.44 639 PRO A C 1
ATOM 4881 O O . PRO A 1 639 ? 34.542 16.728 -33.343 1.00 92.44 639 PRO A O 1
ATOM 4884 N N . ALA A 1 640 ? 35.591 15.114 -32.171 1.00 92.50 640 ALA A N 1
ATOM 4885 C CA . ALA A 1 640 ? 35.709 14.146 -33.260 1.00 92.50 640 ALA A CA 1
ATOM 4886 C C . ALA A 1 640 ? 34.423 13.309 -33.400 1.00 92.50 640 ALA A C 1
ATOM 4888 O O . ALA A 1 640 ? 34.440 12.078 -33.446 1.00 92.50 640 ALA A O 1
ATOM 4889 N N . VAL A 1 641 ? 33.289 14.008 -33.445 1.00 92.44 641 VAL A N 1
ATOM 4890 C CA . VAL A 1 641 ? 31.962 13.456 -33.737 1.00 92.44 641 VAL A CA 1
ATOM 4891 C C . VAL A 1 641 ? 31.495 13.946 -35.097 1.00 92.44 641 VAL A C 1
ATOM 4893 O O . VAL A 1 641 ? 31.857 15.047 -35.512 1.00 92.44 641 VAL A O 1
ATOM 4896 N N . VAL A 1 642 ? 30.656 13.167 -35.768 1.00 89.25 642 VAL A N 1
ATOM 4897 C CA . VAL A 1 642 ? 30.077 13.553 -37.058 1.00 89.25 642 VAL A CA 1
ATOM 4898 C C . VAL A 1 642 ? 28.942 14.542 -36.844 1.00 89.25 642 VAL A C 1
ATOM 4900 O O . VAL A 1 642 ? 27.984 14.274 -36.116 1.00 89.25 642 VAL A O 1
ATOM 4903 N N . TRP A 1 643 ? 29.027 15.686 -37.511 1.00 86.62 643 TRP A N 1
ATOM 4904 C CA . TRP A 1 643 ? 28.001 16.718 -37.458 1.00 86.62 643 TRP A CA 1
ATOM 4905 C C . TRP A 1 643 ? 26.931 16.571 -38.546 1.00 86.62 643 TRP A C 1
ATOM 4907 O O . TRP A 1 643 ? 27.123 15.948 -39.590 1.00 86.62 643 TRP A O 1
ATOM 4917 N N . PHE A 1 644 ? 25.777 17.209 -38.348 1.00 77.81 644 PHE A N 1
ATOM 4918 C CA . PHE A 1 644 ? 24.757 17.300 -39.389 1.00 77.81 644 PHE A CA 1
ATOM 4919 C C . PHE A 1 644 ? 25.302 18.010 -40.629 1.00 77.81 644 PHE A C 1
ATOM 4921 O O . PHE A 1 644 ? 25.883 19.093 -40.552 1.00 77.81 644 PHE A O 1
ATOM 4928 N N . GLY A 1 645 ? 25.085 17.391 -41.790 1.00 73.50 645 GLY A N 1
ATOM 4929 C CA . GLY A 1 645 ? 25.628 17.854 -43.067 1.00 73.50 645 GLY A CA 1
ATOM 4930 C C . GLY A 1 645 ? 27.063 17.393 -43.343 1.00 73.50 645 GLY A C 1
ATOM 4931 O O . GLY A 1 645 ? 27.489 17.450 -44.492 1.00 73.50 645 GLY A O 1
ATOM 4932 N N . GLU A 1 646 ? 27.781 16.856 -42.355 1.00 80.31 646 GLU A N 1
ATOM 4933 C CA . GLU A 1 646 ? 29.122 16.288 -42.528 1.00 80.31 646 GLU A CA 1
ATOM 4934 C C . GLU A 1 646 ? 29.039 14.831 -43.028 1.00 80.31 646 GLU A C 1
ATOM 4936 O O . GLU A 1 646 ? 28.126 14.098 -42.628 1.00 80.31 646 GLU A O 1
ATOM 4941 N N . PRO A 1 647 ? 29.883 14.390 -43.983 1.00 79.62 647 PRO A N 1
ATOM 4942 C CA . PRO A 1 647 ? 29.993 12.972 -44.335 1.00 79.62 647 PRO A CA 1
ATOM 4943 C C . PRO A 1 647 ? 30.439 12.134 -43.131 1.00 79.62 647 PRO A C 1
ATOM 4945 O O . PRO A 1 647 ? 31.175 12.614 -42.274 1.00 79.62 647 PRO A O 1
ATOM 4948 N N . LEU A 1 648 ? 29.983 10.879 -43.074 1.00 84.19 648 LEU A N 1
ATOM 4949 C CA . LEU A 1 648 ? 30.579 9.913 -42.152 1.00 84.19 648 LEU A CA 1
ATOM 4950 C C . LEU A 1 648 ? 32.053 9.694 -42.549 1.00 84.19 648 LEU A C 1
ATOM 4952 O O . LEU A 1 648 ? 32.365 9.827 -43.738 1.00 84.19 648 LEU A O 1
ATOM 4956 N N . PRO A 1 649 ? 32.944 9.350 -41.603 1.00 83.56 649 PRO A N 1
ATOM 4957 C CA . PRO A 1 649 ? 34.337 9.051 -41.911 1.00 83.56 649 PRO A CA 1
ATOM 4958 C C . PRO A 1 649 ? 34.421 7.933 -42.950 1.00 83.56 649 PRO A C 1
ATOM 4960 O O . PRO A 1 649 ? 33.796 6.887 -42.773 1.00 83.56 649 PRO A O 1
ATOM 4963 N N . VAL A 1 650 ? 35.176 8.168 -44.027 1.00 83.88 650 VAL A N 1
ATOM 4964 C CA . VAL A 1 650 ? 35.269 7.247 -45.174 1.00 83.88 650 VAL A CA 1
ATOM 4965 C C . VAL A 1 650 ? 35.713 5.860 -44.719 1.00 83.88 650 VAL A C 1
ATOM 4967 O O . VAL A 1 650 ? 35.032 4.888 -45.012 1.00 83.88 650 VAL A O 1
ATOM 4970 N N . GLU A 1 651 ? 36.761 5.796 -43.900 1.00 85.50 651 GLU A N 1
ATOM 4971 C CA . GLU A 1 651 ? 37.315 4.557 -43.341 1.00 85.50 651 GLU A CA 1
ATOM 4972 C C . GLU A 1 651 ? 36.249 3.729 -42.602 1.00 85.50 651 GLU A C 1
ATOM 4974 O O . GLU A 1 651 ? 36.077 2.542 -42.856 1.00 85.50 651 GLU A O 1
ATOM 4979 N N . VAL A 1 652 ? 35.455 4.368 -41.736 1.00 86.19 652 VAL A N 1
ATOM 4980 C CA . VAL A 1 652 ? 34.406 3.686 -40.958 1.00 86.19 652 VAL A CA 1
ATOM 4981 C C . VAL A 1 652 ? 33.260 3.212 -41.857 1.00 86.19 652 VAL A C 1
ATOM 4983 O O . VAL A 1 652 ? 32.661 2.167 -41.597 1.00 86.19 652 VAL A O 1
ATOM 4986 N N . VAL A 1 653 ? 32.938 3.965 -42.913 1.00 84.56 653 VAL A N 1
ATOM 4987 C CA . VAL A 1 653 ? 31.926 3.561 -43.899 1.00 84.56 653 VAL A CA 1
ATOM 4988 C C . VAL A 1 653 ? 32.417 2.386 -44.732 1.00 84.56 653 VAL A C 1
ATOM 4990 O O . VAL A 1 653 ? 31.652 1.448 -44.922 1.00 84.56 653 VAL A O 1
ATOM 4993 N N . GLU A 1 654 ? 33.664 2.406 -45.199 1.00 86.69 654 GLU A N 1
ATOM 4994 C CA . GLU A 1 654 ? 34.270 1.302 -45.948 1.00 86.69 654 GLU A CA 1
ATOM 4995 C C . GLU A 1 654 ? 34.329 0.030 -45.100 1.00 86.69 654 GLU A C 1
ATOM 4997 O O . GLU A 1 654 ? 33.924 -1.035 -45.562 1.00 86.69 654 GLU A O 1
ATOM 5002 N N . GLU A 1 655 ? 34.720 0.140 -43.827 1.00 87.62 655 GLU A N 1
ATOM 5003 C CA . GLU A 1 655 ? 34.693 -0.982 -42.886 1.00 87.62 655 GLU A CA 1
ATOM 5004 C C . GLU A 1 655 ? 33.275 -1.517 -42.651 1.00 87.62 655 GLU A C 1
ATOM 5006 O O . GLU A 1 655 ? 33.066 -2.730 -42.639 1.00 87.62 655 GLU A O 1
ATOM 5011 N N . ALA A 1 656 ? 32.287 -0.634 -42.470 1.00 87.75 656 ALA A N 1
ATOM 5012 C CA . ALA A 1 656 ? 30.896 -1.044 -42.303 1.00 87.75 656 ALA A CA 1
ATOM 5013 C C . ALA A 1 656 ? 30.350 -1.703 -43.577 1.00 87.75 656 ALA A C 1
ATOM 5015 O O . ALA A 1 656 ? 29.653 -2.710 -43.490 1.00 87.75 656 ALA A O 1
ATOM 5016 N N . GLN A 1 657 ? 30.683 -1.165 -44.751 1.00 85.69 657 GLN A N 1
ATOM 5017 C CA . GLN A 1 657 ? 30.267 -1.678 -46.053 1.00 85.69 657 GLN A CA 1
ATOM 5018 C C . GLN A 1 657 ? 30.896 -3.047 -46.344 1.00 85.69 657 GLN A C 1
ATOM 5020 O O . GLN A 1 657 ? 30.193 -3.950 -46.797 1.00 85.69 657 GLN A O 1
ATOM 5025 N N . ALA A 1 658 ? 32.169 -3.246 -45.991 1.00 88.38 658 ALA A N 1
ATOM 5026 C CA . ALA A 1 658 ? 32.874 -4.515 -46.161 1.00 88.38 658 ALA A CA 1
ATOM 5027 C C . ALA A 1 658 ? 32.165 -5.691 -45.463 1.00 88.38 658 ALA A C 1
ATOM 5029 O O . ALA A 1 658 ? 32.169 -6.804 -45.987 1.00 88.38 658 ALA A O 1
ATOM 5030 N N . LEU A 1 659 ? 31.480 -5.448 -44.334 1.00 89.38 659 LEU A N 1
ATOM 5031 C CA . LEU A 1 659 ? 30.668 -6.468 -43.649 1.00 89.38 659 LEU A CA 1
ATOM 5032 C C . LEU A 1 659 ? 29.545 -7.022 -44.532 1.00 89.38 659 LEU A C 1
ATOM 5034 O O . LEU A 1 659 ? 29.174 -8.191 -44.408 1.00 89.38 659 LEU A O 1
ATOM 5038 N N . PHE A 1 660 ? 28.985 -6.173 -45.393 1.00 89.62 660 PHE A N 1
ATOM 5039 C CA . PHE A 1 660 ? 27.889 -6.518 -46.290 1.00 89.62 660 PHE A CA 1
ATOM 5040 C C . PHE A 1 660 ? 28.382 -6.937 -47.672 1.00 89.62 660 PHE A C 1
ATOM 5042 O O . PHE A 1 660 ? 27.689 -7.693 -48.346 1.00 89.62 660 PHE A O 1
ATOM 5049 N N . ASP A 1 661 ? 29.556 -6.489 -48.102 1.00 86.94 661 ASP A N 1
ATOM 5050 C CA . ASP A 1 661 ? 30.130 -6.897 -49.383 1.00 86.94 661 ASP A CA 1
ATOM 5051 C C . ASP A 1 661 ? 30.752 -8.301 -49.306 1.00 86.94 661 ASP A C 1
ATOM 5053 O O . ASP A 1 661 ? 30.711 -9.040 -50.292 1.00 86.94 661 ASP A O 1
ATOM 5057 N N . ASP A 1 662 ? 31.211 -8.720 -48.120 1.00 87.62 662 ASP A N 1
ATOM 5058 C CA . ASP A 1 662 ? 31.718 -10.069 -47.858 1.00 87.62 662 ASP A CA 1
ATOM 5059 C C . ASP A 1 662 ? 30.738 -11.158 -48.360 1.00 87.62 662 ASP A C 1
ATOM 5061 O O . ASP A 1 662 ? 29.532 -11.075 -48.097 1.00 87.62 662 ASP A O 1
ATOM 5065 N N . PRO A 1 663 ? 31.210 -12.176 -49.107 1.00 83.56 663 PRO A N 1
ATOM 5066 C CA . PRO A 1 663 ? 30.343 -13.156 -49.765 1.00 83.56 663 PRO A CA 1
ATOM 5067 C C . PRO A 1 663 ? 29.590 -14.079 -48.794 1.00 83.56 663 PRO A C 1
ATOM 5069 O O . PRO A 1 663 ? 28.621 -14.718 -49.205 1.00 83.56 663 PRO A O 1
ATOM 5072 N N . GLY A 1 664 ? 30.008 -14.161 -47.528 1.00 87.50 664 GLY A N 1
ATOM 5073 C CA . GLY A 1 664 ? 29.356 -14.971 -46.506 1.00 87.50 664 GLY A CA 1
ATOM 5074 C C . GLY A 1 664 ? 27.964 -14.462 -46.119 1.00 87.50 664 GLY A C 1
ATOM 5075 O O . GLY A 1 664 ? 27.652 -13.274 -46.218 1.00 87.50 664 GLY A O 1
ATOM 5076 N N . ALA A 1 665 ? 27.118 -15.378 -45.643 1.00 92.44 665 ALA A N 1
ATOM 5077 C CA . ALA A 1 665 ? 25.799 -15.033 -45.125 1.00 92.44 665 ALA A CA 1
ATOM 5078 C C . ALA A 1 665 ? 25.899 -14.221 -43.820 1.00 92.44 665 ALA A C 1
ATOM 5080 O O . ALA A 1 665 ? 26.839 -14.381 -43.038 1.00 92.44 665 ALA A O 1
ATOM 5081 N N . ILE A 1 666 ? 24.911 -13.362 -43.575 1.00 96.38 666 ILE A N 1
ATOM 5082 C CA . ILE A 1 666 ? 24.680 -12.752 -42.261 1.00 96.38 666 ILE A CA 1
ATOM 5083 C C . ILE A 1 666 ? 23.470 -13.469 -41.675 1.00 96.38 666 ILE A C 1
ATOM 5085 O O . ILE A 1 666 ? 22.425 -13.503 -42.315 1.00 96.38 666 ILE A O 1
ATOM 5089 N N . ASP A 1 667 ? 23.606 -14.043 -40.481 1.00 96.06 667 ASP A N 1
ATOM 5090 C CA . ASP A 1 667 ? 22.567 -14.899 -39.897 1.00 96.06 667 ASP A CA 1
ATOM 5091 C C . ASP A 1 667 ? 21.491 -14.061 -39.189 1.00 96.06 667 ASP A C 1
ATOM 5093 O O . ASP A 1 667 ? 20.287 -14.292 -39.335 1.00 96.06 667 ASP A O 1
ATOM 5097 N N . LEU A 1 668 ? 21.933 -13.042 -38.445 1.00 97.25 668 LEU A N 1
ATOM 5098 C CA . LEU A 1 668 ? 21.083 -12.221 -37.588 1.00 97.25 668 LEU A CA 1
ATOM 5099 C C . LEU A 1 668 ? 21.497 -10.749 -37.639 1.00 97.25 668 LEU A C 1
ATOM 5101 O O . LEU A 1 668 ? 22.677 -10.409 -37.540 1.00 97.25 668 LEU A O 1
ATOM 5105 N N . PHE A 1 669 ? 20.503 -9.870 -37.739 1.00 96.75 669 PHE A N 1
ATOM 5106 C CA . PHE A 1 669 ? 20.682 -8.428 -37.633 1.00 96.75 669 PHE A CA 1
ATOM 5107 C C . PHE A 1 669 ? 19.865 -7.862 -36.468 1.00 96.75 669 PHE A C 1
ATOM 5109 O O . PHE A 1 669 ? 18.653 -8.065 -36.401 1.00 96.75 669 PHE A O 1
ATOM 5116 N N . LEU A 1 670 ? 20.507 -7.121 -35.566 1.00 97.19 670 LEU A N 1
ATOM 5117 C CA . LEU A 1 670 ? 19.861 -6.485 -34.416 1.00 97.19 670 LEU A CA 1
ATOM 5118 C C . LEU A 1 670 ? 19.730 -4.979 -34.655 1.00 97.19 670 LEU A C 1
ATOM 5120 O O . LEU A 1 670 ? 20.717 -4.305 -34.918 1.00 97.19 670 LEU A O 1
ATOM 5124 N N . THR A 1 671 ? 18.528 -4.427 -34.529 1.00 95.31 671 THR A N 1
ATOM 5125 C CA . THR A 1 671 ? 18.295 -2.974 -34.518 1.00 95.31 671 THR A CA 1
ATOM 5126 C C . THR A 1 671 ? 17.922 -2.562 -33.103 1.00 95.31 671 THR A C 1
ATOM 5128 O O . THR A 1 671 ? 16.866 -2.956 -32.619 1.00 95.31 671 THR A O 1
ATOM 5131 N N . ILE A 1 672 ? 18.774 -1.794 -32.427 1.00 95.94 672 ILE A N 1
ATOM 5132 C CA . ILE A 1 672 ? 18.661 -1.543 -30.986 1.00 95.94 672 ILE A CA 1
ATOM 5133 C C . ILE A 1 672 ? 18.553 -0.044 -30.721 1.00 95.94 672 ILE A C 1
ATOM 5135 O O . ILE A 1 672 ? 19.469 0.718 -31.034 1.00 95.94 672 ILE A O 1
ATOM 5139 N N . GLY A 1 673 ? 17.447 0.389 -30.108 1.00 89.38 673 GLY A N 1
ATOM 5140 C CA . GLY A 1 673 ? 17.297 1.763 -29.617 1.00 89.38 673 GLY A CA 1
ATOM 5141 C C . GLY A 1 673 ? 17.428 2.833 -30.709 1.00 89.38 673 GLY A C 1
ATOM 5142 O O . GLY A 1 673 ? 17.885 3.947 -30.447 1.00 89.38 673 GLY A O 1
ATOM 5143 N N . THR A 1 674 ? 17.076 2.503 -31.951 1.00 85.81 674 THR A N 1
ATOM 5144 C CA . THR A 1 674 ? 17.131 3.417 -33.095 1.00 85.81 674 THR A CA 1
ATOM 5145 C C . THR A 1 674 ? 15.882 3.283 -33.951 1.00 85.81 674 THR A C 1
ATOM 5147 O O . THR A 1 674 ? 15.296 2.211 -34.070 1.00 85.81 674 THR A O 1
ATOM 5150 N N . THR A 1 675 ? 15.483 4.394 -34.568 1.00 77.62 675 THR A N 1
ATOM 5151 C CA . THR A 1 675 ? 14.352 4.428 -35.510 1.00 77.62 675 THR A CA 1
ATOM 5152 C C . THR A 1 675 ? 14.767 4.084 -36.940 1.00 77.62 675 THR A C 1
ATOM 5154 O O . THR A 1 675 ? 13.907 3.988 -37.811 1.00 77.62 675 THR A O 1
ATOM 5157 N N . SER A 1 676 ? 16.077 3.968 -37.208 1.00 73.56 676 SER A N 1
ATOM 5158 C CA . SER A 1 676 ? 16.640 3.654 -38.531 1.00 73.56 676 SER A CA 1
ATOM 5159 C C . SER A 1 676 ? 16.067 4.511 -39.673 1.00 73.56 676 SER A C 1
ATOM 5161 O O . SER A 1 676 ? 15.805 4.021 -40.765 1.00 73.56 676 SER A O 1
ATOM 5163 N N . LYS A 1 677 ? 15.847 5.813 -39.428 1.00 70.62 677 LYS A N 1
ATOM 5164 C CA . LYS A 1 67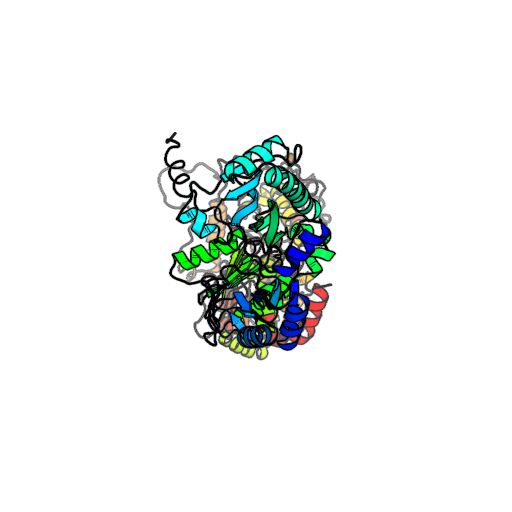7 ? 15.250 6.750 -40.407 1.00 70.62 677 LYS A CA 1
ATOM 5165 C C . LYS A 1 677 ? 16.269 7.491 -41.278 1.00 70.62 677 LYS A C 1
ATOM 5167 O O . LYS A 1 677 ? 15.884 8.084 -42.279 1.00 70.62 677 LYS A O 1
ATOM 5172 N N . VAL A 1 678 ? 17.546 7.503 -40.892 1.00 70.31 678 VAL A N 1
ATOM 5173 C CA . VAL A 1 678 ? 18.585 8.324 -41.537 1.00 70.31 678 VAL A CA 1
ATOM 5174 C C . VAL A 1 678 ? 19.610 7.430 -42.227 1.00 70.31 678 VAL A C 1
ATOM 5176 O O . VAL A 1 678 ? 20.140 6.501 -41.619 1.00 70.31 678 VAL A O 1
ATOM 5179 N N . TRP A 1 679 ? 19.887 7.716 -43.498 1.00 65.88 679 TRP A N 1
ATOM 5180 C CA . TRP A 1 679 ? 20.894 7.006 -44.286 1.00 65.88 679 TRP A CA 1
ATOM 5181 C C . TRP A 1 679 ? 22.320 7.431 -43.902 1.00 65.88 679 TRP A C 1
ATOM 5183 O O . TRP A 1 679 ? 22.528 8.597 -43.562 1.00 65.88 679 TRP A O 1
ATOM 5193 N N . PRO A 1 680 ? 23.311 6.519 -43.962 1.00 71.88 680 PRO A N 1
ATOM 5194 C CA . PRO A 1 680 ? 23.229 5.139 -44.459 1.00 71.88 680 PRO A CA 1
ATOM 5195 C C . PRO A 1 680 ? 22.711 4.100 -43.451 1.00 71.88 680 PRO A C 1
ATOM 5197 O O . PRO A 1 680 ? 22.322 3.013 -43.863 1.00 71.88 680 PRO A O 1
ATOM 5200 N N . ALA A 1 681 ? 22.623 4.434 -42.157 1.00 77.06 681 ALA A N 1
ATOM 5201 C CA . ALA A 1 681 ? 22.215 3.497 -41.101 1.00 77.06 681 ALA A CA 1
ATOM 5202 C C . ALA A 1 681 ? 20.850 2.826 -41.359 1.00 77.06 681 ALA A C 1
ATOM 5204 O O . ALA A 1 681 ? 20.672 1.645 -41.072 1.00 77.06 681 ALA A O 1
ATOM 5205 N N . ALA A 1 682 ? 19.909 3.557 -41.966 1.00 76.81 682 ALA A N 1
ATOM 5206 C CA . ALA A 1 682 ? 18.606 3.043 -42.391 1.00 76.81 682 ALA A CA 1
ATOM 5207 C C . ALA A 1 682 ? 18.675 1.839 -43.357 1.00 76.81 682 ALA A C 1
ATOM 5209 O O . ALA A 1 682 ? 17.737 1.046 -43.408 1.00 76.81 682 ALA A O 1
ATOM 5210 N N . GLY A 1 683 ? 19.761 1.696 -44.122 1.00 81.94 683 GLY A N 1
ATOM 5211 C CA . GLY A 1 683 ? 19.916 0.658 -45.142 1.00 81.94 683 GLY A CA 1
ATOM 5212 C C . GLY A 1 683 ? 20.465 -0.674 -44.645 1.00 81.94 683 GLY A C 1
ATOM 5213 O O . GLY A 1 683 ? 20.233 -1.698 -45.286 1.00 81.94 683 GLY A O 1
ATOM 5214 N N . TYR A 1 684 ? 21.169 -0.688 -43.511 1.00 88.56 684 TYR A N 1
ATOM 5215 C CA . TYR A 1 684 ? 21.953 -1.854 -43.093 1.00 88.56 684 TYR A CA 1
ATOM 5216 C C . TYR A 1 684 ? 21.108 -3.095 -42.794 1.00 88.56 684 TYR A C 1
ATOM 5218 O O . TYR A 1 684 ? 21.519 -4.202 -43.133 1.00 88.56 684 TYR A O 1
ATOM 5226 N N . ALA A 1 685 ? 19.900 -2.926 -42.249 1.00 89.19 685 ALA A N 1
ATOM 5227 C CA . ALA A 1 685 ? 18.992 -4.050 -42.022 1.00 89.19 685 ALA A CA 1
ATOM 5228 C C . ALA A 1 685 ? 18.597 -4.739 -43.343 1.00 89.19 685 ALA A C 1
ATOM 5230 O O . ALA A 1 685 ? 18.585 -5.964 -43.435 1.00 89.19 685 ALA A O 1
ATOM 5231 N N . GLU A 1 686 ? 18.329 -3.962 -44.395 1.00 87.44 686 GLU A N 1
ATOM 5232 C CA . GLU A 1 686 ? 17.968 -4.503 -45.708 1.00 87.44 686 GLU A CA 1
ATOM 5233 C C . GLU A 1 686 ? 19.177 -5.113 -46.430 1.00 87.44 686 GLU A C 1
ATOM 5235 O O . GLU A 1 686 ? 19.063 -6.144 -47.092 1.00 87.44 686 GLU A O 1
ATOM 5240 N N . MET A 1 687 ? 20.361 -4.524 -46.261 1.00 90.06 687 MET A N 1
ATOM 5241 C CA . MET A 1 687 ? 21.611 -5.100 -46.763 1.00 90.06 687 MET A CA 1
ATOM 5242 C C . MET A 1 687 ? 21.909 -6.451 -46.099 1.00 90.06 687 MET A C 1
ATOM 5244 O O . MET A 1 687 ? 22.231 -7.411 -46.797 1.00 90.06 687 MET A O 1
ATOM 5248 N N . ALA A 1 688 ? 21.707 -6.566 -44.783 1.00 92.00 688 ALA A N 1
ATOM 5249 C CA . ALA A 1 688 ? 21.835 -7.830 -44.062 1.00 92.00 688 ALA A CA 1
ATOM 5250 C C . ALA A 1 688 ? 20.831 -8.883 -44.551 1.00 92.00 688 ALA A C 1
ATOM 5252 O O . ALA A 1 688 ? 21.188 -10.043 -44.749 1.00 92.00 688 ALA A O 1
ATOM 5253 N N . ARG A 1 689 ? 19.579 -8.488 -44.816 1.00 91.00 689 ARG A N 1
ATOM 5254 C CA . ARG A 1 689 ? 18.552 -9.397 -45.355 1.00 91.00 689 ARG A CA 1
ATOM 5255 C C . ARG A 1 689 ? 18.922 -9.979 -46.708 1.00 91.00 689 ARG A C 1
ATOM 5257 O O . ARG A 1 689 ? 18.685 -11.164 -46.930 1.00 91.00 689 ARG A O 1
ATOM 5264 N N . LYS A 1 690 ? 19.527 -9.185 -47.597 1.00 90.31 690 LYS A N 1
ATOM 5265 C CA . LYS A 1 690 ? 20.038 -9.681 -48.889 1.00 90.31 690 LYS A CA 1
ATOM 5266 C C . LYS A 1 690 ? 21.125 -10.746 -48.724 1.00 90.31 690 LYS A C 1
ATOM 5268 O O . LYS A 1 690 ? 21.335 -11.533 -49.639 1.00 90.31 690 LYS A O 1
ATOM 5273 N N . LYS A 1 691 ? 21.773 -10.789 -47.558 1.00 93.06 691 LYS A N 1
ATOM 5274 C CA . LYS A 1 691 ? 22.753 -11.804 -47.151 1.00 93.06 691 LYS A CA 1
ATOM 5275 C C . LYS A 1 691 ? 22.144 -12.935 -46.311 1.00 93.06 691 LYS A C 1
ATOM 5277 O O . LYS A 1 691 ? 22.888 -13.751 -45.783 1.00 93.06 691 LYS A O 1
ATOM 5282 N N . GLY A 1 692 ? 20.814 -13.004 -46.204 1.00 91.06 692 GLY A N 1
ATOM 5283 C CA . GLY A 1 692 ? 20.092 -14.080 -45.519 1.00 91.06 692 GLY A CA 1
ATOM 5284 C C . GLY A 1 692 ? 19.627 -13.763 -44.096 1.00 91.06 692 GLY A C 1
ATOM 5285 O O . GLY A 1 692 ? 18.951 -14.600 -43.501 1.00 91.06 692 GLY A O 1
ATOM 5286 N N . ALA A 1 693 ? 19.909 -12.568 -43.566 1.00 94.19 693 ALA A N 1
ATOM 5287 C CA . ALA A 1 693 ? 19.654 -12.284 -42.157 1.00 94.19 693 ALA A CA 1
ATOM 5288 C C . ALA A 1 693 ? 18.161 -12.275 -41.803 1.00 94.19 693 ALA A C 1
ATOM 5290 O O . ALA A 1 693 ? 17.315 -11.723 -42.528 1.00 94.19 693 ALA A O 1
ATOM 5291 N N . ARG A 1 694 ? 17.852 -12.817 -40.623 1.00 95.25 694 ARG A N 1
ATOM 5292 C CA . ARG A 1 694 ? 16.632 -12.474 -39.879 1.00 95.25 694 ARG A CA 1
ATOM 5293 C C . ARG A 1 694 ? 16.885 -11.199 -39.076 1.00 95.25 694 ARG A C 1
ATOM 5295 O O . ARG A 1 694 ? 18.007 -10.969 -38.627 1.00 95.25 694 ARG A O 1
ATOM 5302 N N . VAL A 1 695 ? 15.873 -10.349 -38.918 1.00 94.50 695 VAL A N 1
ATOM 5303 C CA . VAL A 1 695 ? 16.023 -9.052 -38.236 1.00 94.50 695 VAL A CA 1
ATOM 5304 C C . VAL A 1 695 ? 15.263 -9.055 -36.917 1.00 94.50 695 VAL A C 1
ATOM 5306 O O . VAL A 1 695 ? 14.087 -9.396 -36.899 1.00 94.50 695 VAL A O 1
ATOM 5309 N N . ALA A 1 696 ? 15.900 -8.624 -35.829 1.00 95.44 696 ALA A N 1
ATOM 5310 C CA . ALA A 1 696 ? 15.232 -8.325 -34.565 1.00 95.44 696 ALA A CA 1
ATOM 5311 C C . ALA A 1 696 ? 15.325 -6.827 -34.264 1.00 95.44 696 ALA A C 1
ATOM 5313 O O . ALA A 1 696 ? 16.417 -6.256 -34.239 1.00 95.44 696 ALA A O 1
ATOM 5314 N N . VAL A 1 697 ? 14.182 -6.188 -34.027 1.00 94.12 697 VAL A N 1
ATOM 5315 C CA . VAL A 1 697 ? 14.095 -4.785 -33.614 1.00 94.12 697 VAL A CA 1
ATOM 5316 C C . VAL A 1 697 ? 13.773 -4.727 -32.126 1.00 94.12 697 VAL A C 1
ATOM 5318 O O . VAL A 1 697 ? 12.763 -5.273 -31.698 1.00 94.12 697 VAL A O 1
ATOM 5321 N N . ILE A 1 698 ? 14.622 -4.058 -31.349 1.00 94.19 698 ILE A N 1
ATOM 5322 C CA . ILE A 1 698 ? 14.459 -3.833 -29.914 1.00 94.19 698 ILE A CA 1
ATOM 5323 C C . ILE A 1 698 ? 14.307 -2.329 -29.698 1.00 94.19 698 ILE A C 1
ATOM 5325 O O . ILE A 1 698 ? 15.268 -1.566 -29.861 1.00 94.19 698 ILE A O 1
ATOM 5329 N N . ASN A 1 699 ? 13.095 -1.884 -29.372 1.00 88.69 699 ASN A N 1
ATOM 5330 C CA . ASN A 1 699 ? 12.815 -0.469 -29.148 1.00 88.69 699 ASN A CA 1
ATOM 5331 C C . ASN A 1 699 ? 11.618 -0.270 -28.206 1.00 88.69 699 ASN A C 1
ATOM 5333 O O . ASN A 1 699 ? 10.825 -1.172 -27.983 1.00 88.69 699 ASN A O 1
ATOM 5337 N N . THR A 1 700 ? 11.445 0.940 -27.685 1.00 78.44 700 THR A N 1
ATOM 5338 C CA . THR A 1 700 ? 10.373 1.274 -26.731 1.00 78.44 700 THR A CA 1
ATOM 5339 C C . THR A 1 700 ? 8.987 1.390 -27.371 1.00 78.44 700 THR A C 1
ATOM 5341 O O . THR A 1 700 ? 7.985 1.413 -26.659 1.00 78.44 700 THR A O 1
ATOM 5344 N N . ARG A 1 701 ? 8.905 1.471 -28.707 1.00 75.50 701 ARG A N 1
ATOM 5345 C CA . ARG A 1 701 ? 7.651 1.580 -29.466 1.00 75.50 701 ARG A CA 1
ATOM 5346 C C . ARG A 1 701 ? 7.689 0.678 -30.695 1.00 75.50 701 ARG A C 1
ATOM 5348 O O . ARG A 1 701 ? 8.642 0.733 -31.469 1.00 75.50 701 ARG A O 1
ATOM 5355 N N . ALA A 1 702 ? 6.621 -0.086 -30.920 1.00 78.19 702 ALA A N 1
ATOM 5356 C CA . ALA A 1 702 ? 6.505 -0.972 -32.082 1.00 78.19 702 ALA A CA 1
ATOM 5357 C C . ALA A 1 702 ? 6.539 -0.211 -33.423 1.00 78.19 702 ALA A C 1
ATOM 5359 O O . ALA A 1 702 ? 7.130 -0.680 -34.389 1.00 78.19 702 ALA A O 1
ATOM 5360 N N . GLU A 1 703 ? 5.963 0.995 -33.472 1.00 75.25 703 GLU A N 1
ATOM 5361 C CA . GLU A 1 703 ? 5.888 1.840 -34.679 1.00 75.25 703 GLU A CA 1
ATOM 5362 C C . GLU A 1 703 ? 7.249 2.331 -35.206 1.00 75.25 703 GLU A C 1
ATOM 5364 O O . GLU A 1 703 ? 7.351 2.808 -36.339 1.00 75.25 703 GLU A O 1
ATOM 5369 N N . ASP A 1 704 ? 8.306 2.230 -34.397 1.00 71.44 704 ASP A N 1
ATOM 5370 C CA . ASP A 1 704 ? 9.660 2.559 -34.833 1.00 71.44 704 ASP A CA 1
ATOM 5371 C C . ASP A 1 704 ? 10.308 1.427 -35.644 1.00 71.44 704 ASP A C 1
ATOM 5373 O O . ASP A 1 704 ? 11.320 1.659 -36.311 1.00 71.44 704 ASP A O 1
ATOM 5377 N N . ALA A 1 705 ? 9.724 0.225 -35.640 1.00 77.69 705 ALA A N 1
ATOM 5378 C CA . ALA A 1 705 ? 10.164 -0.886 -36.467 1.00 77.69 705 ALA A CA 1
ATOM 5379 C C . ALA A 1 705 ? 9.667 -0.699 -37.911 1.00 77.69 705 ALA A C 1
ATOM 5381 O O . ALA A 1 705 ? 8.469 -0.694 -38.190 1.00 77.69 705 ALA A O 1
ATOM 5382 N N . ARG A 1 706 ? 10.597 -0.533 -38.859 1.00 69.44 706 ARG A N 1
ATOM 5383 C CA . ARG A 1 706 ? 10.285 -0.343 -40.284 1.00 69.44 706 ARG A CA 1
ATOM 5384 C C . ARG A 1 706 ? 10.635 -1.567 -41.110 1.00 69.44 706 ARG A C 1
ATOM 5386 O O . ARG A 1 706 ? 11.616 -2.252 -40.838 1.00 69.44 706 ARG A O 1
ATOM 5393 N N . HIS A 1 707 ? 9.849 -1.787 -42.165 1.00 71.69 707 HIS A N 1
ATOM 5394 C CA . HIS A 1 707 ? 10.068 -2.848 -43.150 1.00 71.69 707 HIS A CA 1
ATOM 5395 C C . HIS A 1 707 ? 10.200 -4.246 -42.525 1.00 71.69 707 HIS A C 1
ATOM 5397 O O . HIS A 1 707 ? 10.917 -5.077 -43.069 1.00 71.69 707 HIS A O 1
ATOM 5403 N N . VAL A 1 708 ? 9.575 -4.501 -41.372 1.00 81.19 708 VAL A N 1
ATOM 5404 C CA . VAL A 1 708 ? 9.582 -5.809 -40.697 1.00 81.19 708 VAL A CA 1
ATOM 5405 C C . VAL A 1 708 ? 8.828 -6.812 -41.565 1.00 81.19 708 VAL A C 1
ATOM 5407 O O . VAL A 1 708 ? 7.735 -6.503 -42.038 1.00 81.19 708 VAL A O 1
ATOM 5410 N N . ARG A 1 709 ? 9.405 -7.994 -41.798 1.00 84.44 709 ARG A N 1
ATOM 5411 C CA . ARG A 1 709 ? 8.716 -9.086 -42.495 1.00 84.44 709 ARG A CA 1
ATOM 5412 C C . ARG A 1 709 ? 7.907 -9.891 -41.473 1.00 84.44 709 ARG A C 1
ATOM 5414 O O . ARG A 1 709 ? 8.536 -10.491 -40.595 1.00 84.44 709 ARG A O 1
ATOM 5421 N N . PRO A 1 710 ? 6.564 -9.927 -41.583 1.00 75.81 710 PRO A N 1
ATOM 5422 C CA . PRO A 1 710 ? 5.745 -10.813 -40.761 1.00 75.81 710 PRO A CA 1
ATOM 5423 C C . PRO A 1 710 ? 6.278 -12.251 -40.834 1.00 75.81 710 PRO A C 1
ATOM 5425 O O . PRO A 1 710 ? 6.775 -12.671 -41.882 1.00 75.81 710 PRO A O 1
ATOM 5428 N N . ASP A 1 711 ? 6.250 -12.961 -39.708 1.00 76.62 711 ASP A N 1
ATOM 5429 C CA . ASP A 1 711 ? 6.645 -14.374 -39.571 1.00 76.62 711 ASP A CA 1
ATOM 5430 C C . ASP A 1 711 ? 8.130 -14.704 -39.834 1.00 76.62 711 ASP A C 1
ATOM 5432 O O . ASP A 1 711 ? 8.523 -15.871 -39.831 1.00 76.62 711 ASP A O 1
ATOM 5436 N N . LYS A 1 712 ? 8.988 -13.698 -40.057 1.00 84.19 712 LYS A N 1
ATOM 5437 C CA . LYS A 1 712 ? 10.442 -13.891 -40.247 1.00 84.19 712 LYS A CA 1
ATOM 5438 C C . LYS A 1 712 ? 11.305 -13.021 -39.350 1.00 84.19 712 LYS A C 1
ATOM 5440 O O . LYS A 1 712 ? 12.392 -13.457 -38.969 1.00 84.19 712 LYS A O 1
ATOM 5445 N N . ASP A 1 713 ? 10.844 -11.818 -39.041 1.00 92.75 713 ASP A N 1
ATOM 5446 C CA . ASP A 1 713 ? 11.557 -10.840 -38.227 1.00 92.75 713 ASP A CA 1
ATOM 5447 C C . ASP A 1 713 ? 10.829 -10.636 -36.885 1.00 92.75 713 ASP A C 1
ATOM 5449 O O . ASP A 1 713 ? 9.632 -10.899 -36.776 1.00 92.75 713 ASP A O 1
ATOM 5453 N N . TRP A 1 714 ? 11.540 -10.137 -35.873 1.00 94.19 714 TRP A N 1
ATOM 5454 C CA . TRP A 1 714 ? 10.990 -9.893 -34.537 1.00 94.19 714 TRP A CA 1
ATOM 5455 C C . TRP A 1 714 ? 10.918 -8.409 -34.208 1.00 94.19 714 TRP A C 1
ATOM 5457 O O . TRP A 1 714 ? 11.796 -7.625 -34.583 1.00 94.19 714 TRP A O 1
ATOM 5467 N N . VAL A 1 715 ? 9.904 -8.045 -33.427 1.00 92.75 715 VAL A N 1
ATOM 5468 C CA . VAL A 1 715 ? 9.787 -6.733 -32.792 1.00 92.75 715 VAL A CA 1
ATOM 5469 C C . VAL A 1 715 ? 9.584 -6.956 -31.302 1.00 92.75 715 VAL A C 1
ATOM 5471 O O . VAL A 1 715 ? 8.525 -7.405 -30.877 1.00 92.75 715 VAL A O 1
ATOM 5474 N N . PHE A 1 716 ? 10.605 -6.641 -30.514 1.00 91.75 716 PHE A N 1
ATOM 5475 C CA . PHE A 1 716 ? 10.559 -6.702 -29.061 1.00 91.75 716 PHE A CA 1
ATOM 5476 C C . PHE A 1 716 ? 10.404 -5.288 -28.509 1.00 91.75 716 PHE A C 1
ATOM 5478 O O . PHE A 1 716 ? 11.256 -4.421 -28.734 1.00 91.75 716 PHE A O 1
ATOM 5485 N N . VAL A 1 717 ? 9.291 -5.053 -27.814 1.00 87.94 717 VAL A N 1
ATOM 5486 C CA . VAL A 1 717 ? 8.943 -3.735 -27.281 1.00 87.94 717 VAL A CA 1
ATOM 5487 C C . VAL A 1 717 ? 9.370 -3.636 -25.821 1.00 87.94 717 VAL A C 1
ATOM 5489 O O . VAL A 1 717 ? 8.916 -4.410 -24.985 1.00 87.94 717 VAL A O 1
ATOM 5492 N N . GLY A 1 718 ? 10.235 -2.675 -25.509 1.00 82.19 718 GLY A N 1
ATOM 5493 C CA . GLY A 1 718 ? 10.702 -2.425 -24.146 1.00 82.19 718 GLY A CA 1
ATOM 5494 C C . GLY A 1 718 ? 11.999 -1.624 -24.102 1.00 82.19 718 GLY A C 1
ATOM 5495 O O . GLY A 1 718 ? 12.576 -1.288 -25.141 1.00 82.19 718 GLY A O 1
ATOM 5496 N N . ASP A 1 719 ? 12.447 -1.293 -22.892 1.00 83.81 719 ASP A N 1
ATOM 5497 C CA . ASP A 1 719 ? 13.769 -0.700 -22.689 1.00 83.81 719 ASP A CA 1
ATOM 5498 C C . ASP A 1 719 ? 14.849 -1.724 -23.072 1.00 83.81 719 ASP A C 1
ATOM 5500 O O . ASP A 1 719 ? 14.778 -2.902 -22.713 1.00 83.81 719 ASP A O 1
ATOM 5504 N N . ALA A 1 720 ? 15.856 -1.282 -23.824 1.00 90.19 720 ALA A N 1
ATOM 5505 C CA . ALA A 1 720 ? 16.940 -2.147 -24.262 1.00 90.19 720 ALA A CA 1
ATOM 5506 C C . ALA A 1 720 ? 17.675 -2.781 -23.069 1.00 90.19 720 ALA A C 1
ATOM 5508 O O . ALA A 1 720 ? 18.043 -3.953 -23.165 1.00 90.19 720 ALA A O 1
ATOM 5509 N N . ALA A 1 721 ? 17.842 -2.044 -21.961 1.00 87.94 721 ALA A N 1
ATOM 5510 C CA . ALA A 1 721 ? 18.472 -2.519 -20.730 1.00 87.94 721 ALA A CA 1
ATOM 5511 C C . ALA A 1 721 ? 17.754 -3.733 -20.126 1.00 87.94 721 ALA A C 1
ATOM 5513 O O . ALA A 1 721 ? 18.422 -4.609 -19.586 1.00 87.94 721 ALA A O 1
ATOM 5514 N N . ASP A 1 722 ? 16.435 -3.836 -20.283 1.00 83.62 722 ASP A N 1
ATOM 5515 C CA . ASP A 1 722 ? 15.649 -4.942 -19.729 1.00 83.62 722 ASP A CA 1
ATOM 5516 C C . ASP A 1 722 ? 15.456 -6.080 -20.738 1.00 83.62 722 ASP A C 1
ATOM 5518 O O . ASP A 1 722 ? 15.473 -7.261 -20.382 1.00 83.62 722 ASP A O 1
ATOM 5522 N N . VAL A 1 723 ? 15.282 -5.737 -22.017 1.00 90.25 723 VAL A N 1
ATOM 5523 C CA . VAL A 1 723 ? 14.954 -6.696 -23.081 1.00 90.25 723 VAL A CA 1
ATOM 5524 C C . VAL A 1 723 ? 16.187 -7.458 -23.569 1.00 90.25 723 VAL A C 1
ATOM 5526 O O . VAL A 1 723 ? 16.151 -8.685 -23.684 1.00 90.25 723 VAL A O 1
ATOM 5529 N N . LEU A 1 724 ? 17.301 -6.773 -23.854 1.00 93.38 724 LEU A N 1
ATOM 5530 C CA . LEU A 1 724 ? 18.472 -7.416 -24.466 1.00 93.38 724 LEU A CA 1
ATOM 5531 C C . LEU A 1 724 ? 19.105 -8.513 -23.604 1.00 93.38 724 LEU A C 1
ATOM 5533 O O . LEU A 1 724 ? 19.415 -9.563 -24.169 1.00 93.38 724 LEU A O 1
ATOM 5537 N N . PRO A 1 725 ? 19.278 -8.349 -22.278 1.00 90.56 725 PRO A N 1
ATOM 5538 C CA . PRO A 1 725 ? 19.802 -9.429 -21.446 1.00 90.56 725 PRO A CA 1
ATOM 5539 C C . PRO A 1 725 ? 18.964 -10.710 -21.519 1.00 90.56 725 PRO A C 1
ATOM 5541 O O . PRO A 1 725 ? 19.517 -11.807 -21.553 1.00 90.56 725 PRO A O 1
ATOM 5544 N N . GLN A 1 726 ? 17.636 -10.584 -21.605 1.00 87.94 726 GLN A N 1
ATOM 5545 C CA . GLN A 1 726 ? 16.725 -11.727 -21.715 1.00 87.94 726 GLN A CA 1
ATOM 5546 C C . GLN A 1 726 ? 16.821 -12.405 -23.086 1.00 87.94 726 GLN A C 1
ATOM 5548 O O . GLN A 1 726 ? 16.879 -13.634 -23.178 1.00 87.94 726 GLN A O 1
ATOM 5553 N N . LEU A 1 727 ? 16.889 -11.612 -24.157 1.00 93.62 727 LEU A N 1
ATOM 5554 C CA . LEU A 1 727 ? 17.029 -12.122 -25.521 1.00 93.62 727 LEU A CA 1
ATOM 5555 C C . LEU A 1 727 ? 18.377 -12.816 -25.740 1.00 93.62 727 LEU A C 1
ATOM 5557 O O . LEU A 1 727 ? 18.432 -13.884 -26.344 1.00 93.62 727 LEU A O 1
ATOM 5561 N N . LEU A 1 728 ? 19.465 -12.244 -25.225 1.00 94.81 728 LEU A N 1
ATOM 5562 C CA . LEU A 1 728 ? 20.817 -12.765 -25.429 1.00 94.81 728 LEU A CA 1
ATOM 5563 C C . LEU A 1 728 ? 21.194 -13.889 -24.455 1.00 94.81 728 LEU A C 1
ATOM 5565 O O . LEU A 1 728 ? 22.198 -14.574 -24.674 1.00 94.81 728 LEU A O 1
ATOM 5569 N N . LYS A 1 729 ? 20.374 -14.117 -23.417 1.00 90.06 729 LYS A N 1
ATOM 5570 C CA . LYS A 1 729 ? 20.598 -15.089 -22.336 1.00 90.06 729 LYS A CA 1
ATOM 5571 C C . LYS A 1 729 ? 21.164 -16.440 -22.794 1.00 90.06 729 LYS A C 1
ATOM 5573 O O . LYS A 1 729 ? 22.130 -16.873 -22.171 1.00 90.06 729 LYS A O 1
ATOM 5578 N N . PRO A 1 730 ? 20.665 -17.098 -23.861 1.00 90.81 730 PRO A N 1
ATOM 5579 C CA . PRO A 1 730 ? 21.156 -18.423 -24.244 1.00 90.81 730 PRO A CA 1
ATOM 5580 C C . PRO A 1 730 ? 22.629 -18.483 -24.662 1.00 90.81 730 PRO A C 1
ATOM 5582 O O . PRO A 1 730 ? 23.185 -19.574 -24.729 1.00 90.81 730 PRO A O 1
ATOM 5585 N N . VAL A 1 731 ? 23.242 -17.340 -24.980 1.00 90.94 731 VAL A N 1
ATOM 5586 C CA . VAL A 1 731 ? 24.654 -17.241 -25.380 1.00 90.94 731 VAL A CA 1
ATOM 5587 C C . VAL A 1 731 ? 25.518 -16.640 -24.263 1.00 90.94 731 VAL A C 1
ATOM 5589 O O . VAL A 1 731 ? 26.714 -16.922 -24.204 1.00 90.94 731 VAL A O 1
ATOM 5592 N N . ILE A 1 732 ? 24.931 -15.841 -23.361 1.00 87.69 732 ILE A N 1
ATOM 5593 C CA . ILE A 1 732 ? 25.679 -15.022 -22.386 1.00 87.69 732 ILE A CA 1
ATOM 5594 C C . ILE A 1 732 ? 25.550 -15.467 -20.911 1.00 87.69 732 ILE A C 1
ATOM 5596 O O . ILE A 1 732 ? 26.240 -14.910 -20.060 1.00 87.69 732 ILE A O 1
ATOM 5600 N N . SER A 1 733 ? 24.674 -16.427 -20.573 1.00 68.81 733 SER A N 1
ATOM 5601 C CA . SER A 1 733 ? 24.158 -16.638 -19.202 1.00 68.81 733 SER A CA 1
ATOM 5602 C C . SER A 1 733 ? 25.197 -16.878 -18.096 1.00 68.81 733 SER A C 1
ATOM 5604 O O . SER A 1 733 ? 25.089 -16.258 -17.043 1.00 68.81 733 SER A O 1
ATOM 5606 N N . GLU A 1 734 ? 26.211 -17.725 -18.298 1.00 58.06 734 GLU A N 1
ATOM 5607 C CA . GLU A 1 734 ? 27.147 -18.093 -17.213 1.00 58.06 734 GLU A CA 1
ATOM 5608 C C . GLU A 1 734 ? 28.056 -16.936 -16.759 1.00 58.06 734 GLU A C 1
ATOM 5610 O O . GLU A 1 734 ? 28.447 -16.867 -15.597 1.00 58.06 734 GLU A O 1
ATOM 5615 N N . SER A 1 735 ? 28.391 -16.002 -17.652 1.00 56.72 735 SER A N 1
ATOM 5616 C CA . SER A 1 735 ? 29.226 -14.832 -17.333 1.00 56.72 735 SER A CA 1
ATOM 5617 C C . SER A 1 735 ? 28.397 -13.584 -17.049 1.00 56.72 735 SER A C 1
ATOM 5619 O O . SER A 1 735 ? 28.822 -12.747 -16.251 1.00 56.72 735 SER A O 1
ATOM 5621 N N . TYR A 1 736 ? 27.201 -13.461 -17.627 1.00 56.44 736 TYR A N 1
ATOM 5622 C CA . TYR A 1 736 ? 26.316 -12.330 -17.365 1.00 56.44 736 TYR A CA 1
ATOM 5623 C C . TYR A 1 736 ? 25.828 -12.297 -15.908 1.00 56.44 736 TYR A C 1
ATOM 5625 O O . TYR A 1 736 ? 25.815 -11.229 -15.309 1.00 56.44 736 TYR A O 1
ATOM 5633 N N . GLU A 1 737 ? 25.537 -13.444 -15.285 1.00 61.88 737 GLU A N 1
ATOM 5634 C CA . GLU A 1 737 ? 25.184 -13.503 -13.853 1.00 61.88 737 GLU A CA 1
ATOM 5635 C C . GLU A 1 737 ? 26.341 -13.042 -12.941 1.00 61.88 737 GLU A C 1
ATOM 5637 O O . GLU A 1 737 ? 26.122 -12.435 -11.889 1.00 61.88 737 GLU A O 1
ATOM 5642 N N . GLN A 1 738 ? 27.592 -13.277 -13.355 1.00 57.31 738 GLN A N 1
ATOM 5643 C CA . GLN A 1 738 ? 28.792 -12.777 -12.674 1.00 57.31 738 GLN A CA 1
ATOM 5644 C C . GLN A 1 738 ? 28.932 -11.253 -12.841 1.00 57.31 738 GLN A C 1
ATOM 5646 O O . GLN A 1 738 ? 29.268 -10.547 -11.889 1.00 57.31 738 GLN A O 1
ATOM 5651 N N . VAL A 1 739 ? 28.650 -10.739 -14.043 1.00 57.31 739 VAL A N 1
ATOM 5652 C CA . VAL A 1 739 ? 28.637 -9.302 -14.350 1.00 57.31 739 VAL A CA 1
ATOM 5653 C C . VAL A 1 739 ? 27.520 -8.592 -13.577 1.00 57.31 739 VAL A C 1
ATOM 5655 O O . VAL A 1 739 ? 27.778 -7.563 -12.961 1.00 57.31 739 VAL A O 1
ATOM 5658 N N . GLU A 1 740 ? 26.325 -9.178 -13.499 1.00 59.38 740 GLU A N 1
ATOM 5659 C CA . GLU A 1 740 ? 25.189 -8.657 -12.731 1.00 59.38 740 GLU A CA 1
ATOM 5660 C C . GLU A 1 740 ? 25.496 -8.593 -11.225 1.00 59.38 740 GLU A C 1
ATOM 5662 O O . GLU A 1 740 ? 25.191 -7.600 -10.560 1.00 59.38 740 GLU A O 1
ATOM 5667 N N . LYS A 1 741 ? 26.180 -9.611 -10.678 1.00 56.34 741 LYS A N 1
ATOM 5668 C CA . LYS A 1 741 ? 26.685 -9.594 -9.292 1.00 56.34 741 LYS A CA 1
ATOM 5669 C C . LYS A 1 741 ? 27.719 -8.491 -9.049 1.00 56.34 741 LYS A C 1
ATOM 5671 O O . LYS A 1 741 ? 27.754 -7.942 -7.952 1.00 56.34 741 LYS A O 1
ATOM 5676 N N . ASN A 1 742 ? 28.548 -8.170 -10.041 1.00 51.50 742 ASN A N 1
ATOM 5677 C CA . ASN A 1 742 ? 29.565 -7.122 -9.937 1.00 51.50 742 ASN A CA 1
ATOM 5678 C C . ASN A 1 742 ? 28.998 -5.707 -10.138 1.00 51.50 742 ASN A C 1
ATOM 5680 O O . ASN A 1 742 ? 29.575 -4.769 -9.612 1.00 51.50 742 ASN A O 1
ATOM 5684 N N . MET A 1 743 ? 27.877 -5.545 -10.850 1.00 54.94 743 MET A N 1
ATOM 5685 C CA . MET A 1 743 ? 27.163 -4.263 -10.983 1.00 54.94 743 MET A CA 1
ATOM 5686 C C . MET A 1 743 ? 26.419 -3.844 -9.710 1.00 54.94 743 MET A C 1
ATOM 5688 O O . MET A 1 743 ? 26.170 -2.658 -9.508 1.00 54.94 743 MET A O 1
ATOM 5692 N N . LYS A 1 744 ? 25.990 -4.825 -8.902 1.00 46.34 744 LYS A N 1
ATOM 5693 C CA . LYS A 1 744 ? 25.259 -4.619 -7.638 1.00 46.34 744 LYS A CA 1
ATOM 5694 C C . LYS A 1 744 ? 26.185 -4.349 -6.440 1.00 46.34 744 LYS A C 1
ATOM 5696 O O . LYS A 1 744 ? 25.680 -4.073 -5.354 1.00 46.34 744 LYS A O 1
ATOM 5701 N N . LYS A 1 745 ? 27.503 -4.458 -6.629 1.00 34.91 745 LYS A N 1
ATOM 5702 C CA . LYS A 1 745 ? 28.547 -4.028 -5.686 1.00 34.91 745 LYS A CA 1
ATOM 5703 C C . LYS A 1 745 ? 29.026 -2.635 -6.068 1.00 34.91 745 LYS A C 1
ATOM 5705 O O . LYS A 1 745 ? 29.347 -1.873 -5.133 1.00 34.91 745 LYS A O 1
#

InterPro domains:
  IPR003000 Sirtuin family [PF02146] (418-527)
  IPR003000 Sirtuin family [PF02146] (615-680)
  IPR005811 ATP-citrate synthase/succinyl-CoA ligase, C-terminal domain [PF00549] (293-387)
  IPR011761 ATP-grasp fold [PS50975] (34-258)
  IPR013650 ATP-grasp fold, succinyl-CoA synthetase-type [PF08442] (28-233)
  IPR013815 ATP-grasp fold, subdomain 1 [G3DSA:3.30.1490.20] (46-135)
  IPR016102 Succinyl-CoA synthetase-like [G3DSA:3.40.50.261] (271-417)
  IPR016102 Succinyl-CoA synthetase-like [SSF52210] (272-393)
  IPR017866 Succinyl-CoA synthetase, beta subunit, conserved site [PS01217] (288-313)
  IPR026590 Sirtuin family, catalytic core domain [PS50305] (393-734)
  IPR026591 Sirtuin, catalytic core small domain superfamily [G3DSA:3.30.1600.10] (428-511)
  IPR026591 Sirtuin, catalytic core small domain superfamily [G3DSA:3.30.1600.10] (512-643)
  IPR029035 DHS-like NAD/FAD-binding domain superfamily [SSF52467] (390-731)

Sequence (745 aa):
MAPRTLTAKLWRLNANLVSKQQLRRLTLHEYQSQNLLKEFGIPVPRGHLARTPAEAAVIATELGGNCSLKAQVLRGGIDDGTFDNGSGAGIQLANNAESAEKAANRMLDHYLKTDQSVGNGVLVNKLHVTESLNPERKWYLAITFDRENYCPIIIASKFGGVAIEKIAAQHPDELHTFRFGFTDGITTKLTNKVSNCLGASAKEKEDLNDILGRLYKIFTTKDAYSLEIKTLASSSEGGLTCMDAKFSFDDAAAKRQKTLFAERDTEHEIPEEVEADKYGLVYVRMDGDIGNVVNGAGLAMATNDAIALHGGASANFLDAGGQATKETMVKAFEIILRDQRVKTIFVNIYGGITRGDMIAESILGAAKELGPLKIPMVVRLQGTNSEMGLKIPDLDPIAVADFHDTLKKSKRIVALIGAGLSVSSGLATFRGANGLWRNQDITQVASPAGFRHDPGLVWQFYTYRRHDALRAKPNPAHYALAELARRVPGFVALTQNVDNLSPRAGHSPSQLKELHGNLFALSCVDVVGCGYNERDNFEESLSPALDPSKDEERTIGSINPDKKPRASPVLLAGIARKHAQILGEKYEGNSPTTRDLTSLKAPDQPAPSNPVAVTRLSSGLEKKDLPQCPKCKNNILRPAVVWFGEPLPVEVVEEAQALFDDPGAIDLFLTIGTTSKVWPAAGYAEMARKKGARVAVINTRAEDARHVRPDKDWVFVGDAADVLPQLLKPVISESYEQVEKNMKK

Secondary structure (DSSP, 8-state):
---TTSHHHHTTS-TT----------B--HHHHHHHHHHTT-----EEEESSHHHHHHHHHHTTS-EEEEE--SSS--TT-EETTS---SEEEESSHHHHHHHHHHHTTEEEE-TT--TT-EEE--EEEEE----SEEEEEEEEEETTTTEEEEEEES-TTS-HHHHHHH-GGG-EEEE--TTT-S-HHHHHHHHHHHT--HHHHHHHHHHHHHHHHHHHHTTEEEEEEEEEEEPTTS-EEEEEEEEEE-GGGTTT-HHHHTT--GGGS-HHHHHHHHTT-EEEE-SSSEEEEESSHHHHHHHHHHHHHTT--BSEEEE-TT---HHHHHHHHHHHHH-TT--EEEEEEE-SSS-HHHHHHHHHHHHHHT-S-SS-EEEEEESTTHHHHT------HHHHHHHHHHHHH-SEEEEEE-GGGGGGGTPPPSS-TTSEETTEEHHHHTSHHHHHH-HHHHHHHHHHHHHHHHH----HHHHHHHHHHHH-TEEEEEE---S-HHHHTT--TTTEEETTEEEEEEEES-TTTT--EE-----S-SSGGG-GGG--GGGS-PPPTT-PPP--HHHHHHHHHHHHHHHGGGGGGSPPPTTT-TT----SSPPPS-TT-SS-------GGGSPBPTTTSSSBEEEEEPPTTSPPPHHHHHHHHHHHHSSS---EEEEES----STTGGGHHHHHHHTT-EEEEEES-GGG--SPPTTTSEEEES-HHHHHHHHHHHHHHHHHHHHHHHH--

Organism: NCBI:txid1209925

pLDDT: mean 81.83, std 18.12, range [26.47, 97.94]

Radius of gyration: 40.39 Å; chains: 1; bounding box: 87×66×108 Å

Foldseek 3Di:
DDDPPPVVVVVVVPPPPPPPPPDPWFKFWFVVLVVLCVVLPAFAFDWDKDQALQSQLVRCVVLPWWKKKAFTARDDAQQQKAWPVRLGGRIDITRHSVRRSVNCVRQAQIAIDGPPDDPRHFHGRMIIIGHDDDFPFWKKWKWADPPVVGFIKIWIFSDAPDDVVCCCVPPVVRTDIDTDHPVCAQDLVSLVVRCVSNVHDPLQSVSSSSSSNSVSVCCPVQQWRMKIQRTFGAHPVGDTHRHTIMTIHDPVCCVVNVVSVVSRDCSNPDVLCVLLVVQVKHKDAFPFAEEEEEADQVVLVVVQVVCVVVPGHYRMRIHLYLDLALVSLLSSCVSQVVPPSHQEYEYAYEDDPDALLNNLVSNVSSCVVVDPDPHYYHYDYHDHCVVVSVPQFPFDPVLLVVLLVLLVVFQAEEEEAAPLQCVVLVAAHLQHPPCDDPLARSQLLQAPNNCVQEVLSVLLVLLVLLLSLLSGARFQLLLLLQLSVVLRVNAAYEYCDQSCNNVNSVRDPVRYQHQFHHSQKKFWPCCPPQVDIDHRNSDSDLFPLSRPVPDDPVQDQDDDPVDRDQDDPVLLVLLVVVCCVVQPPNPPPDDDPPNRDPDDDDDDDDDPPDPPPDTRDYSVDDQVRARADPRPRPTGMDRSGAGRSRDGPPVSVVVLVCSLVPLAARSEYEYYADLLPGPPSVCVVVSNVVRVYAYEYEYQDQVSDPPHDPPGHYYGHGRSSSPSCSSSCSRRPPVSVVVVVVVVD